Protein AF-A0AAD5VA52-F1 (afdb_monomer_lite)

Foldseek 3Di:
DPDDDDDDQVRCCVPVVDPDDDDPVCVLVVLLVVCVVPVADEAEDADPDPVDDDDDPSNVVSCPPDHHHYDNPPDLVVVLVVQQFDDPVLVVQQLVQQVLLLVLVLQLLLLLLQVLQVVADFDPCDPHVDDTDPSNDDCQFLVSSQVSSQVSSVVVPQNFWLDQKAKAKWQRLLPPRHRPRGDGDAQEPDDPPPVPPCCPQPPDPPSDHDKAKIKIWTTTHGPLFIDTWIAIFIGHPSGADDPLRVLQLVLQVVLLVVLQVPFAFQDWQLVSLLSNLLSVLVSCCVLQQFPACPPVVHHPCLHSQNVQQVVLCCLFFVARQKAFGTSHRRGSQCVQDPPDDPCPPPPDDHTHPSSCPHHSGGGGDDARTKMKGKTKTFLNVVSVVVCVVPPRGDVVSVVVNNRHGMGIGMWIWGHHNGGIDTSNDNDSDNCCSSCSNPPVCVVVVVVCVQPPDDDDDDDDPDDPQKDKDKDWDKFWQAPVCPPDDPQVSRQVRVCVVQAQDQDAVFAGFHGWPGWSDWDFFDQDPDRRTTIIGTITITTHRHGDAQDKDKWFFAAAAQQFTWTHPPSDGQETEGPVQEAPPKGADPVQRWIWHQPPDPDDDNVVVVVDDPVRTHTQHHGFTWTKGWHDKDADDPDPDDDPDDDDDDDDDDPDPDRDRIHTYIHQHDPPTTGPVVVVVPDDDDDDDD

Secondary structure (DSSP, 8-state):
--SPPPPPHHHHHHHHT-S----GGGHHHHHHHHHHH-TT-EEE---SSTTSPPPPHHHHHHHSSTT-EEE-SSHHHHHHHHTTB--HHHHHHHHHHHHHHHHHHHHHHHHHHHHHTT---PPTTBTTTBPPPGGG----BHHHHHHHHHHHHHHTT--SBSS--EEEEGGGGG-TT------B---SPPPTT-TT-SSTTSSSSS--PPPEEEEEE--BEETTEE---EEEEEESGGG---HHHHHHHHHHHHHHHHHHHH--TT-BHHHHHHHHHHHHHHHHHHTTSB--TTSTT--GGGSHHHHHHHTGGGGTS-S-S--B-SSSSS--HHHHS-SS-TTTTSSS----GGGGTT-S--SB--TTBEEEE--EEE--HHHHHTTTT-TTB-HHHHTTTTTS-EEE-BEEEEEETTEEEE---S---HHHHHTTT-HHHHTHHHHGGGSSS--PPPSS---SSEEEEEEEEEEEEPGGGTTS-HHHHHHHHHHHHHTTEEETTTEEEEEEEEEEEEPPPEEPTTT-PEEEEEEEEEEEE-PPTT-EEEEEEEEE-SSEEEEE-SS---EEEEGGGSPSSEEEETTTTEEEE-TT----SHHHHHTS-GGG-EEE-TT-EEEEEEEEEEE-----PPP----S---------PPPSEEEEEE--STT-EEGGGGTTS--PPPPP-

Structure (mmCIF, N/CA/C/O backbone):
data_AF-A0AAD5VA52-F1
#
_entry.id   AF-A0AAD5VA52-F1
#
loop_
_atom_site.group_PDB
_atom_site.id
_atom_site.type_symbol
_atom_site.label_atom_id
_atom_site.label_alt_id
_atom_site.label_comp_id
_atom_site.label_asym_id
_atom_site.label_entity_id
_atom_site.label_seq_id
_atom_site.pdbx_PDB_ins_code
_atom_site.Cartn_x
_atom_site.Cartn_y
_atom_site.Cartn_z
_atom_site.occupancy
_atom_site.B_iso_or_equiv
_atom_site.auth_seq_id
_atom_site.auth_comp_id
_atom_site.auth_asym_id
_atom_site.auth_atom_id
_atom_site.pdbx_PDB_model_num
ATOM 1 N N . MET A 1 1 ? -5.775 28.508 34.060 1.00 85.50 1 MET A N 1
ATOM 2 C CA . MET A 1 1 ? -4.871 29.494 33.421 1.00 85.50 1 MET A CA 1
ATOM 3 C C . MET A 1 1 ? -3.854 28.806 32.518 1.00 85.50 1 MET A C 1
ATOM 5 O O . MET A 1 1 ? -3.695 29.263 31.402 1.00 85.50 1 MET A O 1
ATOM 9 N N . TRP A 1 2 ? -3.196 27.729 32.968 1.00 92.69 2 TRP A N 1
ATOM 10 C CA . TRP A 1 2 ? -2.123 27.053 32.214 1.00 92.69 2 TRP A CA 1
ATOM 11 C C . TRP A 1 2 ? -2.586 26.059 31.138 1.00 92.69 2 TRP A C 1
ATOM 13 O O . TRP A 1 2 ? -1.813 25.740 30.244 1.00 92.69 2 TRP A O 1
ATOM 23 N N . SER A 1 3 ? -3.827 25.578 31.211 1.00 91.44 3 SER A N 1
ATOM 24 C CA . SER A 1 3 ? -4.411 24.644 30.247 1.00 91.44 3 SER A CA 1
ATOM 25 C C . SER A 1 3 ? -5.890 24.948 30.033 1.00 91.44 3 SER A C 1
ATOM 27 O O . SER A 1 3 ? -6.513 25.650 30.843 1.00 91.44 3 SER A O 1
ATOM 29 N N . VAL A 1 4 ? -6.447 24.380 28.961 1.00 89.56 4 VAL A N 1
ATOM 30 C CA . VAL A 1 4 ? -7.899 24.237 28.820 1.00 89.56 4 VAL A CA 1
ATOM 31 C C . VAL A 1 4 ? -8.402 23.466 30.051 1.00 89.56 4 VAL A C 1
ATOM 33 O O . VAL A 1 4 ? -7.752 22.489 30.450 1.00 89.56 4 VAL A O 1
ATOM 36 N N . PRO A 1 5 ? -9.463 23.934 30.732 1.00 89.25 5 PRO A N 1
ATOM 37 C CA . PRO A 1 5 ? -10.028 23.190 31.849 1.00 89.25 5 PRO A CA 1
ATOM 38 C C . PRO A 1 5 ? -10.553 21.833 31.357 1.00 89.25 5 PRO A C 1
ATOM 40 O O . PRO A 1 5 ? -11.028 21.751 30.222 1.00 89.25 5 PRO A O 1
ATOM 43 N N . PRO A 1 6 ? -10.478 20.771 32.178 1.00 88.75 6 PRO A N 1
ATOM 44 C CA . PRO A 1 6 ? -11.168 19.530 31.853 1.00 88.75 6 PRO A CA 1
ATOM 45 C C . PRO A 1 6 ? -12.680 19.791 31.741 1.00 88.75 6 PRO A C 1
ATOM 47 O O . PRO A 1 6 ? -13.172 20.744 32.360 1.00 88.75 6 PRO A O 1
ATOM 50 N N . PRO A 1 7 ? -13.418 18.958 30.986 1.00 91.62 7 PRO A N 1
ATOM 51 C CA . PRO A 1 7 ? -14.870 19.060 30.935 1.00 91.62 7 PRO A CA 1
ATOM 52 C C . PRO A 1 7 ? -15.470 18.945 32.342 1.00 91.62 7 PRO A C 1
ATOM 54 O O . PRO A 1 7 ? -14.937 18.252 33.217 1.00 91.62 7 PRO A O 1
ATOM 57 N N . THR A 1 8 ? -16.597 19.618 32.559 1.00 92.06 8 THR A N 1
ATOM 58 C CA . THR A 1 8 ? -17.456 19.385 33.727 1.00 92.06 8 THR A CA 1
ATOM 59 C C . THR A 1 8 ? -17.943 17.932 33.747 1.00 92.06 8 THR A C 1
ATOM 61 O O . THR A 1 8 ? -17.850 17.214 32.750 1.00 92.06 8 THR A O 1
ATOM 64 N N . ARG A 1 9 ? -18.468 17.459 34.883 1.00 90.69 9 ARG A N 1
ATOM 65 C CA . ARG A 1 9 ? -18.942 16.066 34.986 1.00 90.69 9 ARG A CA 1
ATOM 66 C C . ARG A 1 9 ? -20.112 15.801 34.043 1.00 90.69 9 ARG A C 1
ATOM 68 O O . ARG A 1 9 ? -20.170 14.735 33.440 1.00 90.69 9 ARG A O 1
ATOM 75 N N . GLU A 1 10 ? -21.003 16.776 33.897 1.00 88.81 10 GLU A N 1
ATOM 76 C CA . GLU A 1 10 ? -22.134 16.735 32.975 1.00 88.81 10 GLU A CA 1
ATOM 77 C C . GLU A 1 10 ? -21.659 16.691 31.515 1.00 88.81 10 GLU A C 1
ATOM 79 O O . GLU A 1 10 ? -22.122 15.849 30.747 1.00 88.81 10 GLU A O 1
ATOM 84 N N . GLU A 1 11 ? -20.685 17.530 31.143 1.00 91.94 11 GLU A N 1
ATOM 85 C CA . GLU A 1 11 ? -20.081 17.509 29.803 1.00 91.94 11 GLU A CA 1
ATOM 86 C C . GLU A 1 11 ? -19.370 16.180 29.524 1.00 91.94 11 GLU A C 1
ATOM 88 O O . GLU A 1 11 ? -19.570 15.592 28.468 1.00 91.94 11 GLU A O 1
ATOM 93 N N . ALA A 1 12 ? -18.581 15.669 30.474 1.00 92.00 12 ALA A N 1
ATOM 94 C CA . ALA A 1 12 ? -17.888 14.391 30.335 1.00 92.00 12 ALA A CA 1
ATOM 95 C C . ALA A 1 12 ? -18.869 13.213 30.217 1.00 92.00 12 ALA A C 1
ATOM 97 O O . ALA A 1 12 ? -18.665 12.325 29.395 1.00 92.00 12 ALA A O 1
ATOM 98 N N . SER A 1 13 ? -19.952 13.212 31.000 1.00 90.12 13 SER A N 1
ATOM 99 C CA . SER A 1 13 ? -20.979 12.166 30.933 1.00 90.12 13 SER A CA 1
ATOM 100 C C . SER A 1 13 ? -21.693 12.172 29.580 1.00 90.12 13 SER A C 1
ATOM 102 O O . SER A 1 13 ? -21.932 11.104 29.022 1.00 90.12 13 SER A O 1
ATOM 104 N N . SER A 1 14 ? -21.961 13.359 29.021 1.00 88.25 14 SER A N 1
ATOM 105 C CA . SER A 1 14 ? -22.530 13.504 27.678 1.00 88.25 14 SER A CA 1
ATOM 106 C C . SER A 1 14 ? -21.544 13.174 26.555 1.00 88.25 14 SER A C 1
ATOM 108 O O . SER A 1 14 ? -21.987 12.788 25.480 1.00 88.25 14 SER A O 1
ATOM 110 N N . MET A 1 15 ? -20.241 13.381 26.763 1.00 90.12 15 MET A N 1
ATOM 111 C CA . MET A 1 15 ? -19.205 13.197 25.740 1.00 90.12 15 MET A CA 1
ATOM 112 C C . MET A 1 15 ? -18.749 11.744 25.605 1.00 90.12 15 MET A C 1
ATOM 114 O O . MET A 1 15 ? -18.493 11.297 24.495 1.00 90.12 15 MET A O 1
ATOM 118 N N . TYR A 1 16 ? -18.615 11.025 26.721 1.00 89.56 16 TYR A N 1
ATOM 119 C CA . TYR A 1 16 ? -17.997 9.694 26.744 1.00 89.56 16 TYR A CA 1
ATOM 120 C C . TYR A 1 16 ? -19.000 8.547 26.912 1.00 89.56 16 TYR A C 1
ATOM 122 O O . TYR A 1 16 ? -18.581 7.409 27.093 1.00 89.56 16 TYR A O 1
ATOM 130 N N . GLU A 1 17 ? -20.305 8.840 26.911 1.00 85.12 17 GLU A N 1
ATOM 131 C CA . GLU A 1 17 ? -21.385 7.850 27.081 1.00 85.12 17 GLU A CA 1
ATOM 132 C C . GLU A 1 17 ? -21.201 6.939 28.313 1.00 85.12 17 GLU A C 1
ATOM 134 O O . GLU A 1 17 ? -21.528 5.753 28.319 1.00 85.12 17 GLU A O 1
ATOM 139 N N . VAL A 1 18 ? -20.665 7.503 29.398 1.00 90.69 18 VAL A N 1
ATOM 140 C CA . VAL A 1 18 ? -20.359 6.769 30.633 1.00 90.69 18 VAL A CA 1
ATOM 141 C C . VAL A 1 18 ? -21.477 6.886 31.667 1.00 90.69 18 VAL A C 1
ATOM 143 O O . VAL A 1 18 ? -22.067 7.948 31.867 1.00 90.69 18 VAL A O 1
ATOM 146 N N . THR A 1 19 ? -21.718 5.801 32.408 1.00 88.81 19 THR A N 1
ATOM 147 C CA . THR A 1 19 ? -22.776 5.717 33.432 1.00 88.81 19 THR A CA 1
ATOM 148 C C . THR A 1 19 ? -22.480 6.533 34.695 1.00 88.81 19 THR A C 1
ATOM 150 O O . THR A 1 19 ? -23.397 6.883 35.436 1.00 88.81 19 THR A O 1
ATOM 153 N N . ARG A 1 20 ? -21.199 6.793 34.988 1.00 89.56 20 ARG A N 1
ATOM 154 C CA . ARG A 1 20 ? -20.744 7.498 36.196 1.00 89.56 20 ARG A CA 1
ATOM 155 C C . ARG A 1 20 ? -19.433 8.230 35.908 1.00 89.56 20 ARG A C 1
ATOM 157 O O . ARG A 1 20 ? -18.481 7.616 35.439 1.00 89.56 20 ARG A O 1
ATOM 164 N N . VAL A 1 21 ? -19.379 9.524 36.235 1.00 92.81 21 VAL A N 1
ATOM 165 C CA . VAL A 1 21 ? -18.165 10.358 36.165 1.00 92.81 21 VAL A CA 1
ATOM 166 C C . VAL A 1 21 ? -17.819 10.857 37.561 1.00 92.81 21 VAL A C 1
ATOM 168 O O . VAL A 1 21 ? -18.627 11.531 38.201 1.00 92.81 21 VAL A O 1
ATOM 171 N N . GLU A 1 22 ? -16.604 10.569 38.022 1.00 91.50 22 GLU A N 1
ATOM 172 C CA . GLU A 1 22 ? -16.100 11.012 39.324 1.00 91.50 22 GLU A CA 1
ATOM 173 C C . GLU A 1 22 ? -14.695 11.600 39.230 1.00 91.50 22 GLU A C 1
ATOM 175 O O . GLU A 1 22 ? -14.000 11.456 38.226 1.00 91.50 22 GLU A O 1
ATOM 180 N N . ASN A 1 23 ? -14.272 12.262 40.307 1.00 90.44 23 ASN A N 1
ATOM 181 C CA . ASN A 1 23 ? -12.887 12.690 40.454 1.00 90.44 23 ASN A CA 1
ATOM 182 C C . ASN A 1 23 ? -11.998 11.467 40.720 1.00 90.44 23 ASN A C 1
ATOM 184 O O . ASN A 1 23 ? -12.405 10.522 41.395 1.00 90.44 23 ASN A O 1
ATOM 188 N N . THR A 1 24 ? -10.740 11.520 40.286 1.00 89.06 24 THR A N 1
ATOM 189 C CA . THR A 1 24 ? -9.753 10.448 40.505 1.00 89.06 24 THR A CA 1
ATOM 190 C C . THR A 1 24 ? -9.539 10.103 41.983 1.00 89.06 24 THR A C 1
ATOM 192 O O . THR A 1 24 ? -9.295 8.946 42.308 1.00 89.06 24 THR A O 1
ATOM 195 N N . GLU A 1 25 ? -9.705 11.065 42.894 1.00 91.12 25 GLU A N 1
ATOM 196 C CA . GLU A 1 25 ? -9.644 10.853 44.352 1.00 91.12 25 GLU A CA 1
ATOM 197 C C . GLU A 1 25 ? -10.743 9.914 44.892 1.00 91.12 25 GLU A C 1
ATOM 199 O O . GLU A 1 25 ? -10.583 9.316 45.956 1.00 91.12 25 GLU A O 1
ATOM 204 N N . SER A 1 26 ? -11.851 9.753 44.159 1.00 92.25 26 SER A N 1
ATOM 205 C CA . SER A 1 26 ? -12.976 8.885 44.530 1.00 92.25 26 SER A CA 1
ATOM 206 C C . SER A 1 26 ? -12.790 7.429 44.085 1.00 92.25 26 SER A C 1
ATOM 208 O O . SER A 1 26 ? -13.508 6.556 44.575 1.00 92.25 26 SER A O 1
ATOM 210 N N . LEU A 1 27 ? -11.795 7.135 43.234 1.00 89.69 27 LEU A N 1
ATOM 211 C CA . LEU A 1 27 ? -11.588 5.819 42.612 1.00 89.69 27 LEU A CA 1
ATOM 212 C C . LEU A 1 27 ? -11.546 4.670 43.632 1.00 89.69 27 LEU A C 1
ATOM 214 O O . LEU A 1 27 ? -12.225 3.660 43.465 1.00 89.69 27 LEU A O 1
ATOM 2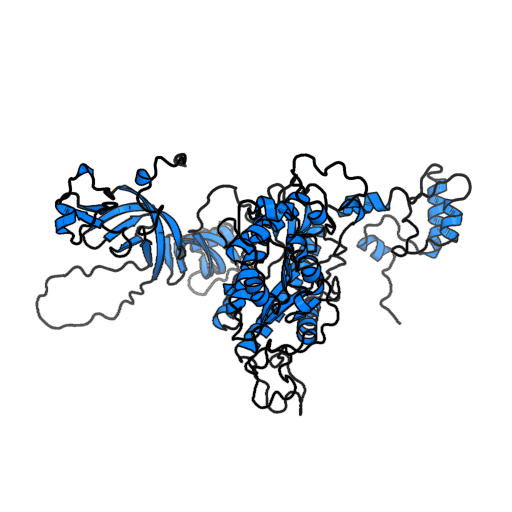18 N N . ILE A 1 28 ? -10.793 4.834 44.723 1.00 89.81 28 ILE A N 1
ATOM 219 C CA . ILE A 1 28 ? -10.680 3.816 45.778 1.00 89.81 28 ILE A CA 1
ATOM 220 C C . ILE A 1 28 ? -12.028 3.543 46.457 1.00 89.81 28 ILE A C 1
ATOM 222 O O . ILE A 1 28 ? -12.348 2.393 46.766 1.00 89.81 28 ILE A O 1
ATOM 226 N N . GLY A 1 29 ? -12.815 4.591 46.706 1.00 90.69 29 GLY A N 1
ATOM 227 C CA . GLY A 1 29 ? -14.155 4.464 47.274 1.00 90.69 29 GLY A CA 1
ATOM 228 C C . GLY A 1 29 ? -15.093 3.720 46.326 1.00 90.69 29 GLY A C 1
ATOM 229 O O . GLY A 1 29 ? -15.750 2.771 46.750 1.00 90.69 29 GLY A O 1
ATOM 230 N N . ALA A 1 30 ? -15.076 4.088 45.043 1.00 90.50 30 ALA A N 1
ATOM 231 C CA . ALA A 1 30 ? -15.889 3.459 44.009 1.00 90.50 30 ALA A CA 1
ATOM 232 C C . ALA A 1 30 ? -15.566 1.963 43.838 1.00 90.50 30 ALA A C 1
ATOM 234 O O . ALA A 1 30 ? -16.479 1.145 43.762 1.00 90.50 30 ALA A O 1
ATOM 235 N N . ILE A 1 31 ? -14.285 1.571 43.857 1.00 88.25 31 ILE A N 1
ATOM 236 C CA . ILE A 1 31 ? -13.890 0.152 43.787 1.00 88.25 31 ILE A CA 1
ATOM 237 C C . ILE A 1 31 ? -14.424 -0.628 45.002 1.00 88.25 31 ILE A C 1
ATOM 239 O O . ILE A 1 31 ? -14.971 -1.719 44.842 1.00 88.25 31 ILE A O 1
ATOM 243 N N . LYS A 1 32 ? -14.322 -0.070 46.218 1.00 87.81 32 LYS A N 1
ATOM 244 C CA . LYS A 1 32 ? -14.867 -0.708 47.434 1.00 87.81 32 LYS A CA 1
ATOM 245 C C . LYS A 1 32 ? -16.381 -0.885 47.364 1.00 87.81 32 LYS A C 1
ATOM 247 O O . LYS A 1 32 ? -16.880 -1.927 47.775 1.00 87.81 32 LYS A O 1
ATOM 252 N N . GLU A 1 33 ? -17.092 0.116 46.854 1.00 90.50 33 GLU A N 1
ATOM 253 C CA . GLU A 1 33 ? -18.541 0.064 46.643 1.00 90.50 33 GLU A CA 1
ATOM 254 C C . GLU A 1 33 ? -18.921 -1.088 45.698 1.00 90.50 33 GLU A C 1
ATOM 256 O O . GLU A 1 33 ? -19.828 -1.861 46.007 1.00 90.50 33 GLU A O 1
ATOM 261 N N . GLN A 1 34 ? -18.178 -1.275 44.598 1.00 89.12 34 GLN A N 1
ATOM 262 C CA . GLN A 1 34 ? -18.419 -2.387 43.671 1.00 89.12 34 GLN A CA 1
ATOM 263 C C . GLN A 1 34 ? -18.174 -3.756 44.316 1.00 89.12 34 GLN A C 1
ATOM 265 O O . GLN A 1 34 ? -18.984 -4.656 44.125 1.00 89.12 34 GLN A O 1
ATOM 270 N N . PHE A 1 35 ? -17.131 -3.923 45.135 1.00 85.69 35 PHE A N 1
ATOM 271 C CA . PHE A 1 35 ? -16.913 -5.187 45.856 1.00 85.69 35 PHE A CA 1
ATOM 272 C C . PHE A 1 35 ? -17.946 -5.457 46.951 1.00 85.69 35 PHE A C 1
ATOM 274 O O . PHE A 1 35 ? -18.246 -6.611 47.239 1.00 85.69 35 PHE A O 1
ATOM 281 N N . GLN A 1 36 ? -18.515 -4.418 47.565 1.00 87.44 36 GLN A N 1
ATOM 282 C CA . GLN A 1 36 ? -19.633 -4.594 48.495 1.00 87.44 36 GLN A CA 1
ATOM 283 C C . GLN A 1 36 ? -20.893 -5.075 47.771 1.00 87.44 36 GLN A C 1
ATOM 285 O O . GLN A 1 36 ? -21.603 -5.934 48.292 1.00 87.44 36 GLN A O 1
ATOM 290 N N . ALA A 1 37 ? -21.162 -4.536 46.579 1.00 90.31 37 ALA A N 1
ATOM 291 C CA . ALA A 1 37 ? -22.292 -4.947 45.751 1.00 90.31 37 ALA A CA 1
ATOM 292 C C . ALA A 1 37 ? -22.090 -6.340 45.127 1.00 90.31 37 ALA A C 1
ATOM 294 O O . ALA A 1 37 ? -23.046 -7.108 45.021 1.00 90.31 37 ALA A O 1
ATOM 295 N N . TYR A 1 38 ? -20.850 -6.678 44.759 1.00 88.69 38 TYR A N 1
ATOM 296 C CA . TYR A 1 38 ? -20.475 -7.923 44.090 1.00 88.69 38 TYR A CA 1
ATOM 297 C C . TYR A 1 38 ? -19.253 -8.573 44.769 1.00 88.69 38 TYR A C 1
ATOM 299 O O . TYR A 1 38 ? -18.132 -8.457 44.267 1.00 88.69 38 TYR A O 1
ATOM 307 N N . PRO A 1 39 ? -19.443 -9.280 45.900 1.00 83.25 39 PRO A N 1
ATOM 308 C CA . PRO A 1 39 ? -18.336 -9.844 46.683 1.00 83.25 39 PRO A CA 1
ATOM 309 C C . PRO A 1 39 ? -17.459 -10.853 45.930 1.00 83.25 39 PRO A C 1
ATOM 311 O O . PRO A 1 39 ? -16.270 -10.959 46.216 1.00 83.25 39 PRO A O 1
ATOM 314 N N . ASP A 1 40 ? -18.034 -11.556 44.951 1.00 84.50 40 ASP A N 1
ATOM 315 C CA . ASP A 1 40 ? -17.349 -12.575 44.144 1.00 84.50 40 ASP A CA 1
ATOM 316 C C . ASP A 1 40 ? -16.798 -12.026 42.813 1.00 84.50 40 ASP A C 1
ATOM 318 O O . ASP A 1 40 ? -16.348 -12.789 41.955 1.00 84.50 40 ASP A O 1
ATOM 322 N N . ALA A 1 41 ? -16.864 -10.707 42.595 1.00 85.00 41 ALA A N 1
ATOM 323 C CA . ALA A 1 41 ? -16.378 -10.100 41.363 1.00 85.00 41 ALA A CA 1
ATOM 324 C C . ALA A 1 41 ? -14.859 -10.265 41.204 1.00 85.00 41 ALA A C 1
ATOM 326 O O . ALA A 1 41 ? -14.080 -10.140 42.151 1.00 85.00 41 ALA A O 1
ATOM 327 N N . ILE A 1 42 ? -14.436 -10.493 39.962 1.00 86.62 42 ILE A N 1
ATOM 328 C CA . ILE A 1 42 ? -13.028 -10.533 39.572 1.00 86.62 42 ILE A CA 1
ATOM 329 C C . ILE A 1 42 ? -12.669 -9.178 38.972 1.00 86.62 42 ILE A C 1
ATOM 331 O O . ILE A 1 42 ? -13.342 -8.690 38.064 1.00 86.62 42 ILE A O 1
ATOM 335 N N . PHE A 1 43 ? -11.588 -8.575 39.456 1.00 87.62 43 PHE A N 1
ATOM 336 C CA . PHE A 1 43 ? -11.108 -7.302 38.937 1.00 87.62 43 PHE A CA 1
ATOM 337 C C . PHE A 1 43 ? -10.040 -7.543 37.874 1.00 87.62 43 PHE A C 1
ATOM 339 O O . PHE A 1 43 ? -8.950 -8.051 38.147 1.00 87.62 43 PHE A O 1
ATOM 346 N N . HIS A 1 44 ? -10.370 -7.190 36.640 1.00 89.56 44 HIS A N 1
ATOM 347 C CA . HIS A 1 44 ? -9.500 -7.386 35.494 1.00 89.56 44 HIS A CA 1
ATOM 348 C C . HIS A 1 44 ? -8.547 -6.200 35.329 1.00 89.56 44 HIS A C 1
ATOM 350 O O . HIS A 1 44 ? -8.980 -5.051 35.297 1.00 89.56 44 HIS A O 1
ATOM 356 N N . VAL A 1 45 ? -7.252 -6.480 35.201 1.00 88.12 45 VAL A N 1
ATOM 357 C CA . VAL A 1 45 ? -6.208 -5.462 35.021 1.00 88.12 45 VAL A CA 1
ATOM 358 C C . VAL A 1 45 ? -5.360 -5.746 33.786 1.00 88.12 45 VAL A C 1
ATOM 360 O O . VAL A 1 45 ? -5.356 -6.856 33.257 1.00 88.12 45 VAL A O 1
ATOM 363 N N . LEU A 1 46 ? -4.642 -4.733 33.305 1.00 89.44 46 LEU A N 1
ATOM 364 C CA . LEU A 1 46 ? -3.608 -4.925 32.290 1.00 89.44 46 LEU A CA 1
ATOM 365 C C . LEU A 1 46 ? -2.324 -5.468 32.943 1.00 89.44 46 LEU A C 1
ATOM 367 O O . LEU A 1 46 ? -2.050 -5.152 34.105 1.00 89.44 46 LEU A O 1
ATOM 371 N N . PRO A 1 47 ? -1.534 -6.289 32.229 1.00 87.19 47 PRO A N 1
ATOM 372 C CA . PRO A 1 47 ? -0.325 -6.882 32.786 1.00 87.19 47 PRO A CA 1
ATOM 373 C C . PRO A 1 47 ? 0.736 -5.815 33.064 1.00 87.19 47 PRO A C 1
ATOM 375 O O . PRO A 1 47 ? 0.895 -4.863 32.302 1.00 87.19 47 PRO A O 1
ATOM 378 N N . ASN A 1 48 ? 1.522 -6.015 34.121 1.00 83.88 48 ASN A N 1
ATOM 379 C CA . ASN A 1 48 ? 2.613 -5.109 34.482 1.00 83.88 48 ASN A CA 1
ATOM 380 C C . ASN A 1 48 ? 3.815 -5.295 33.538 1.00 83.88 48 ASN A C 1
ATOM 382 O O . ASN A 1 48 ? 4.770 -6.014 33.838 1.00 83.88 48 ASN A O 1
ATOM 386 N N . LYS A 1 49 ? 3.730 -4.683 32.357 1.00 82.50 49 LYS A N 1
ATOM 387 C CA . LYS A 1 49 ? 4.775 -4.656 31.327 1.00 82.50 49 LYS A CA 1
ATOM 388 C C . LYS A 1 49 ? 5.117 -3.201 30.991 1.00 82.50 49 LYS A C 1
ATOM 390 O O . LYS A 1 49 ? 4.250 -2.352 31.147 1.00 82.50 49 LYS A O 1
ATOM 395 N N . PRO A 1 50 ? 6.314 -2.905 30.445 1.00 81.62 50 PRO A N 1
ATOM 396 C CA . PRO A 1 50 ? 6.725 -1.534 30.108 1.00 81.62 50 PRO A CA 1
ATOM 397 C C . PRO A 1 50 ? 5.773 -0.757 29.181 1.00 81.62 50 PRO A C 1
ATOM 399 O O . PRO A 1 50 ? 5.845 0.463 29.128 1.00 81.62 50 PRO A O 1
ATOM 402 N N . LEU A 1 51 ? 4.903 -1.463 28.450 1.00 81.75 51 LEU A N 1
ATOM 403 C CA . LEU A 1 51 ? 3.894 -0.888 27.555 1.00 81.75 51 LEU A CA 1
ATOM 404 C C . LEU A 1 51 ? 2.657 -0.344 28.288 1.00 81.75 51 LEU A C 1
ATOM 406 O O . LEU A 1 51 ? 1.881 0.392 27.690 1.00 81.75 51 LEU A O 1
ATOM 410 N N . PHE A 1 52 ? 2.452 -0.708 29.557 1.00 87.31 52 PHE A N 1
ATOM 411 C CA . PHE A 1 52 ? 1.276 -0.326 30.335 1.00 87.31 52 PHE A CA 1
ATOM 412 C C . PHE A 1 52 ? 1.681 0.460 31.586 1.00 87.31 52 PHE A C 1
ATOM 414 O O . PHE A 1 52 ? 2.744 0.207 32.161 1.00 87.31 52 PHE A O 1
ATOM 421 N N . PRO A 1 53 ? 0.849 1.415 32.037 1.00 83.62 53 PRO A N 1
ATOM 422 C CA . PRO A 1 53 ? 1.123 2.154 33.259 1.00 83.62 53 PRO A CA 1
ATOM 423 C C . PRO A 1 53 ? 1.132 1.221 34.475 1.00 83.62 53 PRO A C 1
ATOM 425 O O . PRO A 1 53 ? 0.336 0.286 34.579 1.00 83.62 53 PRO A O 1
ATOM 428 N N . ILE A 1 54 ? 2.023 1.510 35.425 1.00 84.06 54 ILE A N 1
ATOM 429 C CA . ILE A 1 54 ? 2.085 0.788 36.697 1.00 84.06 54 ILE A CA 1
ATOM 430 C C . ILE A 1 54 ? 0.806 1.078 37.483 1.00 84.06 54 ILE A C 1
ATOM 432 O O . ILE A 1 54 ? 0.451 2.237 37.703 1.00 84.06 54 ILE A O 1
ATOM 436 N N . ILE A 1 55 ? 0.134 0.021 37.934 1.00 82.94 55 ILE A N 1
ATOM 437 C CA . ILE A 1 55 ? -1.077 0.144 38.746 1.00 82.94 55 ILE A CA 1
ATOM 438 C C . ILE A 1 55 ? -0.696 0.710 40.124 1.00 82.94 55 ILE A C 1
ATOM 440 O O . ILE A 1 55 ? 0.181 0.140 40.783 1.00 82.94 55 ILE A O 1
ATOM 444 N N . PRO A 1 56 ? -1.342 1.796 40.587 1.00 85.12 56 PRO A N 1
ATOM 445 C CA . PRO A 1 56 ? -1.072 2.374 41.898 1.00 85.12 56 PRO A CA 1
ATOM 446 C C . PRO A 1 56 ? -1.239 1.369 43.053 1.00 85.12 56 PRO A C 1
ATOM 448 O O . PRO A 1 56 ? -2.169 0.559 43.080 1.00 85.12 56 PRO A O 1
ATOM 451 N N . THR A 1 57 ? -0.329 1.418 44.031 1.00 83.88 57 THR A N 1
ATOM 452 C CA . THR A 1 57 ? -0.284 0.470 45.161 1.00 83.88 57 THR A CA 1
ATOM 453 C C . THR A 1 57 ? -1.547 0.511 46.023 1.00 83.88 57 THR A C 1
ATOM 455 O O . THR A 1 57 ? -1.985 -0.514 46.540 1.00 83.88 57 THR A O 1
ATOM 458 N N . ASP A 1 58 ? -2.143 1.688 46.179 1.00 84.81 58 ASP A N 1
ATOM 459 C CA . ASP A 1 58 ? -3.402 1.899 46.891 1.00 84.81 58 ASP A CA 1
ATOM 460 C C . ASP A 1 58 ? -4.578 1.204 46.192 1.00 84.81 58 ASP A C 1
ATOM 462 O O . ASP A 1 58 ? -5.376 0.554 46.868 1.00 84.81 58 ASP A O 1
ATOM 466 N N . VAL A 1 59 ? -4.638 1.226 44.857 1.00 83.69 59 VAL A N 1
ATOM 467 C CA . VAL A 1 59 ? -5.621 0.455 44.075 1.00 83.69 59 VAL A CA 1
ATOM 468 C C . VAL A 1 59 ? -5.415 -1.044 44.291 1.00 83.69 59 VAL A C 1
ATOM 470 O O . VAL A 1 59 ? -6.352 -1.744 44.674 1.00 83.69 59 VAL A O 1
ATOM 473 N N . LEU A 1 60 ? -4.181 -1.542 44.150 1.00 79.75 60 LEU A N 1
ATOM 474 C CA . LEU A 1 60 ? -3.868 -2.962 44.377 1.00 79.75 60 LEU A CA 1
ATOM 475 C C . LEU A 1 60 ? -4.234 -3.421 45.797 1.00 79.75 60 LEU A C 1
ATOM 477 O O . LEU A 1 60 ? -4.764 -4.517 45.978 1.00 79.75 60 LEU A O 1
ATOM 481 N N . SER A 1 61 ? -4.011 -2.567 46.799 1.00 79.75 61 SER A N 1
ATOM 482 C CA . SER A 1 61 ? -4.326 -2.863 48.202 1.00 79.75 61 SER A CA 1
ATOM 483 C C . SER A 1 61 ? -5.820 -3.041 48.480 1.00 79.75 61 SER A C 1
ATOM 485 O O . SER A 1 61 ? -6.177 -3.650 49.485 1.00 79.75 61 SER A O 1
ATOM 487 N N . VAL A 1 62 ? -6.682 -2.516 47.604 1.00 79.50 62 VAL A N 1
ATOM 488 C CA . VAL A 1 62 ? -8.150 -2.545 47.713 1.00 79.50 62 VAL A CA 1
ATOM 489 C C . VAL A 1 62 ? -8.765 -3.649 46.865 1.00 79.50 62 VAL A C 1
ATOM 491 O O . VAL A 1 62 ? -9.847 -4.126 47.186 1.00 79.50 62 VAL A O 1
ATOM 494 N N . VAL A 1 63 ? -8.058 -4.088 45.829 1.00 74.69 63 VAL A N 1
ATOM 495 C CA . VAL A 1 63 ? -8.461 -5.220 44.992 1.00 74.69 63 VAL A CA 1
ATOM 496 C C . VAL A 1 63 ? -8.026 -6.562 45.604 1.00 74.69 63 VAL A C 1
ATOM 498 O O . VAL A 1 63 ? -8.684 -7.571 45.391 1.00 74.69 63 VAL A O 1
ATOM 501 N N . ALA A 1 64 ? -6.958 -6.583 46.407 1.00 66.62 64 ALA A N 1
ATOM 502 C CA . ALA A 1 64 ? -6.454 -7.781 47.086 1.00 66.62 64 ALA A CA 1
ATOM 503 C C . ALA A 1 64 ? -6.971 -8.110 48.522 1.00 66.62 64 ALA A C 1
ATOM 505 O O . ALA A 1 64 ? -6.633 -9.192 49.013 1.00 66.62 64 ALA A O 1
ATOM 506 N N . PRO A 1 65 ? -7.718 -7.270 49.273 1.00 55.16 65 PRO A N 1
ATOM 507 C CA . PRO A 1 65 ? -8.057 -7.568 50.658 1.00 55.16 65 PRO A CA 1
ATOM 508 C C . PRO A 1 65 ? -9.287 -8.483 50.749 1.00 55.16 65 PRO A C 1
ATOM 510 O O . PRO A 1 65 ? -10.376 -8.140 50.302 1.00 55.16 65 PRO A O 1
ATOM 513 N N . GLY A 1 66 ? -9.134 -9.631 51.412 1.00 54.41 66 GLY A N 1
ATOM 514 C CA . GLY A 1 66 ? -10.263 -10.391 51.963 1.00 54.41 66 GLY A CA 1
ATOM 515 C C . GLY A 1 66 ? -11.017 -11.345 51.028 1.00 54.41 66 GLY A C 1
ATOM 516 O O . GLY A 1 66 ? -12.006 -11.909 51.482 1.00 54.41 66 GLY A O 1
ATOM 517 N N . GLY A 1 67 ? -10.566 -11.581 49.788 1.00 54.22 67 GLY A N 1
ATOM 518 C CA . GLY A 1 67 ? -11.126 -12.637 48.919 1.00 54.22 67 GLY A CA 1
ATOM 519 C C . GLY A 1 67 ? -11.394 -12.253 47.460 1.00 54.22 67 GLY A C 1
ATOM 520 O O . GLY A 1 67 ? -11.599 -13.145 46.644 1.00 54.22 67 GLY A O 1
ATOM 521 N N . ALA A 1 68 ? -11.339 -10.967 47.108 1.00 58.22 68 ALA A N 1
ATOM 522 C CA . ALA A 1 68 ? -11.445 -10.518 45.721 1.00 58.22 68 ALA A CA 1
ATOM 523 C C . ALA A 1 68 ? -10.180 -10.869 44.910 1.00 58.22 68 ALA A C 1
ATOM 525 O O . ALA A 1 68 ? -9.052 -10.691 45.375 1.00 58.22 68 ALA A O 1
ATOM 526 N N . LEU A 1 69 ? -10.359 -11.387 43.690 1.00 68.44 69 LEU A N 1
ATOM 527 C CA . LEU A 1 69 ? -9.267 -11.777 42.791 1.00 68.44 69 LEU A CA 1
ATOM 528 C C . LEU A 1 69 ? -8.995 -10.659 41.774 1.00 68.44 69 LEU A C 1
ATOM 530 O O . LEU A 1 69 ? -9.820 -10.399 40.900 1.00 68.44 69 LEU A O 1
ATOM 534 N N . ALA A 1 70 ? -7.817 -10.030 41.845 1.00 81.44 70 ALA A N 1
ATOM 535 C CA . ALA A 1 70 ? -7.255 -9.295 40.710 1.00 81.44 70 ALA A CA 1
ATOM 536 C C . ALA A 1 70 ? -6.681 -10.295 39.697 1.00 81.44 70 ALA A C 1
ATOM 538 O O . ALA A 1 70 ? -5.994 -11.240 40.092 1.00 81.44 70 ALA A O 1
ATOM 539 N N . THR A 1 71 ? -6.891 -10.088 38.399 1.00 86.69 71 THR A N 1
ATOM 540 C CA . THR A 1 71 ? -6.240 -10.911 37.371 1.00 86.69 71 THR A CA 1
ATOM 541 C C . THR A 1 71 ? -5.872 -10.107 36.132 1.00 86.69 71 THR A C 1
ATOM 543 O O . THR A 1 71 ? -6.662 -9.308 35.636 1.00 86.69 71 THR A O 1
ATOM 546 N N . ASP A 1 72 ? -4.680 -10.359 35.598 1.00 87.62 72 ASP A N 1
ATOM 547 C CA . ASP A 1 72 ? -4.199 -9.818 34.323 1.00 87.62 72 ASP A CA 1
ATOM 548 C C . ASP A 1 72 ? -4.346 -10.805 33.152 1.00 87.62 72 ASP A C 1
ATOM 550 O O . ASP A 1 72 ? -3.991 -10.499 32.014 1.00 87.62 72 ASP A O 1
ATOM 554 N N . LYS A 1 73 ? -4.900 -11.995 33.413 1.00 88.75 73 LYS A N 1
ATOM 555 C CA . LYS A 1 73 ? -4.885 -13.125 32.476 1.00 88.75 73 LYS A CA 1
ATOM 556 C C . LYS A 1 73 ? -5.745 -12.916 31.227 1.00 88.75 73 LYS A C 1
ATOM 558 O O . LYS A 1 73 ? -5.442 -13.485 30.183 1.00 88.75 73 LYS A O 1
ATOM 563 N N . TYR A 1 74 ? -6.837 -12.160 31.338 1.00 91.19 74 TYR A N 1
ATOM 564 C CA . TYR A 1 74 ? -7.905 -12.171 30.328 1.00 91.19 74 TYR A CA 1
ATOM 565 C C . TYR A 1 74 ? -8.082 -10.844 29.584 1.00 91.19 74 TYR A C 1
ATOM 567 O O . TYR A 1 74 ? -8.389 -10.862 28.395 1.00 91.19 74 TYR A O 1
ATOM 575 N N . LEU A 1 75 ? -7.881 -9.702 30.255 1.00 92.38 75 LEU A N 1
ATOM 576 C CA . LEU A 1 75 ? -8.282 -8.396 29.719 1.00 92.38 75 LEU A CA 1
ATOM 577 C C . LEU A 1 75 ? -7.539 -8.035 28.435 1.00 92.38 75 LEU A C 1
ATOM 579 O O . LEU A 1 75 ? -8.167 -7.670 27.450 1.00 92.38 75 LEU A O 1
ATOM 583 N N . LEU A 1 76 ? -6.212 -8.178 28.426 1.00 91.50 76 LEU A N 1
ATOM 584 C CA . LEU A 1 76 ? -5.406 -7.823 27.259 1.00 91.50 76 LEU A CA 1
ATOM 585 C C . LEU A 1 76 ? -5.771 -8.669 26.032 1.00 91.50 76 LEU A C 1
ATOM 587 O O . LEU A 1 76 ? -5.898 -8.138 24.935 1.00 91.50 76 LEU A O 1
ATOM 591 N N . ALA A 1 77 ? -5.974 -9.976 26.221 1.00 91.31 77 ALA A N 1
ATOM 592 C CA . ALA A 1 77 ? -6.372 -10.869 25.138 1.00 91.31 77 ALA A CA 1
ATOM 593 C C . ALA A 1 77 ? -7.765 -10.512 24.597 1.00 91.31 77 ALA A C 1
ATOM 595 O O . ALA A 1 77 ? -7.948 -10.485 23.384 1.00 91.31 77 ALA A O 1
ATOM 596 N N . ALA A 1 78 ? -8.718 -10.192 25.479 1.00 93.50 78 ALA A N 1
ATOM 597 C CA . ALA A 1 78 ? -10.054 -9.757 25.083 1.00 93.50 78 ALA A CA 1
ATOM 598 C C . ALA A 1 78 ? -10.024 -8.429 24.308 1.00 93.50 78 ALA A C 1
ATOM 600 O O . ALA A 1 78 ? -10.661 -8.329 23.266 1.00 93.50 78 ALA A O 1
ATOM 601 N N . LEU A 1 79 ? -9.240 -7.443 24.765 1.00 94.06 79 LEU A N 1
ATOM 602 C CA . LEU A 1 79 ? -9.061 -6.167 24.062 1.00 94.06 79 LEU A CA 1
ATOM 603 C C . LEU A 1 79 ? -8.431 -6.362 22.683 1.00 94.06 79 LEU A C 1
ATOM 605 O O . LEU A 1 79 ? -8.893 -5.776 21.712 1.00 94.06 79 LEU A O 1
ATOM 609 N N . HIS A 1 80 ? -7.395 -7.197 22.584 1.00 94.31 80 HIS A N 1
ATOM 610 C CA . HIS A 1 80 ? -6.751 -7.488 21.307 1.00 94.31 80 HIS A CA 1
ATOM 611 C C . HIS A 1 80 ? -7.674 -8.229 20.336 1.00 94.31 80 HIS A C 1
ATOM 613 O O . HIS A 1 80 ? -7.636 -7.947 19.146 1.00 94.31 80 HIS A O 1
ATOM 619 N N . GLN A 1 81 ? -8.502 -9.154 20.827 1.00 93.50 81 GLN A N 1
ATOM 620 C CA . GLN A 1 81 ? -9.503 -9.822 19.994 1.00 93.50 81 GLN A CA 1
ATOM 621 C C . GLN A 1 81 ? -10.582 -8.846 19.517 1.00 93.50 81 GLN A C 1
ATOM 623 O O . GLN A 1 81 ? -10.884 -8.819 18.332 1.00 93.50 81 GLN A O 1
ATOM 628 N N . ALA A 1 82 ? -11.109 -7.999 20.407 1.00 95.25 82 ALA A N 1
ATOM 629 C CA . ALA A 1 82 ? -12.120 -7.006 20.045 1.00 95.25 82 ALA A CA 1
ATOM 630 C C . ALA A 1 82 ? -11.605 -5.998 19.005 1.00 95.25 82 ALA A C 1
ATOM 632 O O . ALA A 1 82 ? -12.317 -5.684 18.066 1.00 95.25 82 ALA A O 1
ATOM 633 N N . ARG A 1 83 ? -10.352 -5.547 19.143 1.00 96.88 83 ARG A N 1
ATOM 634 C CA . ARG A 1 83 ? -9.705 -4.599 18.222 1.00 96.88 83 ARG A CA 1
ATOM 635 C C . ARG A 1 83 ? -9.238 -5.224 16.902 1.00 96.88 83 ARG A C 1
ATOM 637 O O . ARG A 1 83 ? -8.803 -4.501 16.010 1.00 96.88 83 ARG A O 1
ATOM 644 N N . LEU A 1 84 ? -9.249 -6.552 16.758 1.00 96.25 84 LEU A N 1
ATOM 645 C CA . LEU A 1 84 ? -8.751 -7.211 15.545 1.00 96.25 84 LEU A CA 1
ATOM 646 C C . LEU A 1 84 ? -9.633 -6.884 14.327 1.00 96.25 84 LEU A C 1
ATOM 648 O O . LEU A 1 84 ? -9.109 -6.556 13.260 1.00 96.25 84 LEU A O 1
ATOM 652 N N . THR A 1 85 ? -10.952 -6.908 14.515 1.00 96.88 85 THR A N 1
ATOM 653 C CA . THR A 1 85 ? -11.973 -6.513 13.533 1.00 96.88 85 THR A CA 1
ATOM 654 C C . THR A 1 85 ? -12.549 -5.151 13.890 1.00 96.88 85 THR A C 1
ATOM 656 O O . THR A 1 85 ? -12.840 -4.918 15.056 1.00 96.88 85 THR A O 1
ATOM 659 N N . LYS A 1 86 ? -12.724 -4.277 12.899 1.00 98.31 86 LYS A N 1
ATOM 660 C CA . LYS A 1 86 ? -13.126 -2.885 13.103 1.00 98.31 86 LYS A CA 1
ATOM 661 C C . LYS A 1 86 ? -14.619 -2.707 12.880 1.00 98.31 86 LYS A C 1
ATOM 663 O O . LYS A 1 86 ? -15.166 -3.257 11.918 1.00 98.31 86 LYS A O 1
ATOM 668 N N . ASP A 1 87 ? -15.259 -1.928 13.742 1.00 97.31 87 ASP A N 1
ATOM 669 C CA . ASP A 1 87 ? -16.636 -1.487 13.529 1.00 97.31 87 ASP A CA 1
ATOM 670 C C . ASP A 1 87 ? -16.735 -0.315 12.528 1.00 97.31 87 ASP A C 1
ATOM 672 O O . ASP A 1 87 ? -15.738 0.175 11.996 1.00 97.31 87 ASP A O 1
ATOM 676 N N . GLU A 1 88 ? -17.957 0.130 12.223 1.00 97.56 88 GLU A N 1
ATOM 677 C CA . GLU A 1 88 ? -18.188 1.210 11.252 1.00 97.56 88 GLU A CA 1
ATOM 678 C C . GLU A 1 88 ? -17.543 2.544 11.657 1.00 97.56 88 GLU A C 1
ATOM 680 O O . GLU A 1 88 ? -17.104 3.297 10.785 1.00 97.56 88 GLU A O 1
ATOM 685 N N . PHE A 1 89 ? -17.474 2.837 12.959 1.00 97.12 89 PHE A N 1
ATOM 686 C CA . PHE A 1 89 ? -16.855 4.055 13.467 1.00 97.12 89 PHE A CA 1
ATOM 687 C C . PHE A 1 89 ? -15.336 3.983 13.305 1.00 97.12 89 PHE A C 1
ATOM 689 O O . PHE A 1 89 ? -14.740 4.877 12.706 1.00 97.12 89 PHE A O 1
ATOM 696 N N . GLU A 1 90 ? -14.715 2.889 13.747 1.00 98.56 90 GLU A N 1
ATOM 697 C CA . GLU A 1 90 ? -13.274 2.663 13.602 1.00 98.56 90 GLU A CA 1
ATOM 698 C C . GLU A 1 90 ? -12.841 2.712 12.130 1.00 98.56 90 GLU A C 1
ATOM 700 O O . GLU A 1 90 ? -11.845 3.352 11.782 1.00 98.56 90 GLU A O 1
ATOM 705 N N . LEU A 1 91 ? -13.616 2.086 11.238 1.00 98.56 91 LEU A N 1
ATOM 706 C CA . LEU A 1 91 ? -13.354 2.117 9.800 1.00 98.56 91 LEU A CA 1
ATOM 707 C C . LEU A 1 91 ? -13.425 3.536 9.226 1.00 98.56 91 LEU A C 1
ATOM 709 O O . LEU A 1 91 ? -12.618 3.872 8.357 1.00 98.56 91 LEU A O 1
ATOM 713 N N . ALA A 1 92 ? -14.348 4.376 9.700 1.00 98.50 92 ALA A N 1
ATOM 714 C CA . ALA A 1 92 ? -14.442 5.767 9.265 1.00 98.50 92 ALA A CA 1
ATOM 715 C C . ALA A 1 92 ? -13.211 6.588 9.689 1.00 98.50 92 ALA A C 1
ATOM 717 O O . ALA A 1 92 ? -12.682 7.363 8.886 1.00 98.50 92 ALA A O 1
ATOM 718 N N . GLU A 1 93 ? -12.709 6.389 10.910 1.00 98.56 93 GLU A N 1
ATOM 719 C CA . GLU A 1 93 ? -11.508 7.072 11.405 1.00 98.56 93 GLU A CA 1
ATOM 720 C C . GLU A 1 93 ? -10.240 6.615 10.651 1.00 98.56 93 GLU A C 1
ATOM 722 O O . GLU A 1 93 ? -9.440 7.448 10.214 1.00 98.56 93 GLU A O 1
ATOM 727 N N . ILE A 1 94 ? -10.091 5.309 10.386 1.00 98.75 94 ILE A N 1
ATOM 728 C CA . ILE A 1 94 ? -8.975 4.757 9.591 1.00 98.75 94 ILE A CA 1
ATOM 729 C C . ILE A 1 94 ? -9.036 5.233 8.132 1.00 98.75 94 ILE A C 1
ATOM 731 O O . ILE A 1 94 ? -8.007 5.591 7.545 1.00 98.75 94 ILE A O 1
ATOM 735 N N . GLN A 1 95 ? -10.229 5.260 7.530 1.00 98.62 95 GLN A N 1
ATOM 736 C CA . GLN A 1 95 ? -10.445 5.804 6.186 1.00 98.62 95 GLN A CA 1
ATOM 737 C C . GLN A 1 95 ? -10.021 7.276 6.134 1.00 98.62 95 GLN A C 1
ATOM 739 O O . GLN A 1 95 ? -9.326 7.692 5.204 1.00 98.62 95 GLN A O 1
ATOM 744 N N . LYS A 1 96 ? -10.367 8.061 7.162 1.00 98.50 96 LYS A N 1
ATOM 745 C CA . LYS A 1 96 ? -9.979 9.469 7.257 1.00 98.50 96 LYS A CA 1
ATOM 746 C C . LYS A 1 96 ? -8.462 9.651 7.342 1.00 98.50 96 LYS A C 1
ATOM 748 O O . LYS A 1 96 ? -7.925 10.508 6.633 1.00 98.50 96 LYS A O 1
ATOM 753 N N . ALA A 1 97 ? -7.774 8.846 8.153 1.00 98.69 97 ALA A N 1
ATOM 754 C CA . ALA A 1 97 ? -6.313 8.847 8.224 1.00 98.69 97 ALA A CA 1
ATOM 755 C C . ALA A 1 97 ? -5.686 8.506 6.857 1.00 98.69 97 ALA A C 1
ATOM 757 O O . ALA A 1 97 ? -4.835 9.240 6.355 1.00 98.69 97 ALA A O 1
ATOM 758 N N . ASN A 1 98 ? -6.172 7.451 6.194 1.00 98.69 98 ASN A N 1
ATOM 759 C CA . ASN A 1 98 ? -5.688 7.019 4.877 1.00 98.69 98 ASN A CA 1
ATOM 760 C C . ASN A 1 98 ? -5.870 8.075 3.787 1.00 98.69 98 ASN A C 1
ATOM 762 O O . ASN A 1 98 ? -4.988 8.279 2.950 1.00 98.69 98 ASN A O 1
ATOM 766 N N . GLU A 1 99 ? -7.001 8.770 3.796 1.00 98.44 99 GLU A N 1
ATOM 767 C CA . GLU A 1 99 ? -7.295 9.865 2.882 1.00 98.44 99 GLU A CA 1
ATOM 768 C C . GLU A 1 99 ? -6.317 11.035 3.021 1.00 98.44 99 GLU A C 1
ATOM 770 O O . GLU A 1 99 ? -5.843 11.564 2.010 1.00 98.44 99 GLU A O 1
ATOM 775 N N . ILE A 1 100 ? -6.029 11.451 4.259 1.00 98.44 100 ILE A N 1
ATOM 776 C CA . ILE A 1 100 ? -5.084 12.538 4.545 1.00 98.44 100 ILE A CA 1
ATOM 777 C C . ILE A 1 100 ? -3.673 12.115 4.122 1.00 98.44 100 ILE A C 1
ATOM 779 O O . ILE A 1 100 ? -3.023 12.832 3.360 1.00 98.44 100 ILE A O 1
ATOM 783 N N . SER A 1 101 ? -3.229 10.927 4.534 1.00 98.75 101 SER A N 1
ATOM 784 C CA . SER A 1 101 ? -1.913 10.388 4.175 1.00 98.75 101 SER A CA 1
ATOM 785 C C . SER A 1 101 ? -1.743 10.229 2.667 1.00 98.75 101 SER A C 1
ATOM 787 O O . SER A 1 101 ? -0.720 10.627 2.118 1.00 98.75 101 SER A O 1
ATOM 789 N N . SER A 1 102 ? -2.768 9.744 1.960 1.00 98.69 102 SER A N 1
ATOM 790 C CA . SER A 1 102 ? -2.748 9.629 0.497 1.00 98.69 102 SER A CA 1
ATOM 791 C C . SER A 1 102 ? -2.549 10.988 -0.181 1.00 98.69 102 SER A C 1
ATOM 793 O O . SER A 1 102 ? -1.732 11.121 -1.094 1.00 98.69 102 SER A O 1
ATOM 795 N N . ARG A 1 103 ? -3.257 12.030 0.274 1.00 98.06 103 ARG A N 1
ATOM 796 C CA . ARG A 1 103 ? -3.084 13.392 -0.258 1.00 98.06 103 ARG A CA 1
ATOM 797 C C . ARG A 1 103 ? -1.721 13.982 0.092 1.00 98.06 103 ARG A C 1
ATOM 799 O O . ARG A 1 103 ? -1.159 14.718 -0.722 1.00 98.06 103 ARG A O 1
ATOM 806 N N . ALA A 1 104 ? -1.181 13.659 1.264 1.00 98.12 104 ALA A N 1
ATOM 807 C CA . ALA A 1 104 ? 0.156 14.071 1.669 1.00 98.12 104 ALA A CA 1
ATOM 808 C C . ALA A 1 104 ? 1.240 13.415 0.798 1.00 98.12 104 ALA A C 1
ATOM 810 O O . ALA A 1 104 ? 2.097 14.129 0.278 1.00 98.12 104 ALA A O 1
ATOM 811 N N . HIS A 1 105 ? 1.144 12.106 0.534 1.00 98.50 105 HIS A N 1
ATOM 812 C CA . HIS A 1 105 ? 1.985 11.405 -0.446 1.00 98.50 105 HIS A CA 1
ATOM 813 C C . HIS A 1 105 ? 1.892 12.056 -1.826 1.00 98.50 105 HIS A C 1
ATOM 815 O O . HIS A 1 105 ? 2.906 12.483 -2.374 1.00 98.50 105 HIS A O 1
ATOM 821 N N . GLU A 1 106 ? 0.678 12.230 -2.364 1.00 96.12 106 GLU A N 1
ATOM 822 C CA . GLU A 1 106 ? 0.478 12.871 -3.671 1.00 96.12 106 GLU A CA 1
ATOM 823 C C . GLU A 1 106 ? 1.090 14.283 -3.716 1.00 96.12 106 GLU A C 1
ATOM 825 O O . GLU A 1 106 ? 1.681 14.665 -4.725 1.00 96.12 106 GLU A O 1
ATOM 830 N N . THR A 1 107 ? 0.993 15.052 -2.629 1.00 93.94 107 THR A N 1
ATOM 831 C CA . THR A 1 107 ? 1.596 16.390 -2.531 1.00 93.94 107 THR A CA 1
ATOM 832 C C . THR A 1 107 ? 3.115 16.325 -2.652 1.00 93.94 107 THR A C 1
ATOM 834 O O . THR A 1 107 ? 3.684 17.047 -3.473 1.00 93.94 107 THR A O 1
ATOM 837 N N . VAL A 1 108 ? 3.773 15.441 -1.895 1.00 94.25 108 VAL A N 1
ATOM 838 C CA . VAL A 1 108 ? 5.232 15.268 -1.963 1.00 94.25 108 VAL A CA 1
ATOM 839 C C . VAL A 1 108 ? 5.665 14.833 -3.358 1.00 94.25 108 VAL A C 1
ATOM 841 O O . VAL A 1 108 ? 6.545 15.448 -3.959 1.00 94.25 108 VAL A O 1
ATOM 844 N N . MET A 1 109 ? 4.990 13.830 -3.912 1.00 93.56 109 MET A N 1
ATOM 845 C CA . MET A 1 109 ? 5.316 13.256 -5.215 1.00 93.56 109 MET A CA 1
ATOM 846 C C . MET A 1 109 ? 5.121 14.262 -6.357 1.00 93.56 109 MET A C 1
ATOM 848 O O . MET A 1 109 ? 5.930 14.319 -7.281 1.00 93.56 109 MET A O 1
ATOM 852 N N . ARG A 1 110 ? 4.095 15.119 -6.288 1.00 90.25 110 ARG A N 1
ATOM 853 C CA . ARG A 1 110 ? 3.886 16.195 -7.270 1.00 90.25 110 ARG A CA 1
ATOM 854 C C . ARG A 1 110 ? 4.932 17.293 -7.174 1.00 90.25 110 ARG A C 1
ATOM 856 O O . ARG A 1 110 ? 5.394 17.758 -8.213 1.00 90.25 110 ARG A O 1
ATOM 863 N N . VAL A 1 111 ? 5.315 17.705 -5.964 1.00 89.44 111 VAL A N 1
ATOM 864 C CA . VAL A 1 111 ? 6.393 18.693 -5.787 1.00 89.44 111 VAL A CA 1
ATOM 865 C C . VAL A 1 111 ? 7.712 18.133 -6.321 1.00 89.44 111 VAL A C 1
ATOM 867 O O . VAL A 1 111 ? 8.406 18.831 -7.061 1.00 89.44 111 VAL A O 1
ATOM 870 N N . LEU A 1 112 ? 8.013 16.858 -6.050 1.00 87.94 112 LEU A N 1
ATOM 871 C CA . LEU A 1 112 ? 9.152 16.158 -6.651 1.00 87.94 112 LEU A CA 1
ATOM 872 C C . LEU A 1 112 ? 9.065 16.149 -8.182 1.00 87.94 112 LEU A C 1
ATOM 874 O O . LEU A 1 112 ? 9.996 16.603 -8.840 1.00 87.94 112 LEU A O 1
ATOM 878 N N . GLY A 1 113 ? 7.938 15.719 -8.757 1.00 86.81 113 GLY A N 1
ATOM 879 C CA . GLY A 1 113 ? 7.738 15.682 -10.210 1.00 86.81 113 GLY A CA 1
ATOM 880 C C . GLY A 1 113 ? 7.931 17.046 -10.883 1.00 86.81 113 GLY A C 1
ATOM 881 O O . GLY A 1 113 ? 8.619 17.150 -11.898 1.00 86.81 113 GLY A O 1
ATOM 882 N N . GLN A 1 114 ? 7.397 18.118 -10.287 1.00 85.00 114 GLN A N 1
ATOM 883 C CA . GLN A 1 114 ? 7.592 19.491 -10.766 1.00 85.00 114 GLN A CA 1
ATOM 884 C C . GLN A 1 114 ? 9.045 19.964 -10.646 1.00 85.00 114 GLN A C 1
ATOM 886 O O . GLN A 1 114 ? 9.537 20.672 -11.530 1.00 85.00 114 GLN A O 1
ATOM 891 N N . GLY A 1 115 ? 9.735 19.593 -9.566 1.00 83.06 115 GLY A N 1
ATOM 892 C CA . GLY A 1 115 ? 11.155 19.883 -9.379 1.00 83.06 115 GLY A CA 1
ATOM 893 C C . GLY A 1 115 ? 12.014 19.216 -10.452 1.00 83.06 115 GLY A C 1
ATOM 894 O O . GLY A 1 115 ? 12.841 19.876 -11.079 1.00 83.06 115 GLY A O 1
ATOM 895 N N . VAL A 1 116 ? 11.751 17.939 -10.735 1.00 78.19 116 VAL A N 1
ATOM 896 C CA . VAL A 1 116 ? 12.532 17.134 -11.684 1.00 78.19 116 VAL A CA 1
ATOM 897 C C . VAL A 1 116 ? 12.414 17.636 -13.131 1.00 78.19 116 VAL A C 1
ATOM 899 O O . VAL A 1 116 ? 13.392 17.585 -13.877 1.00 78.19 116 VAL A O 1
ATOM 902 N N . ILE A 1 117 ? 11.266 18.196 -13.533 1.00 77.81 117 ILE A N 1
ATOM 903 C CA . ILE A 1 117 ? 11.113 18.834 -14.856 1.00 77.81 117 ILE A CA 1
ATOM 904 C C . ILE A 1 117 ? 11.519 20.321 -14.883 1.00 77.81 117 ILE A C 1
ATOM 906 O O . ILE A 1 117 ? 11.330 21.004 -15.891 1.00 77.81 117 ILE A O 1
ATOM 910 N N . GLY A 1 118 ? 12.049 20.858 -13.779 1.00 79.56 118 GLY A N 1
ATOM 911 C CA . GLY A 1 118 ? 12.495 22.251 -13.684 1.00 79.56 118 GLY A CA 1
ATOM 912 C C . GLY A 1 118 ? 11.364 23.290 -13.692 1.00 79.56 118 GLY A C 1
ATOM 913 O O . GLY A 1 118 ? 11.597 24.454 -14.037 1.00 79.56 118 GLY A O 1
ATOM 914 N N . ALA A 1 119 ? 10.138 22.900 -13.328 1.00 82.88 119 ALA A N 1
ATOM 915 C CA . ALA A 1 119 ? 8.991 23.808 -13.269 1.00 82.88 119 ALA A CA 1
ATOM 916 C C . ALA A 1 119 ? 9.042 24.754 -12.055 1.00 82.88 119 ALA A C 1
ATOM 918 O O . ALA A 1 119 ? 8.497 25.859 -12.107 1.00 82.88 119 ALA A O 1
ATOM 919 N N . ILE A 1 120 ? 9.727 24.354 -10.980 1.00 84.25 120 ILE A N 1
ATOM 920 C CA . ILE A 1 120 ? 9.894 25.160 -9.765 1.00 84.25 120 ILE A CA 1
ATOM 921 C C . ILE A 1 120 ? 11.064 26.132 -9.953 1.00 84.25 120 ILE A C 1
ATOM 923 O O . ILE A 1 120 ? 12.206 25.726 -10.164 1.00 84.25 120 ILE A O 1
ATOM 927 N N . LYS A 1 121 ? 10.791 27.439 -9.860 1.00 84.25 121 LYS A N 1
ATOM 928 C CA . LYS A 1 121 ? 11.795 28.502 -10.024 1.00 84.25 121 LYS A CA 1
ATOM 929 C C . LYS A 1 121 ? 11.899 29.352 -8.763 1.00 84.25 121 LYS A C 1
ATOM 931 O O . LYS A 1 121 ? 10.920 29.959 -8.339 1.00 84.25 121 LYS A O 1
ATOM 936 N N . LYS A 1 122 ? 13.109 29.446 -8.207 1.00 84.62 122 LYS A N 1
ATOM 937 C CA . LYS A 1 122 ? 13.430 30.331 -7.078 1.00 84.62 122 LYS A CA 1
ATOM 938 C C . LYS A 1 122 ? 13.461 31.788 -7.568 1.00 84.62 122 LYS A C 1
ATOM 940 O O . LYS A 1 122 ? 14.146 32.111 -8.540 1.00 84.62 122 LYS A O 1
ATOM 945 N N . GLY A 1 123 ? 12.713 32.678 -6.917 1.00 86.12 123 GLY A N 1
ATOM 946 C CA . GLY A 1 123 ? 12.751 34.109 -7.209 1.00 86.12 123 GLY A CA 1
ATOM 947 C C . GLY A 1 123 ? 14.067 34.764 -6.773 1.00 86.12 123 GLY A C 1
ATOM 948 O O . GLY A 1 123 ? 14.864 34.195 -6.028 1.00 86.12 123 GLY A O 1
ATOM 949 N N . LYS A 1 124 ? 14.300 36.006 -7.215 1.00 89.25 124 LYS A N 1
ATOM 950 C CA . LYS A 1 124 ? 15.529 36.744 -6.881 1.00 89.25 124 LYS A CA 1
ATOM 951 C C . LYS A 1 124 ? 15.711 36.850 -5.358 1.00 89.25 124 LYS A C 1
ATOM 953 O O . LYS A 1 124 ? 14.783 37.254 -4.655 1.00 89.25 124 LYS A O 1
ATOM 958 N N . GLY A 1 125 ? 16.902 36.485 -4.880 1.00 85.81 125 GLY A N 1
ATOM 959 C CA . GLY A 1 125 ? 17.273 36.520 -3.462 1.00 85.81 125 GLY A CA 1
ATOM 960 C C . GLY A 1 125 ? 16.644 35.421 -2.595 1.00 85.81 125 GLY A C 1
ATOM 961 O O . GLY A 1 125 ? 16.844 35.431 -1.384 1.00 85.81 125 GLY A O 1
ATOM 962 N N . ALA A 1 126 ? 15.881 34.477 -3.157 1.00 85.62 126 ALA A N 1
ATOM 963 C CA . ALA A 1 126 ? 15.262 33.407 -2.375 1.00 85.62 126 ALA A CA 1
ATOM 964 C C . ALA A 1 126 ? 16.318 32.448 -1.794 1.00 85.62 126 ALA A C 1
ATOM 966 O O . ALA A 1 126 ? 17.189 31.964 -2.513 1.00 85.62 126 ALA A O 1
ATOM 967 N N . GLY A 1 127 ? 16.249 32.193 -0.487 1.00 82.88 127 GLY A N 1
ATOM 968 C CA . GLY A 1 127 ? 17.230 31.401 0.261 1.00 82.88 127 GLY A CA 1
ATOM 969 C C . GLY A 1 127 ? 18.522 32.146 0.624 1.00 82.88 127 GLY A C 1
ATOM 970 O O . GLY A 1 127 ? 19.366 31.568 1.301 1.00 82.88 127 GLY A O 1
ATOM 971 N N . VAL A 1 128 ? 18.680 33.411 0.208 1.00 88.00 128 VAL A N 1
ATOM 972 C CA . VAL A 1 128 ? 19.873 34.236 0.488 1.00 88.00 128 VAL A CA 1
ATOM 973 C C . VAL A 1 128 ? 19.476 35.561 1.140 1.00 88.00 128 VAL A C 1
ATOM 975 O O . VAL A 1 128 ? 19.794 35.801 2.299 1.00 88.00 128 VAL A O 1
ATOM 978 N N . ASP A 1 129 ? 18.728 36.391 0.412 1.00 92.06 129 ASP A N 1
ATOM 979 C CA . ASP A 1 129 ? 18.270 37.713 0.856 1.00 92.06 129 ASP A CA 1
ATOM 980 C C . ASP A 1 129 ? 16.879 37.658 1.517 1.00 92.06 129 ASP A C 1
ATOM 982 O O . ASP A 1 129 ? 16.485 38.574 2.239 1.00 92.06 129 ASP A O 1
ATOM 986 N N . ARG A 1 130 ? 16.103 36.595 1.252 1.00 92.12 130 ARG A N 1
ATOM 987 C CA . ARG A 1 130 ? 14.761 36.346 1.808 1.00 92.12 130 ARG A CA 1
ATOM 988 C C . ARG A 1 130 ? 14.477 34.840 1.939 1.00 92.12 130 ARG A C 1
ATOM 990 O O . ARG A 1 130 ? 15.095 34.057 1.217 1.00 92.12 130 ARG A O 1
ATOM 997 N N . PRO A 1 131 ? 13.521 34.404 2.781 1.00 87.06 131 PRO A N 1
ATOM 998 C CA . PRO A 1 131 ? 13.138 32.993 2.859 1.00 87.06 131 PRO A CA 1
ATOM 999 C C . PRO A 1 131 ? 12.531 32.468 1.545 1.00 87.06 131 PRO A C 1
ATOM 1001 O O . PRO A 1 131 ? 12.007 33.238 0.729 1.00 87.06 131 PRO A O 1
ATOM 1004 N N . LEU A 1 132 ? 12.596 31.145 1.362 1.00 84.38 132 LEU A N 1
ATOM 1005 C CA . LEU A 1 132 ? 11.905 30.425 0.289 1.00 84.38 132 LEU A CA 1
ATOM 1006 C C . LEU A 1 132 ? 10.402 30.359 0.580 1.00 84.38 132 LEU A C 1
ATOM 1008 O O . LEU A 1 132 ? 9.993 29.964 1.674 1.00 84.38 132 LEU A O 1
ATOM 1012 N N . LEU A 1 133 ? 9.580 30.708 -0.408 1.00 87.50 133 LEU A N 1
ATOM 1013 C CA . LEU A 1 133 ? 8.133 30.502 -0.341 1.00 87.50 133 LEU A CA 1
ATOM 1014 C C . LEU A 1 133 ? 7.782 29.043 -0.679 1.00 87.50 133 LEU A C 1
ATOM 1016 O O . LEU A 1 133 ? 8.535 28.421 -1.423 1.00 87.50 133 LEU A O 1
ATOM 1020 N N . PRO A 1 134 ? 6.633 28.502 -0.224 1.00 83.25 134 PRO A N 1
ATOM 1021 C CA . PRO A 1 134 ? 6.241 27.118 -0.513 1.00 83.25 134 PRO A CA 1
ATOM 1022 C C . PRO A 1 134 ? 6.239 26.743 -2.000 1.00 83.25 134 PRO A C 1
ATOM 1024 O O . PRO A 1 134 ? 6.622 25.639 -2.360 1.00 83.25 134 PRO A O 1
ATOM 1027 N N . SER A 1 135 ? 5.876 27.675 -2.886 1.00 81.88 135 SER A N 1
ATOM 1028 C CA . SER A 1 135 ? 5.920 27.472 -4.343 1.00 81.88 135 SER A CA 1
ATOM 1029 C C . SER A 1 135 ? 7.338 27.433 -4.932 1.00 81.88 135 SER A C 1
ATOM 1031 O O . SER A 1 135 ? 7.497 27.225 -6.129 1.00 81.88 135 SER A O 1
ATOM 1033 N N . GLU A 1 136 ? 8.356 27.720 -4.123 1.00 85.00 136 GLU A N 1
ATOM 1034 C CA . GLU A 1 136 ? 9.776 27.761 -4.487 1.00 85.00 136 GLU A CA 1
ATOM 1035 C C . GLU A 1 136 ? 10.573 26.632 -3.805 1.00 85.00 136 GLU A C 1
ATOM 1037 O O . GLU A 1 136 ? 11.800 26.596 -3.925 1.00 85.00 136 GLU A O 1
ATOM 1042 N N . TRP A 1 137 ? 9.905 25.742 -3.059 1.00 84.00 137 TRP A N 1
ATOM 1043 C CA . TRP A 1 137 ? 10.541 24.620 -2.372 1.00 84.00 137 TRP A CA 1
ATOM 1044 C C . TRP A 1 137 ? 10.912 23.533 -3.377 1.00 84.00 137 TRP A C 1
ATOM 1046 O O . TRP A 1 137 ? 10.048 22.922 -4.000 1.00 84.00 137 TRP A O 1
ATOM 1056 N N . LEU A 1 138 ? 12.214 23.304 -3.524 1.00 84.31 138 LEU A N 1
ATOM 1057 C CA . LEU A 1 138 ? 12.745 22.078 -4.103 1.00 84.31 138 LEU A CA 1
ATOM 1058 C C . LEU A 1 138 ? 12.955 21.085 -2.962 1.00 84.31 138 LEU A C 1
ATOM 1060 O O . LEU A 1 138 ? 13.301 21.500 -1.859 1.00 84.31 138 LEU A O 1
ATOM 1064 N N . ILE A 1 139 ? 12.740 19.803 -3.236 1.00 87.06 139 ILE A N 1
ATOM 1065 C CA . ILE A 1 139 ? 13.078 18.730 -2.304 1.00 87.06 139 ILE A CA 1
ATOM 1066 C C . ILE A 1 139 ? 14.445 18.204 -2.735 1.00 87.06 139 ILE A C 1
ATOM 1068 O O . ILE A 1 139 ? 14.562 17.453 -3.700 1.00 87.06 139 ILE A O 1
ATOM 1072 N N . GLU A 1 140 ? 15.475 18.672 -2.046 1.00 81.38 140 GLU A N 1
ATOM 1073 C CA . GLU A 1 140 ? 16.885 18.351 -2.265 1.00 81.38 140 GLU A CA 1
ATOM 1074 C C . GLU A 1 140 ? 17.374 17.320 -1.223 1.00 81.38 140 GLU A C 1
ATOM 1076 O O . GLU A 1 140 ? 18.406 16.672 -1.418 1.00 81.38 140 GLU A O 1
ATOM 1081 N N . LYS A 1 141 ? 16.623 17.148 -0.122 1.00 86.62 141 LYS A N 1
ATOM 1082 C CA . LYS A 1 141 ? 16.914 16.214 0.979 1.00 86.62 141 LYS A CA 1
ATOM 1083 C C . LYS A 1 141 ? 15.708 15.386 1.391 1.00 86.62 141 LYS A C 1
ATOM 1085 O O . LYS A 1 141 ? 14.568 15.835 1.301 1.00 86.62 141 LYS A O 1
ATOM 1090 N N . GLU A 1 142 ? 15.974 14.216 1.962 1.00 91.56 142 GLU A N 1
ATOM 1091 C CA . GLU A 1 142 ? 14.954 13.338 2.554 1.00 91.56 142 GLU A CA 1
ATOM 1092 C C . GLU A 1 142 ? 14.087 14.082 3.596 1.00 91.56 142 GLU A C 1
ATOM 1094 O O . GLU A 1 142 ? 12.859 14.035 3.524 1.00 91.56 142 GLU A O 1
ATOM 1099 N N . ALA A 1 143 ? 14.704 14.881 4.477 1.00 93.38 143 ALA A N 1
ATOM 1100 C CA . ALA A 1 143 ? 14.017 15.683 5.500 1.00 93.38 143 ALA A CA 1
ATOM 1101 C C . ALA A 1 143 ? 13.031 16.704 4.918 1.00 93.38 143 ALA A C 1
ATOM 1103 O O . ALA A 1 143 ? 12.075 17.093 5.584 1.00 93.38 143 ALA A O 1
ATOM 1104 N N . GLU A 1 144 ? 13.259 17.185 3.695 1.00 92.69 144 GLU A N 1
ATOM 1105 C CA . GLU A 1 144 ? 12.371 18.162 3.057 1.00 92.69 144 GLU A CA 1
ATOM 1106 C C . GLU A 1 144 ? 11.107 17.482 2.516 1.00 92.69 144 GLU A C 1
ATOM 1108 O O . GLU A 1 144 ? 10.017 18.048 2.618 1.00 92.69 144 GLU A O 1
ATOM 1113 N N . ALA A 1 145 ? 11.227 16.243 2.022 1.00 94.19 145 ALA A N 1
ATOM 1114 C CA . ALA A 1 145 ? 10.079 15.403 1.683 1.00 94.19 145 ALA A CA 1
ATOM 1115 C C . ALA A 1 145 ? 9.277 15.032 2.939 1.00 94.19 145 ALA A C 1
ATOM 1117 O O . ALA A 1 145 ? 8.054 15.184 2.942 1.00 94.19 145 ALA A O 1
ATOM 1118 N N . GLU A 1 146 ? 9.952 14.635 4.025 1.00 96.81 146 GLU A N 1
ATOM 1119 C CA . GLU A 1 146 ? 9.310 14.411 5.329 1.00 96.81 146 GLU A CA 1
ATOM 1120 C C . GLU A 1 146 ? 8.562 15.667 5.802 1.00 96.81 146 GLU A C 1
ATOM 1122 O O . GLU A 1 146 ? 7.380 15.605 6.147 1.00 96.81 146 GLU A O 1
ATOM 1127 N N . ALA A 1 147 ? 9.225 16.827 5.786 1.00 95.19 147 ALA A N 1
ATOM 1128 C CA . ALA A 1 147 ? 8.638 18.082 6.238 1.00 95.19 147 ALA A CA 1
ATOM 1129 C C . ALA A 1 147 ? 7.388 18.453 5.432 1.00 95.19 147 ALA A C 1
ATOM 1131 O O . ALA A 1 147 ? 6.398 18.910 6.010 1.00 95.19 147 ALA A O 1
ATOM 1132 N N . LEU A 1 148 ? 7.406 18.240 4.114 1.00 94.94 148 LEU A N 1
ATOM 1133 C CA . LEU A 1 148 ? 6.255 18.497 3.258 1.00 94.94 148 LEU A CA 1
ATOM 1134 C C . LEU A 1 148 ? 5.105 17.517 3.531 1.00 94.94 148 LEU A C 1
ATOM 1136 O O . LEU A 1 148 ? 3.956 17.957 3.607 1.00 94.94 148 LEU A O 1
ATOM 1140 N N . PHE A 1 149 ? 5.400 16.230 3.741 1.00 97.31 149 PHE A N 1
ATOM 1141 C CA . PHE A 1 149 ? 4.401 15.234 4.137 1.00 97.31 149 PHE A CA 1
ATOM 1142 C C . PHE A 1 149 ? 3.710 15.643 5.447 1.00 97.31 149 PHE A C 1
ATOM 1144 O O . PHE A 1 149 ? 2.489 15.796 5.496 1.00 97.31 149 PHE A O 1
ATOM 1151 N N . VAL A 1 150 ? 4.497 15.928 6.491 1.00 97.56 150 VAL A N 1
ATOM 1152 C CA . VAL A 1 150 ? 3.995 16.352 7.810 1.00 97.56 150 VAL A CA 1
ATOM 1153 C C . VAL A 1 150 ? 3.210 17.659 7.719 1.00 97.56 150 VAL A C 1
ATOM 1155 O O . VAL A 1 150 ? 2.145 17.791 8.326 1.00 97.56 150 VAL A O 1
ATOM 1158 N N . ALA A 1 151 ? 3.698 18.634 6.947 1.00 95.31 151 ALA A N 1
ATOM 1159 C CA . ALA A 1 151 ? 2.988 19.888 6.730 1.00 95.31 151 ALA A CA 1
ATOM 1160 C C . ALA A 1 151 ? 1.638 19.660 6.034 1.00 95.31 151 ALA A C 1
ATOM 1162 O O . ALA A 1 151 ? 0.653 20.295 6.415 1.00 95.31 151 ALA A O 1
ATOM 1163 N N . SER A 1 152 ? 1.573 18.752 5.057 1.00 96.19 152 SER A N 1
ATOM 1164 C CA . SER A 1 152 ? 0.328 18.397 4.375 1.00 96.19 152 SER A CA 1
ATOM 1165 C C . SER A 1 152 ? -0.679 17.771 5.342 1.00 96.19 152 SER A C 1
ATOM 1167 O O . SER A 1 152 ? -1.800 18.268 5.433 1.00 96.19 152 SER A O 1
ATOM 1169 N N . CYS A 1 153 ? -0.273 16.776 6.140 1.00 97.62 153 CYS A N 1
ATOM 1170 C CA . CYS A 1 153 ? -1.148 16.145 7.137 1.00 97.62 153 CYS A CA 1
ATOM 1171 C C . CYS A 1 153 ? -1.697 17.164 8.148 1.00 97.62 153 CYS A C 1
ATOM 1173 O O . CYS A 1 153 ? -2.907 17.252 8.376 1.00 97.62 153 CYS A O 1
ATOM 1175 N N . ARG A 1 154 ? -0.820 18.020 8.689 1.00 96.88 154 ARG A N 1
ATOM 1176 C CA . ARG A 1 154 ? -1.194 19.035 9.687 1.00 96.88 154 ARG A CA 1
ATOM 1177 C C . ARG A 1 154 ? -2.175 20.069 9.162 1.00 96.88 154 ARG A C 1
ATOM 1179 O O . ARG A 1 154 ? -3.039 20.521 9.911 1.00 96.88 154 ARG A O 1
ATOM 1186 N N . ARG A 1 155 ? -2.067 20.450 7.887 1.00 94.50 155 ARG A N 1
ATOM 1187 C CA . ARG A 1 155 ? -3.018 21.378 7.250 1.00 94.50 155 ARG A CA 1
ATOM 1188 C C . ARG A 1 155 ? -4.429 20.805 7.162 1.00 94.50 155 ARG A C 1
ATOM 1190 O O . ARG A 1 155 ? -5.377 21.581 7.097 1.00 94.50 155 ARG A O 1
ATOM 1197 N N . GLU A 1 156 ? -4.556 19.485 7.176 1.00 96.38 156 GLU A N 1
ATOM 1198 C CA . GLU A 1 156 ? -5.833 18.772 7.161 1.00 96.38 156 GLU A CA 1
ATOM 1199 C C . GLU A 1 156 ? -6.325 18.379 8.564 1.00 96.38 156 GLU A C 1
ATOM 1201 O O . GLU A 1 156 ? -7.384 17.772 8.697 1.00 96.38 156 GLU A O 1
ATOM 1206 N N . GLY A 1 157 ? -5.590 18.767 9.613 1.00 95.69 157 GLY A N 1
ATOM 1207 C CA . GLY A 1 157 ? -5.947 18.549 11.016 1.00 95.69 157 GLY A CA 1
ATOM 1208 C C . GLY A 1 157 ? -5.287 17.332 11.668 1.00 95.69 157 GLY A C 1
ATOM 1209 O O . GLY A 1 157 ? -5.377 17.197 12.885 1.00 95.69 157 GLY A O 1
ATOM 1210 N N . ALA A 1 158 ? -4.588 16.481 10.911 1.00 96.81 158 ALA A N 1
ATOM 1211 C CA . ALA A 1 158 ? -3.830 15.364 11.472 1.00 96.81 158 ALA A CA 1
ATOM 1212 C C . ALA A 1 158 ? -2.512 15.885 12.068 1.00 96.81 158 ALA A C 1
ATOM 1214 O O . ALA A 1 158 ? -1.536 16.153 11.364 1.00 96.81 158 ALA A O 1
ATOM 1215 N N . VAL A 1 159 ? -2.512 16.129 13.381 1.00 92.94 159 VAL A N 1
ATOM 1216 C CA . VAL A 1 159 ? -1.386 16.768 14.089 1.00 92.94 159 VAL A CA 1
ATOM 1217 C C . VAL A 1 159 ? -0.195 15.819 14.256 1.00 92.94 159 VAL A C 1
ATOM 1219 O O . VAL A 1 159 ? 0.964 16.265 14.234 1.00 92.94 159 VAL A O 1
ATOM 1222 N N . HIS A 1 160 ? -0.495 14.532 14.424 1.00 94.69 160 HIS A N 1
ATOM 1223 C CA . HIS A 1 160 ? 0.449 13.467 14.726 1.00 94.69 160 HIS A CA 1
ATOM 1224 C C . HIS A 1 160 ? 0.585 12.509 13.545 1.00 94.69 160 HIS A C 1
ATOM 1226 O O . HIS A 1 160 ? -0.382 12.239 12.832 1.00 94.69 160 HIS A O 1
ATOM 1232 N N . GLN A 1 161 ? 1.803 12.000 13.371 1.00 97.12 161 GLN A N 1
ATOM 1233 C CA . GLN A 1 161 ? 2.057 10.877 12.481 1.00 97.12 161 GLN A CA 1
ATOM 1234 C C . GLN A 1 161 ? 1.957 9.583 13.275 1.00 97.12 161 GLN A C 1
ATOM 1236 O O . GLN A 1 161 ? 2.338 9.569 14.446 1.00 97.12 161 GLN A O 1
ATOM 1241 N N . ALA A 1 162 ? 1.454 8.524 12.645 1.00 97.25 162 ALA A N 1
ATOM 1242 C CA . ALA A 1 162 ? 1.266 7.235 13.306 1.00 97.25 162 ALA A CA 1
ATOM 1243 C C . ALA A 1 162 ? 2.615 6.579 13.669 1.00 97.25 162 ALA A C 1
ATOM 1245 O O . ALA A 1 162 ? 2.725 5.806 14.617 1.00 97.25 162 ALA A O 1
ATOM 1246 N N . TYR A 1 163 ? 3.667 6.940 12.934 1.00 97.75 163 TYR A N 1
ATOM 1247 C CA . TYR A 1 163 ? 5.064 6.595 13.172 1.00 97.75 163 TYR A CA 1
ATOM 1248 C C . TYR A 1 163 ? 5.956 7.686 12.564 1.00 97.75 163 TYR A C 1
ATOM 1250 O O . TYR A 1 163 ? 5.480 8.582 11.862 1.00 97.75 163 TYR A O 1
ATOM 1258 N N . LEU A 1 164 ? 7.257 7.652 12.865 1.00 96.50 164 LEU A N 1
ATOM 1259 C CA . LEU A 1 164 ? 8.216 8.553 12.226 1.00 96.50 164 LEU A CA 1
ATOM 1260 C C . LEU A 1 164 ? 8.276 8.220 10.724 1.00 96.50 164 LEU A C 1
ATOM 1262 O O . LEU A 1 164 ? 8.620 7.077 10.419 1.00 96.50 164 LEU A O 1
ATOM 1266 N N . PRO A 1 165 ? 7.980 9.167 9.809 1.00 98.06 165 PRO A N 1
ATOM 1267 C CA . PRO A 1 165 ? 8.075 8.912 8.377 1.00 98.06 165 PRO A CA 1
ATOM 1268 C C . PRO A 1 165 ? 9.449 8.364 7.992 1.00 98.06 1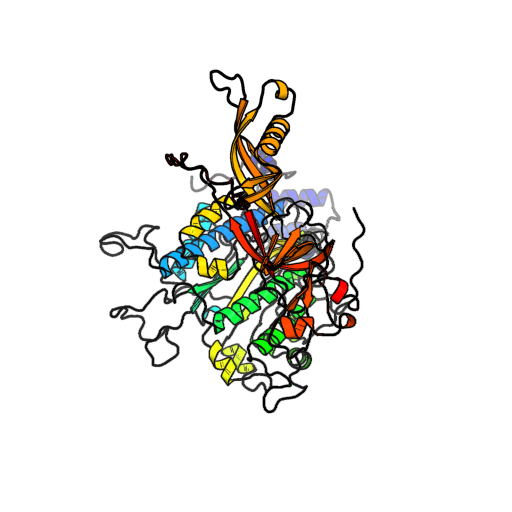65 PRO A C 1
ATOM 1270 O O . PRO A 1 165 ? 10.474 8.841 8.473 1.00 98.06 165 PRO A O 1
ATOM 1273 N N . ILE A 1 166 ? 9.467 7.386 7.102 1.00 98.50 166 ILE A N 1
ATOM 1274 C CA . ILE A 1 166 ? 10.658 6.765 6.538 1.00 98.50 166 ILE A CA 1
ATOM 1275 C C . ILE A 1 166 ? 10.826 7.339 5.132 1.00 98.50 166 ILE A C 1
ATOM 1277 O O . ILE A 1 166 ? 10.039 7.052 4.231 1.00 98.50 166 ILE A O 1
ATOM 1281 N N . VAL A 1 167 ? 11.846 8.173 4.934 1.00 97.25 167 VAL A N 1
ATOM 1282 C CA . VAL A 1 167 ? 12.129 8.794 3.635 1.00 97.25 167 VAL A CA 1
ATOM 1283 C C . VAL A 1 167 ? 13.542 8.429 3.221 1.00 97.25 167 VAL A C 1
ATOM 1285 O O . VAL A 1 167 ? 14.513 8.959 3.751 1.00 97.25 167 VAL A O 1
ATOM 1288 N N . ALA A 1 168 ? 13.657 7.495 2.283 1.00 93.44 168 ALA A N 1
ATOM 1289 C CA . ALA A 1 168 ? 14.919 6.856 1.957 1.00 93.44 168 ALA A CA 1
ATOM 1290 C C . ALA A 1 168 ? 15.219 6.941 0.459 1.00 93.44 168 ALA A C 1
ATOM 1292 O O . ALA A 1 168 ? 14.471 6.441 -0.382 1.00 93.44 168 ALA A O 1
ATOM 1293 N N . SER A 1 169 ? 16.346 7.563 0.128 1.00 89.12 169 SER A N 1
ATOM 1294 C CA . SER A 1 169 ? 16.839 7.704 -1.242 1.00 89.12 169 SER A CA 1
ATOM 1295 C C . SER A 1 169 ? 17.876 6.634 -1.597 1.00 89.12 169 SER A C 1
ATOM 1297 O O . SER A 1 169 ? 18.685 6.220 -0.758 1.00 89.12 169 SER A O 1
ATOM 1299 N N . ALA A 1 170 ? 17.899 6.215 -2.864 1.00 81.56 170 ALA A N 1
ATOM 1300 C CA . ALA A 1 170 ? 18.918 5.321 -3.422 1.00 81.56 170 ALA A CA 1
ATOM 1301 C C . ALA A 1 170 ? 19.128 4.053 -2.569 1.00 81.56 170 ALA A C 1
ATOM 1303 O O . ALA A 1 170 ? 18.170 3.447 -2.095 1.00 81.56 170 ALA A O 1
ATOM 1304 N N . SER A 1 171 ? 20.382 3.669 -2.305 1.00 85.94 171 SER A N 1
ATOM 1305 C CA . SER A 1 171 ? 20.727 2.487 -1.508 1.00 85.94 171 SER A CA 1
ATOM 1306 C C . SER A 1 171 ? 20.113 2.471 -0.100 1.00 85.94 171 SER A C 1
ATOM 1308 O O . SER A 1 171 ? 19.911 1.386 0.449 1.00 85.94 171 SER A O 1
ATOM 1310 N N . ARG A 1 172 ? 19.745 3.626 0.481 1.00 90.00 172 ARG A N 1
ATOM 1311 C CA . ARG A 1 172 ? 19.065 3.683 1.790 1.00 90.00 172 ARG A CA 1
ATOM 1312 C C . ARG A 1 172 ? 17.643 3.145 1.730 1.00 90.00 172 ARG A C 1
ATOM 1314 O O . ARG A 1 172 ? 17.179 2.636 2.742 1.00 90.00 172 ARG A O 1
ATOM 1321 N N . ALA A 1 173 ? 16.999 3.143 0.560 1.00 93.25 173 ALA A N 1
ATOM 1322 C CA . ALA A 1 173 ? 15.700 2.497 0.362 1.00 93.25 173 ALA A CA 1
ATOM 1323 C C . ALA A 1 173 ? 15.742 0.974 0.617 1.00 93.25 173 ALA A C 1
ATOM 1325 O O . ALA A 1 173 ? 14.701 0.343 0.754 1.00 93.25 173 ALA A O 1
ATOM 1326 N N . SER A 1 174 ? 16.938 0.375 0.743 1.00 93.75 174 SER A N 1
ATOM 1327 C CA . SER A 1 174 ? 17.117 -1.007 1.218 1.00 93.75 174 SER A CA 1
ATOM 1328 C C . SER A 1 174 ? 17.049 -1.178 2.747 1.00 93.75 174 SER A C 1
ATOM 1330 O O . SER A 1 174 ? 17.065 -2.304 3.242 1.00 93.75 174 SER A O 1
ATOM 1332 N N . THR A 1 175 ? 16.975 -0.083 3.512 1.00 94.50 175 THR A N 1
ATOM 1333 C CA . THR A 1 175 ? 16.852 -0.089 4.977 1.00 94.50 175 THR A CA 1
ATOM 1334 C C . THR A 1 175 ? 15.383 0.051 5.369 1.00 94.50 175 THR A C 1
ATOM 1336 O O . THR A 1 175 ? 14.817 1.132 5.263 1.00 94.50 175 THR A O 1
ATOM 1339 N N . LEU A 1 176 ? 14.772 -1.040 5.845 1.00 94.81 176 LEU A N 1
ATOM 1340 C CA . LEU A 1 176 ? 13.318 -1.129 6.055 1.00 94.81 176 LEU A CA 1
ATOM 1341 C C . LEU A 1 176 ? 12.744 -0.023 6.955 1.00 94.81 176 LEU A C 1
ATOM 1343 O O . LEU A 1 176 ? 11.791 0.633 6.560 1.00 94.81 176 LEU A O 1
ATOM 1347 N N . HIS A 1 177 ? 13.344 0.198 8.132 1.00 95.19 177 HIS A N 1
ATOM 1348 C CA . HIS A 1 177 ? 12.957 1.248 9.086 1.00 95.19 177 HIS A CA 1
ATOM 1349 C C . HIS A 1 177 ? 14.026 2.349 9.144 1.00 95.19 177 HIS A C 1
ATOM 1351 O O . HIS A 1 177 ? 14.671 2.567 10.174 1.00 95.19 177 HIS A O 1
ATOM 1357 N N . TYR A 1 178 ? 14.288 2.987 8.006 1.00 95.00 178 TYR A N 1
ATOM 1358 C CA . TYR A 1 178 ? 15.236 4.094 7.923 1.00 95.00 178 TYR A CA 1
ATOM 1359 C C . TYR A 1 178 ? 14.705 5.334 8.658 1.00 95.00 178 TYR A C 1
ATOM 1361 O O . TYR A 1 178 ? 13.600 5.783 8.393 1.00 95.00 178 TYR A O 1
ATOM 1369 N N . CYS A 1 179 ? 15.488 5.887 9.588 1.00 90.75 179 CYS A N 1
ATOM 1370 C CA . CYS A 1 179 ? 15.039 6.968 10.477 1.00 90.75 179 CYS A CA 1
ATOM 1371 C C . CYS A 1 179 ? 15.887 8.243 10.413 1.00 90.75 179 CYS A C 1
ATOM 1373 O O . CYS A 1 179 ? 15.624 9.185 11.157 1.00 90.75 179 CYS A O 1
ATOM 1375 N N . CYS A 1 180 ? 16.946 8.271 9.597 1.00 91.88 180 CYS A N 1
ATOM 1376 C CA . CYS A 1 180 ? 17.835 9.431 9.567 1.00 91.88 180 CYS A CA 1
ATOM 1377 C C . CYS A 1 180 ? 17.217 10.596 8.791 1.00 91.88 180 CYS A C 1
ATOM 1379 O O . CYS A 1 180 ? 17.335 11.728 9.248 1.00 91.88 180 CYS A O 1
ATOM 1381 N N . ASN A 1 181 ? 16.589 10.306 7.643 1.00 91.44 181 ASN A N 1
ATOM 1382 C CA . ASN A 1 181 ? 15.957 11.267 6.735 1.00 91.44 181 ASN A CA 1
ATOM 1383 C C . ASN A 1 181 ? 16.803 12.526 6.482 1.00 91.44 181 ASN A C 1
ATOM 1385 O O . ASN A 1 181 ? 16.272 13.617 6.338 1.00 91.44 181 ASN A O 1
ATOM 1389 N N . ASP A 1 182 ? 18.129 12.433 6.461 1.00 86.25 182 ASP A N 1
ATOM 1390 C CA . ASP A 1 182 ? 19.010 13.605 6.479 1.00 86.25 182 ASP A CA 1
ATOM 1391 C C . ASP A 1 182 ? 19.888 13.714 5.231 1.00 86.25 182 ASP A C 1
ATOM 1393 O O . ASP A 1 182 ? 20.723 14.624 5.140 1.00 86.25 182 ASP A O 1
ATOM 1397 N N . LYS A 1 183 ? 19.732 12.796 4.270 1.00 85.25 183 LYS A N 1
ATOM 1398 C CA . LYS A 1 183 ? 20.617 12.720 3.111 1.00 85.25 183 LYS A CA 1
ATOM 1399 C C . LYS A 1 183 ? 20.082 13.509 1.931 1.00 85.25 183 LYS A C 1
ATOM 1401 O O . LYS A 1 183 ? 18.882 13.579 1.670 1.00 85.25 183 LYS A O 1
ATOM 1406 N N . GLU A 1 184 ? 21.028 14.130 1.236 1.00 81.50 184 GLU A N 1
ATOM 1407 C CA . GLU A 1 184 ? 20.796 14.786 -0.045 1.00 81.50 184 GLU A CA 1
ATOM 1408 C C . GLU A 1 184 ? 20.687 13.711 -1.136 1.00 81.50 184 GLU A C 1
ATOM 1410 O O . GLU A 1 184 ? 21.365 12.676 -1.069 1.00 81.50 184 GLU A O 1
ATOM 1415 N N . PHE A 1 185 ? 19.844 13.958 -2.137 1.00 78.38 185 PHE A N 1
ATOM 1416 C CA . PHE A 1 185 ? 19.713 13.106 -3.317 1.00 78.38 185 PHE A CA 1
ATOM 1417 C C . PHE A 1 185 ? 19.580 13.950 -4.586 1.00 78.38 185 PHE A C 1
ATOM 1419 O O . PHE A 1 185 ? 19.156 15.107 -4.557 1.00 78.38 185 PHE A O 1
ATOM 1426 N N . ALA A 1 186 ? 19.986 13.382 -5.720 1.00 65.62 186 ALA A N 1
ATOM 1427 C CA . ALA A 1 186 ? 20.014 14.111 -6.982 1.00 65.62 186 ALA A CA 1
ATOM 1428 C C . ALA A 1 186 ? 18.630 14.129 -7.648 1.00 65.62 186 ALA A C 1
ATOM 1430 O O . ALA A 1 186 ? 18.008 13.088 -7.850 1.00 65.62 186 ALA A O 1
ATOM 1431 N N . TRP A 1 187 ? 18.173 15.321 -8.041 1.00 62.16 187 TRP A N 1
ATOM 1432 C CA . TRP A 1 187 ? 16.871 15.547 -8.682 1.00 62.16 187 TRP A CA 1
ATOM 1433 C C . TRP A 1 187 ? 16.973 16.015 -10.148 1.00 62.16 187 TRP A C 1
ATOM 1435 O O . TRP A 1 187 ? 15.971 16.006 -10.861 1.00 62.16 187 TRP A O 1
ATOM 1445 N N . GLY A 1 188 ? 18.165 16.392 -10.629 1.00 56.06 188 GLY A N 1
ATOM 1446 C CA . GLY A 1 188 ? 18.381 16.980 -11.960 1.00 56.06 188 GLY A CA 1
ATOM 1447 C C . GLY A 1 188 ? 19.824 16.833 -12.474 1.00 56.06 188 GLY A C 1
ATOM 1448 O O . GLY A 1 188 ? 20.646 16.207 -11.803 1.00 56.06 188 GLY A O 1
ATOM 1449 N N . PRO A 1 189 ? 20.158 17.370 -13.667 1.00 47.41 189 PRO A N 1
ATOM 1450 C CA . PRO A 1 189 ? 21.532 17.363 -14.166 1.00 47.41 189 PRO A CA 1
ATOM 1451 C C . PRO A 1 189 ? 22.443 18.136 -13.205 1.00 47.41 189 PRO A C 1
ATOM 1453 O O . PRO A 1 189 ? 22.180 19.303 -12.918 1.00 47.41 189 PRO A O 1
ATOM 1456 N N . VAL A 1 190 ? 23.519 17.499 -12.735 1.00 48.62 190 VAL A N 1
ATOM 1457 C CA . VAL A 1 190 ? 24.534 18.148 -11.894 1.00 48.62 190 VAL A CA 1
ATOM 1458 C C . VAL A 1 190 ? 25.162 19.304 -12.662 1.00 48.62 190 VAL A C 1
ATOM 1460 O O . VAL A 1 190 ? 25.783 19.132 -13.715 1.00 48.62 190 VAL A O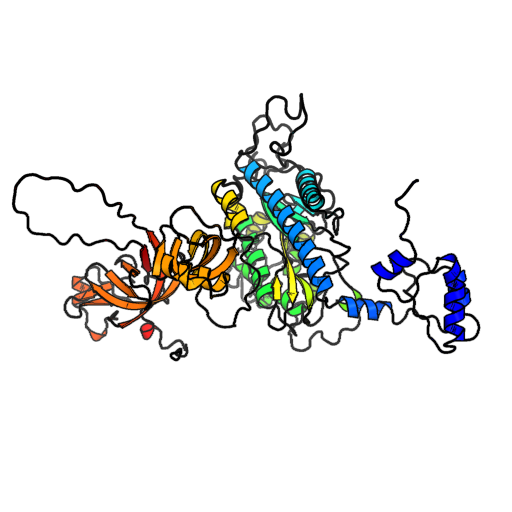 1
ATOM 1463 N N . GLY A 1 191 ? 24.972 20.515 -12.147 1.00 48.62 191 GLY A N 1
ATOM 1464 C CA . GLY A 1 191 ? 25.591 21.704 -12.702 1.00 48.62 191 GLY A CA 1
ATOM 1465 C C . GLY A 1 191 ? 27.105 21.660 -12.497 1.00 48.62 191 GLY A C 1
ATOM 1466 O O . GLY A 1 191 ? 27.607 21.096 -11.528 1.00 48.62 191 GLY A O 1
ATOM 1467 N N . LYS A 1 192 ? 27.869 22.359 -13.352 1.00 43.56 192 LYS A N 1
ATOM 1468 C CA . LYS A 1 192 ? 29.333 22.542 -13.191 1.00 43.56 192 LYS A CA 1
ATOM 1469 C C . LYS A 1 192 ? 29.756 23.094 -11.815 1.00 43.56 192 LYS A C 1
ATOM 1471 O O . LYS A 1 192 ? 30.948 23.096 -11.505 1.00 43.56 192 LYS A O 1
ATOM 1476 N N . HIS A 1 193 ? 28.805 23.599 -11.030 1.00 45.94 193 HIS A N 1
ATOM 1477 C CA . HIS A 1 193 ? 29.008 24.217 -9.728 1.00 45.94 193 HIS A CA 1
ATOM 1478 C C . HIS A 1 193 ? 28.286 23.500 -8.571 1.00 45.94 193 HIS A C 1
ATOM 1480 O O . HIS A 1 193 ? 28.233 24.044 -7.473 1.00 45.94 193 HIS A O 1
ATOM 1486 N N . ASP A 1 194 ? 27.804 22.267 -8.757 1.00 54.66 194 ASP A N 1
ATOM 1487 C CA . ASP A 1 194 ? 27.339 21.430 -7.638 1.00 54.66 194 ASP A CA 1
ATOM 1488 C C . ASP A 1 194 ? 28.537 20.804 -6.914 1.00 54.66 194 ASP A C 1
ATOM 1490 O O . ASP A 1 194 ? 28.750 19.594 -6.904 1.00 54.66 194 ASP A O 1
ATOM 1494 N N . HIS A 1 195 ? 29.357 21.665 -6.309 1.00 43.97 195 HIS A N 1
ATOM 1495 C CA . HIS A 1 195 ? 30.645 21.336 -5.685 1.00 43.97 195 HIS A CA 1
ATOM 1496 C C . HIS A 1 195 ? 30.557 20.338 -4.518 1.00 43.97 195 HIS A C 1
ATOM 1498 O O . HIS A 1 195 ? 31.586 19.978 -3.962 1.00 43.97 195 HIS A O 1
ATOM 1504 N N . LYS A 1 196 ? 29.345 19.960 -4.099 1.00 45.94 196 LYS A N 1
ATOM 1505 C CA . LYS A 1 196 ? 29.093 19.050 -2.976 1.00 45.94 196 LYS A CA 1
ATOM 1506 C C . LYS A 1 196 ? 28.785 17.616 -3.404 1.00 45.94 196 LYS A C 1
ATOM 1508 O O . LYS A 1 196 ? 28.919 16.718 -2.587 1.00 45.94 196 LYS A O 1
ATOM 1513 N N . ASN A 1 197 ? 28.405 17.396 -4.661 1.00 49.75 197 ASN A N 1
ATOM 1514 C CA . ASN A 1 197 ? 28.010 16.083 -5.169 1.00 49.75 197 ASN A CA 1
ATOM 1515 C C . ASN A 1 197 ? 29.207 15.387 -5.831 1.00 49.75 197 ASN A C 1
ATOM 1517 O O . ASN A 1 197 ? 29.101 15.019 -6.995 1.00 49.75 197 ASN A O 1
ATOM 1521 N N . GLU A 1 198 ? 30.355 15.271 -5.143 1.00 48.72 198 GLU A N 1
ATOM 1522 C CA . GLU A 1 198 ? 31.676 14.837 -5.664 1.00 48.72 198 GLU A CA 1
ATOM 1523 C C . GLU A 1 198 ? 31.741 13.388 -6.224 1.00 48.72 198 GLU A C 1
ATOM 1525 O O . GLU A 1 198 ? 32.705 12.664 -6.006 1.00 48.72 198 GLU A O 1
ATOM 1530 N N . GLY A 1 199 ? 30.742 12.930 -6.979 1.00 46.81 199 GLY A N 1
ATOM 1531 C CA . GLY A 1 199 ? 30.632 11.556 -7.461 1.00 46.81 199 GLY A CA 1
ATOM 1532 C C . GLY A 1 199 ? 30.029 10.591 -6.439 1.00 46.81 199 GLY A C 1
ATOM 1533 O O . GLY A 1 199 ? 29.778 9.452 -6.798 1.00 46.81 199 GLY A O 1
ATOM 1534 N N . ASP A 1 200 ? 29.706 11.033 -5.216 1.00 50.69 200 ASP A N 1
ATOM 1535 C CA . ASP A 1 200 ? 29.105 10.183 -4.166 1.00 50.69 200 ASP A CA 1
ATOM 1536 C C . ASP A 1 200 ? 27.740 9.581 -4.552 1.00 50.69 200 ASP A C 1
ATOM 1538 O O . ASP A 1 200 ? 27.299 8.585 -3.980 1.00 50.69 200 ASP A O 1
ATOM 1542 N N . LEU A 1 201 ? 27.057 10.198 -5.519 1.00 52.94 201 LEU A N 1
ATOM 1543 C CA . LEU A 1 201 ? 25.773 9.750 -6.064 1.00 52.94 201 LEU A CA 1
ATOM 1544 C C . LEU A 1 201 ? 25.923 9.016 -7.414 1.00 52.94 201 LEU A C 1
ATOM 1546 O O . LEU A 1 201 ? 24.921 8.591 -7.988 1.00 52.94 201 LEU A O 1
ATOM 1550 N N . ALA A 1 202 ? 27.152 8.875 -7.923 1.00 47.84 202 ALA A N 1
ATOM 1551 C CA . ALA A 1 202 ? 27.484 8.089 -9.107 1.00 47.84 202 ALA A CA 1
ATOM 1552 C C . ALA A 1 202 ? 27.927 6.677 -8.686 1.00 47.84 202 ALA A C 1
ATOM 1554 O O . ALA A 1 202 ? 28.553 6.487 -7.644 1.00 47.84 202 ALA A O 1
ATOM 1555 N N . HIS A 1 203 ? 27.588 5.659 -9.481 1.00 48.25 203 HIS A N 1
ATOM 1556 C CA . HIS A 1 203 ? 27.946 4.267 -9.168 1.00 48.25 203 HIS A CA 1
ATOM 1557 C C . HIS A 1 203 ? 29.333 3.856 -9.705 1.00 48.25 203 HIS A C 1
ATOM 1559 O O . HIS A 1 203 ? 29.720 2.696 -9.561 1.00 48.25 203 HIS A O 1
ATOM 1565 N N . ASP A 1 204 ? 30.095 4.780 -10.299 1.00 46.75 204 ASP A N 1
ATOM 1566 C CA . ASP A 1 204 ? 31.429 4.532 -10.844 1.00 46.75 204 ASP A CA 1
ATOM 1567 C C . ASP A 1 204 ? 32.340 5.783 -10.800 1.00 46.75 204 ASP A C 1
ATOM 1569 O O . ASP A 1 204 ? 32.022 6.812 -10.208 1.00 46.75 204 ASP A O 1
ATOM 1573 N N . HIS A 1 205 ? 33.536 5.676 -11.390 1.00 50.84 205 HIS A N 1
ATOM 1574 C CA . HIS A 1 205 ? 34.452 6.812 -11.555 1.00 50.84 205 HIS A CA 1
ATOM 1575 C C . HIS A 1 205 ? 34.015 7.783 -12.665 1.00 50.84 205 HIS A C 1
ATOM 1577 O O . HIS A 1 205 ? 34.672 8.813 -12.862 1.00 50.84 205 HIS A O 1
ATOM 1583 N N . ALA A 1 206 ? 32.958 7.458 -13.416 1.00 48.50 206 ALA A N 1
ATOM 1584 C CA . ALA A 1 206 ? 32.334 8.401 -14.318 1.00 48.50 206 ALA A CA 1
ATOM 1585 C C . ALA A 1 206 ? 31.493 9.357 -13.467 1.00 48.50 206 ALA A C 1
ATOM 1587 O O . ALA A 1 206 ? 30.823 8.987 -12.509 1.00 48.50 206 ALA A O 1
ATOM 1588 N N . ARG A 1 207 ? 31.548 10.648 -13.780 1.00 52.81 207 ARG A N 1
ATOM 1589 C CA . ARG A 1 207 ? 30.755 11.664 -13.069 1.00 52.81 207 ARG A CA 1
ATOM 1590 C C . ARG A 1 207 ? 29.293 11.666 -13.538 1.00 52.81 207 ARG A C 1
ATOM 1592 O O . ARG A 1 207 ? 28.661 12.721 -13.539 1.00 52.81 207 ARG A O 1
ATOM 1599 N N . ASP A 1 208 ? 28.789 10.509 -13.957 1.00 50.16 208 ASP A N 1
ATOM 1600 C CA . ASP A 1 208 ? 27.441 10.328 -14.471 1.00 50.16 208 ASP A CA 1
ATOM 1601 C C . ASP A 1 208 ? 26.532 9.913 -13.308 1.00 50.16 208 ASP A C 1
ATOM 1603 O O . ASP A 1 208 ? 26.702 8.869 -12.678 1.00 50.16 208 ASP A O 1
ATOM 1607 N N . LEU A 1 209 ? 25.575 10.781 -12.979 1.00 57.03 209 LEU A N 1
ATOM 1608 C CA . LEU A 1 209 ? 24.553 10.482 -11.983 1.00 57.03 209 LEU A CA 1
ATOM 1609 C C . LEU A 1 209 ? 23.613 9.404 -12.513 1.00 57.03 209 LEU A C 1
ATOM 1611 O O . LEU A 1 209 ? 22.957 9.608 -13.537 1.00 57.03 209 LEU A O 1
ATOM 1615 N N . ASN A 1 210 ? 23.475 8.310 -11.768 1.00 56.59 210 ASN A N 1
ATOM 1616 C CA . ASN A 1 210 ? 22.429 7.339 -12.050 1.00 56.59 210 ASN A CA 1
ATOM 1617 C C . ASN A 1 210 ? 21.107 7.791 -11.413 1.00 56.59 210 ASN A C 1
ATOM 1619 O O . ASN A 1 210 ? 21.117 8.256 -10.270 1.00 56.59 210 ASN A O 1
ATOM 1623 N N . PRO A 1 211 ? 19.972 7.675 -12.125 1.00 65.31 211 PRO A N 1
ATOM 1624 C CA . PRO A 1 211 ? 18.661 7.974 -11.559 1.00 65.31 211 PRO A CA 1
ATOM 1625 C C . PRO A 1 211 ? 18.405 7.080 -10.348 1.00 65.31 211 PRO A C 1
ATOM 1627 O O . PRO A 1 211 ? 18.740 5.894 -10.361 1.00 65.31 211 PRO A O 1
ATOM 1630 N N . GLN A 1 212 ? 17.830 7.657 -9.300 1.00 76.75 212 GLN A N 1
ATOM 1631 C CA . GLN A 1 212 ? 17.624 6.981 -8.023 1.00 76.75 212 GLN A CA 1
ATOM 1632 C C . GLN A 1 212 ? 16.132 6.762 -7.795 1.00 76.75 212 GLN A C 1
ATOM 1634 O O . GLN A 1 212 ? 15.286 7.351 -8.467 1.00 76.75 212 GLN A O 1
ATOM 1639 N N . VAL A 1 213 ? 15.800 5.920 -6.826 1.00 88.50 213 VAL A N 1
ATOM 1640 C CA . VAL A 1 213 ? 14.446 5.864 -6.277 1.00 88.50 213 VAL A CA 1
ATOM 1641 C C . VAL A 1 213 ? 14.399 6.636 -4.965 1.00 88.50 213 VAL A C 1
ATOM 1643 O O . VAL A 1 213 ? 15.390 6.696 -4.233 1.00 88.50 213 VAL A O 1
ATOM 1646 N N . LEU A 1 214 ? 13.240 7.213 -4.675 1.00 93.62 214 LEU A N 1
ATOM 1647 C CA . LEU A 1 214 ? 12.880 7.705 -3.356 1.00 93.62 214 LEU A CA 1
ATOM 1648 C C . LEU A 1 214 ? 11.715 6.861 -2.847 1.00 93.62 214 LEU A C 1
ATOM 1650 O O . LEU A 1 214 ? 10.651 6.833 -3.467 1.00 93.62 214 LEU A O 1
ATOM 1654 N N . LEU A 1 215 ? 11.940 6.171 -1.735 1.00 97.69 215 LEU A N 1
ATOM 1655 C CA . LEU A 1 215 ? 10.928 5.428 -1.001 1.00 97.69 215 LEU A CA 1
ATOM 1656 C C . LEU A 1 215 ? 10.428 6.311 0.141 1.00 97.69 215 LEU A C 1
ATOM 1658 O O . LEU A 1 215 ? 11.218 6.774 0.963 1.00 97.69 215 LEU A O 1
ATOM 1662 N N . ILE A 1 216 ? 9.121 6.548 0.166 1.00 98.38 216 ILE A N 1
ATOM 1663 C CA . ILE A 1 216 ? 8.417 7.295 1.203 1.00 98.38 216 ILE A CA 1
ATOM 1664 C C . ILE A 1 216 ? 7.433 6.324 1.834 1.00 98.38 216 ILE A C 1
ATOM 1666 O O . ILE A 1 216 ? 6.461 5.933 1.196 1.00 98.38 216 ILE A O 1
ATOM 1670 N N . ASP A 1 217 ? 7.696 5.945 3.069 1.00 98.81 217 ASP A N 1
ATOM 1671 C CA . ASP A 1 217 ? 6.808 5.160 3.911 1.00 98.81 217 ASP A CA 1
ATOM 1672 C C . ASP A 1 217 ? 6.358 6.076 5.052 1.00 98.81 217 ASP A C 1
ATOM 1674 O O . ASP A 1 217 ? 7.155 6.502 5.892 1.00 98.81 217 ASP A O 1
ATOM 1678 N N . ALA A 1 218 ? 5.104 6.515 4.980 1.00 98.69 218 ALA A N 1
ATOM 1679 C CA . ALA A 1 218 ? 4.578 7.507 5.898 1.00 98.69 218 ALA A CA 1
ATOM 1680 C C . ALA A 1 218 ? 3.051 7.438 6.028 1.00 98.69 218 ALA A C 1
ATOM 1682 O O . ALA A 1 218 ? 2.319 7.378 5.036 1.00 98.69 218 ALA A O 1
ATOM 1683 N N . GLY A 1 219 ? 2.569 7.590 7.262 1.00 98.44 219 GLY A N 1
ATOM 1684 C CA . GLY A 1 219 ? 1.150 7.652 7.578 1.00 98.44 219 GLY A CA 1
ATOM 1685 C C . GLY A 1 219 ? 0.850 8.578 8.755 1.00 98.44 219 GLY A C 1
ATOM 1686 O O . GLY A 1 219 ? 1.620 8.694 9.713 1.00 98.44 219 GLY A O 1
ATOM 1687 N N . CYS A 1 220 ? -0.272 9.289 8.671 1.00 98.44 220 CYS A N 1
ATOM 1688 C CA . CYS A 1 220 ? -0.796 10.098 9.758 1.00 98.44 220 CYS A CA 1
ATOM 1689 C C . CYS A 1 220 ? -1.660 9.284 10.721 1.00 98.44 220 CYS A C 1
ATOM 1691 O O . CYS A 1 220 ? -2.174 8.219 10.374 1.00 98.44 220 CYS A O 1
ATOM 1693 N N . GLU A 1 221 ? -1.861 9.838 11.911 1.00 97.75 221 GLU A N 1
ATOM 1694 C CA . GLU A 1 221 ? -2.856 9.379 12.872 1.00 97.75 221 GLU A CA 1
ATOM 1695 C C . GLU A 1 221 ? -4.040 10.358 12.893 1.00 97.75 221 GLU A C 1
ATOM 1697 O O . GLU A 1 221 ? -3.857 11.581 12.876 1.00 97.75 221 GLU A O 1
ATOM 1702 N N . TRP A 1 222 ? -5.259 9.826 12.942 1.00 98.12 222 TRP A N 1
ATOM 1703 C CA . TRP A 1 222 ? -6.487 10.597 13.097 1.00 98.12 222 TRP A CA 1
ATOM 1704 C C . TRP A 1 222 ? -7.316 10.024 14.249 1.00 98.12 222 TRP A C 1
ATOM 1706 O O . TRP A 1 222 ? -7.699 8.862 14.208 1.00 98.12 222 TRP A O 1
ATOM 1716 N N . ASN A 1 223 ? -7.557 10.821 15.297 1.00 95.81 223 ASN A N 1
ATOM 1717 C CA . ASN A 1 223 ? -8.263 10.392 16.515 1.00 95.81 223 ASN A CA 1
ATOM 1718 C C . ASN A 1 223 ? -7.743 9.062 17.102 1.00 95.81 223 ASN A C 1
ATOM 1720 O O . ASN A 1 223 ? -8.529 8.203 17.495 1.00 95.81 223 ASN A O 1
ATOM 1724 N N . CYS A 1 224 ? -6.417 8.903 17.168 1.00 96.44 224 CYS A N 1
ATOM 1725 C CA . CYS A 1 224 ? -5.740 7.675 17.591 1.00 96.44 224 CYS A CA 1
ATOM 1726 C C . CYS A 1 224 ? -5.885 6.474 16.639 1.00 96.44 224 CYS A C 1
ATOM 1728 O O . CYS A 1 224 ? -5.533 5.377 17.050 1.00 96.44 224 CYS A O 1
ATOM 1730 N N . TYR A 1 225 ? -6.372 6.646 15.403 1.00 98.44 225 TYR A N 1
ATOM 1731 C CA . TYR A 1 225 ? -6.379 5.610 14.362 1.00 98.44 225 TYR A CA 1
ATOM 1732 C C . TYR A 1 225 ? -5.303 5.879 13.315 1.00 98.44 225 TYR A C 1
ATOM 1734 O O . TYR A 1 225 ? -5.186 6.984 12.777 1.00 98.44 225 TYR A O 1
ATOM 1742 N N . ALA A 1 226 ? -4.504 4.857 13.033 1.00 98.56 226 ALA A N 1
ATOM 1743 C CA . ALA A 1 226 ? -3.354 4.942 12.155 1.00 98.56 226 ALA A CA 1
ATOM 1744 C C . ALA A 1 226 ? -3.731 4.842 10.669 1.00 98.56 226 ALA A C 1
ATOM 1746 O O . ALA A 1 226 ? -4.776 4.323 10.274 1.00 98.56 226 ALA A O 1
ATOM 1747 N N . SER A 1 227 ? -2.805 5.298 9.836 1.00 98.62 227 SER A N 1
ATOM 1748 C CA . SER A 1 227 ? -2.661 4.897 8.440 1.00 98.62 227 SER A CA 1
ATOM 1749 C C . SER A 1 227 ? -1.202 4.523 8.203 1.00 98.62 227 SER A C 1
ATOM 1751 O O . SER A 1 227 ? -0.335 4.962 8.961 1.00 98.62 227 SER A O 1
ATOM 1753 N N . ASP A 1 228 ? -0.950 3.720 7.176 1.00 98.81 228 ASP A N 1
ATOM 1754 C CA . ASP A 1 228 ? 0.379 3.210 6.847 1.00 98.81 228 ASP A CA 1
ATOM 1755 C C . ASP A 1 228 ? 0.457 3.004 5.334 1.00 98.81 228 ASP A C 1
ATOM 1757 O O . ASP A 1 228 ? -0.322 2.239 4.764 1.00 98.81 228 ASP A O 1
ATOM 1761 N N . ILE A 1 229 ? 1.253 3.830 4.659 1.00 98.88 229 ILE A N 1
ATOM 1762 C CA . ILE A 1 229 ? 1.284 3.901 3.196 1.00 98.88 229 ILE A CA 1
ATOM 1763 C C . ILE A 1 229 ? 2.727 4.088 2.762 1.00 98.88 229 ILE A C 1
ATOM 1765 O O . ILE A 1 229 ? 3.373 5.079 3.114 1.00 98.88 229 ILE A O 1
ATOM 1769 N N . THR A 1 230 ? 3.165 3.220 1.857 1.00 98.88 230 THR A N 1
ATOM 1770 C CA . THR A 1 230 ? 4.457 3.321 1.188 1.00 98.88 230 THR A CA 1
ATOM 1771 C C . THR A 1 230 ? 4.291 3.569 -0.308 1.00 98.88 230 THR A C 1
ATOM 1773 O O . THR A 1 230 ? 3.572 2.854 -1.019 1.00 98.88 230 THR A O 1
ATOM 1776 N N . ARG A 1 231 ? 5.015 4.564 -0.824 1.00 98.44 231 ARG A N 1
ATOM 1777 C CA . ARG A 1 231 ? 5.206 4.807 -2.256 1.00 98.44 231 ARG A CA 1
ATOM 1778 C C . ARG A 1 231 ? 6.684 4.932 -2.578 1.00 98.44 231 ARG A C 1
ATOM 1780 O O . ARG A 1 231 ? 7.433 5.625 -1.900 1.00 98.44 231 ARG A O 1
ATOM 1787 N N . THR A 1 232 ? 7.083 4.289 -3.668 1.00 97.19 232 THR A N 1
ATOM 1788 C CA . THR A 1 232 ? 8.412 4.450 -4.257 1.00 97.19 232 THR A CA 1
ATOM 1789 C C . THR A 1 232 ? 8.272 5.162 -5.598 1.00 97.19 232 THR A C 1
ATOM 1791 O O . THR A 1 232 ? 7.387 4.819 -6.381 1.00 97.19 232 THR A O 1
ATOM 1794 N N . MET A 1 233 ? 9.118 6.151 -5.876 1.00 92.50 233 MET A N 1
ATOM 1795 C CA . MET A 1 233 ? 9.083 6.910 -7.131 1.00 92.50 233 MET A CA 1
ATOM 1796 C C . MET A 1 233 ? 10.493 7.188 -7.667 1.00 92.50 233 MET A C 1
ATOM 1798 O O . MET A 1 233 ? 11.442 7.203 -6.879 1.00 92.50 233 MET A O 1
ATOM 1802 N N . PRO A 1 234 ? 10.662 7.425 -8.980 1.00 88.56 234 PRO A N 1
ATOM 1803 C CA . PRO A 1 234 ? 11.960 7.778 -9.532 1.00 88.56 234 PRO A CA 1
ATOM 1804 C C . PRO A 1 234 ? 12.290 9.245 -9.228 1.00 88.56 234 PRO A C 1
ATOM 1806 O O . PRO A 1 234 ? 11.445 10.134 -9.347 1.00 88.56 234 PRO A O 1
ATOM 1809 N N . VAL A 1 235 ? 13.545 9.505 -8.875 1.00 81.44 235 VAL A N 1
ATOM 1810 C CA . VAL A 1 235 ? 14.116 10.846 -8.729 1.00 81.44 235 VAL A CA 1
ATOM 1811 C C . VAL A 1 235 ? 15.323 10.993 -9.662 1.00 81.44 235 VAL A C 1
ATOM 1813 O O . VAL A 1 235 ? 16.130 10.075 -9.827 1.00 81.44 235 VAL A O 1
ATOM 1816 N N . GLY A 1 236 ? 15.424 12.148 -10.327 1.00 72.75 236 GLY A N 1
ATOM 1817 C CA . GLY A 1 236 ? 16.373 12.369 -11.426 1.00 72.75 236 GLY A CA 1
ATOM 1818 C C . GLY A 1 236 ? 15.838 11.935 -12.802 1.00 72.75 236 GLY A C 1
ATOM 1819 O O . GLY A 1 236 ? 14.696 11.503 -12.933 1.00 72.75 236 GLY A O 1
ATOM 1820 N N . ASN A 1 237 ? 16.647 12.121 -13.857 1.00 69.06 237 ASN A N 1
ATOM 1821 C CA . ASN A 1 237 ? 16.349 11.723 -15.251 1.00 69.06 237 ASN A CA 1
ATOM 1822 C C . ASN A 1 237 ? 14.939 12.083 -15.759 1.00 69.06 237 ASN A C 1
ATOM 1824 O O . ASN A 1 237 ? 14.241 11.274 -16.367 1.00 69.06 237 ASN A O 1
ATOM 1828 N N . GLY A 1 238 ? 14.487 13.305 -15.476 1.00 73.56 238 GLY A N 1
ATOM 1829 C CA . GLY A 1 238 ? 13.171 13.758 -15.929 1.00 73.56 238 GLY A CA 1
ATOM 1830 C C . GLY A 1 238 ? 11.990 13.023 -15.279 1.00 73.56 238 GLY A C 1
ATOM 1831 O O . GLY A 1 238 ? 10.882 13.129 -15.789 1.00 73.56 238 GLY A O 1
ATOM 1832 N N . GLY A 1 239 ? 12.214 12.305 -14.173 1.00 79.44 239 GLY A N 1
ATOM 1833 C CA . GLY A 1 239 ? 11.171 11.661 -13.374 1.00 79.44 239 GLY A CA 1
ATOM 1834 C C . GLY A 1 239 ? 10.846 10.264 -13.876 1.00 79.44 239 GLY A C 1
ATOM 1835 O O . GLY A 1 239 ? 9.724 9.804 -13.709 1.00 79.44 239 GLY A O 1
ATOM 1836 N N . LYS A 1 240 ? 11.811 9.607 -14.528 1.00 84.88 240 LYS A N 1
ATOM 1837 C CA . LYS A 1 240 ? 11.646 8.285 -15.135 1.00 84.88 240 LYS A CA 1
ATOM 1838 C C . LYS A 1 240 ? 12.536 7.254 -14.471 1.00 84.88 240 LYS A C 1
ATOM 1840 O O . LYS A 1 240 ? 13.686 7.545 -14.129 1.00 84.88 240 LYS A O 1
ATOM 1845 N N . PHE A 1 241 ? 12.018 6.041 -14.338 1.00 87.69 241 PHE A N 1
ATOM 1846 C CA . PHE A 1 241 ? 12.794 4.922 -13.827 1.00 87.69 241 PHE A CA 1
ATOM 1847 C C . PHE A 1 241 ? 13.916 4.535 -14.805 1.00 87.69 241 PHE A C 1
ATOM 1849 O O . PHE A 1 241 ? 13.775 4.647 -16.025 1.00 87.69 241 PHE A O 1
ATOM 1856 N N . THR A 1 242 ? 15.038 4.038 -14.277 1.00 87.56 242 THR A N 1
ATOM 1857 C CA . THR A 1 242 ? 15.979 3.252 -15.091 1.00 87.56 242 THR A CA 1
ATOM 1858 C C . THR A 1 242 ? 15.320 1.937 -15.512 1.00 87.56 242 THR A C 1
ATOM 1860 O O . THR A 1 242 ? 14.380 1.500 -14.844 1.00 87.56 242 THR A O 1
ATOM 1863 N N . PRO A 1 243 ? 15.803 1.260 -16.570 1.00 90.38 243 PRO A N 1
ATOM 1864 C CA . PRO A 1 243 ? 15.288 -0.057 -16.947 1.00 90.38 243 PRO A CA 1
ATOM 1865 C C . PRO A 1 243 ? 15.268 -1.051 -15.776 1.00 90.38 243 PRO A C 1
ATOM 1867 O O . PRO A 1 243 ? 14.266 -1.727 -15.553 1.00 90.38 243 PRO A O 1
ATOM 1870 N N . GLU A 1 244 ? 16.337 -1.087 -14.978 1.00 91.62 244 GLU A N 1
ATOM 1871 C CA . GLU A 1 244 ? 16.443 -1.940 -13.797 1.00 91.62 244 GLU A CA 1
ATOM 1872 C C . GLU A 1 244 ? 15.419 -1.549 -12.722 1.00 91.62 244 GLU A C 1
ATOM 1874 O O . GLU A 1 244 ? 14.693 -2.412 -12.226 1.00 91.62 244 GLU A O 1
ATOM 1879 N N . ALA A 1 245 ? 15.322 -0.257 -12.376 1.00 92.19 245 ALA A N 1
ATOM 1880 C CA . ALA A 1 245 ? 14.384 0.225 -11.359 1.00 92.19 245 ALA A CA 1
ATOM 1881 C C . ALA A 1 245 ? 12.930 0.018 -11.774 1.00 92.19 245 ALA A C 1
ATOM 1883 O O . ALA A 1 245 ? 12.116 -0.391 -10.948 1.00 92.19 245 ALA A O 1
ATOM 1884 N N . ARG A 1 246 ? 12.624 0.216 -13.058 1.00 94.69 246 ARG A N 1
ATOM 1885 C CA . ARG A 1 246 ? 11.300 -0.039 -13.619 1.00 94.69 246 ARG A CA 1
ATOM 1886 C C . ARG A 1 246 ? 10.933 -1.514 -13.505 1.00 94.69 246 ARG A C 1
ATOM 1888 O O . ARG A 1 246 ? 9.857 -1.819 -13.007 1.00 94.69 246 ARG A O 1
ATOM 1895 N N . GLY A 1 247 ? 11.838 -2.418 -13.890 1.00 96.88 247 GLY A N 1
ATOM 1896 C CA . GLY A 1 247 ? 11.592 -3.861 -13.824 1.00 96.88 247 GLY A CA 1
ATOM 1897 C C . GLY A 1 247 ? 11.320 -4.364 -12.403 1.00 96.88 247 GLY A C 1
ATOM 1898 O O . GLY A 1 247 ? 10.444 -5.204 -12.203 1.00 96.88 247 GLY A O 1
ATOM 1899 N N . ILE A 1 248 ? 12.022 -3.826 -11.399 1.00 98.06 248 ILE A N 1
ATOM 1900 C CA . ILE A 1 248 ? 11.752 -4.148 -9.989 1.00 98.06 248 ILE A CA 1
ATOM 1901 C C . ILE A 1 248 ? 10.460 -3.496 -9.502 1.00 98.06 248 ILE A C 1
ATOM 1903 O O . ILE A 1 248 ? 9.683 -4.150 -8.809 1.00 98.06 248 ILE A O 1
ATOM 1907 N N . TYR A 1 249 ? 10.197 -2.245 -9.882 1.00 98.19 249 TYR A N 1
ATOM 1908 C CA . TYR A 1 249 ? 8.964 -1.556 -9.515 1.00 98.19 249 TYR A CA 1
ATOM 1909 C C . TYR A 1 249 ? 7.721 -2.283 -10.032 1.00 98.19 249 TYR A C 1
ATOM 1911 O O . TYR A 1 249 ? 6.810 -2.573 -9.260 1.00 98.19 249 TYR A O 1
ATOM 1919 N N . GLU A 1 250 ? 7.706 -2.634 -11.318 1.00 98.44 250 GLU A N 1
ATOM 1920 C CA . GLU A 1 250 ? 6.613 -3.377 -11.949 1.00 98.44 250 GLU A CA 1
ATOM 1921 C C . GLU A 1 250 ? 6.431 -4.763 -11.314 1.00 98.44 250 GLU A C 1
ATOM 1923 O O . GLU A 1 250 ? 5.298 -5.201 -11.126 1.00 98.44 250 GLU A O 1
ATOM 1928 N N . LEU A 1 251 ? 7.518 -5.429 -10.904 1.00 98.81 251 LEU A N 1
ATOM 1929 C CA . LEU A 1 251 ? 7.435 -6.703 -10.188 1.00 98.81 251 LEU A CA 1
ATOM 1930 C C . LEU A 1 251 ? 6.830 -6.554 -8.783 1.00 98.81 251 LEU A C 1
ATOM 1932 O O . LEU A 1 251 ? 5.999 -7.369 -8.388 1.00 98.81 251 LEU A O 1
ATOM 1936 N N . VAL A 1 252 ? 7.202 -5.519 -8.024 1.00 98.88 252 VAL A N 1
ATOM 1937 C CA . VAL A 1 252 ? 6.580 -5.246 -6.715 1.00 98.88 252 VAL A CA 1
ATOM 1938 C C . VAL A 1 252 ? 5.105 -4.868 -6.884 1.00 98.88 252 VAL A C 1
ATOM 1940 O O . VAL A 1 252 ? 4.263 -5.319 -6.107 1.00 98.88 252 VAL A O 1
ATOM 1943 N N . LEU A 1 253 ? 4.769 -4.111 -7.931 1.00 98.69 253 LEU A N 1
ATOM 1944 C CA . LEU A 1 253 ? 3.386 -3.787 -8.275 1.00 98.69 253 LEU A CA 1
ATOM 1945 C C . LEU A 1 253 ? 2.581 -5.051 -8.627 1.00 98.69 253 LEU A C 1
ATOM 1947 O O . LEU A 1 253 ? 1.465 -5.213 -8.139 1.00 98.69 253 LEU A O 1
ATOM 1951 N N . GLU A 1 254 ? 3.152 -5.984 -9.396 1.00 98.75 254 GLU A N 1
ATOM 1952 C CA . GLU A 1 254 ? 2.549 -7.296 -9.679 1.00 98.75 254 GLU A CA 1
ATOM 1953 C C . GLU A 1 254 ? 2.326 -8.099 -8.387 1.00 98.75 254 GLU A C 1
ATOM 1955 O O . GLU A 1 254 ? 1.234 -8.627 -8.170 1.00 98.75 254 GLU A O 1
ATOM 1960 N N . MET A 1 255 ? 3.328 -8.160 -7.497 1.00 98.81 255 MET A N 1
ATOM 1961 C CA . MET A 1 255 ? 3.201 -8.818 -6.190 1.00 98.81 255 MET A CA 1
ATOM 1962 C C . MET A 1 255 ? 2.035 -8.235 -5.387 1.00 98.81 255 MET A C 1
ATOM 1964 O O . MET A 1 255 ? 1.241 -8.990 -4.832 1.00 98.81 255 MET A O 1
ATOM 1968 N N . GLN A 1 256 ? 1.908 -6.909 -5.347 1.00 98.56 256 GLN A N 1
ATOM 1969 C CA . GLN A 1 256 ? 0.860 -6.218 -4.599 1.00 98.56 256 GLN A CA 1
ATOM 1970 C C . GLN A 1 256 ? -0.529 -6.480 -5.187 1.00 98.56 256 GLN A C 1
ATOM 1972 O O . GLN A 1 256 ? -1.458 -6.835 -4.460 1.00 98.56 256 GLN A O 1
ATOM 1977 N N . GLN A 1 257 ? -0.667 -6.372 -6.509 1.00 98.19 257 GLN A N 1
ATOM 1978 C CA . GLN A 1 257 ? -1.930 -6.602 -7.205 1.00 98.19 257 GLN A CA 1
ATOM 1979 C C . GLN A 1 257 ? -2.425 -8.040 -7.040 1.00 98.19 257 GLN A C 1
ATOM 1981 O O . GLN A 1 257 ? -3.606 -8.244 -6.761 1.00 98.19 257 GLN A O 1
ATOM 1986 N N . LEU A 1 258 ? -1.539 -9.031 -7.177 1.00 98.62 258 LEU A N 1
ATOM 1987 C CA . LEU A 1 258 ? -1.889 -10.438 -6.978 1.00 98.62 258 LEU A CA 1
ATOM 1988 C C . LEU A 1 258 ? -2.274 -10.723 -5.521 1.00 98.62 258 LEU A C 1
ATOM 1990 O O . LEU A 1 258 ? -3.255 -11.428 -5.282 1.00 98.62 258 LEU A O 1
ATOM 1994 N N . SER A 1 259 ? -1.554 -10.139 -4.558 1.00 98.44 259 SER A N 1
ATOM 1995 C CA . SER A 1 259 ? -1.903 -10.225 -3.138 1.00 98.44 259 SER A CA 1
ATOM 1996 C C . SER A 1 259 ? -3.302 -9.681 -2.873 1.00 98.44 259 SER A C 1
ATOM 1998 O O . SER A 1 259 ? -4.129 -10.408 -2.330 1.00 98.44 259 SER A O 1
ATOM 2000 N N . MET A 1 260 ? -3.603 -8.459 -3.326 1.00 97.25 260 MET A N 1
ATOM 2001 C CA . MET A 1 260 ? -4.927 -7.844 -3.169 1.00 97.25 260 MET A CA 1
ATOM 2002 C C . MET A 1 260 ? -6.035 -8.671 -3.835 1.00 97.25 260 MET A C 1
ATOM 2004 O O . MET A 1 260 ? -7.072 -8.912 -3.224 1.00 97.25 260 MET A O 1
ATOM 2008 N N . GLN A 1 261 ? -5.821 -9.171 -5.056 1.00 97.81 261 GLN A N 1
ATOM 2009 C CA . GLN A 1 261 ? -6.804 -10.007 -5.763 1.00 97.81 261 GLN A CA 1
ATOM 2010 C C . GLN A 1 261 ? -7.159 -11.297 -5.013 1.00 97.81 261 GLN A C 1
ATOM 2012 O O . GLN A 1 261 ? -8.274 -11.800 -5.156 1.00 97.81 261 GLN A O 1
ATOM 2017 N N . ALA A 1 262 ? -6.232 -11.841 -4.224 1.00 97.50 262 ALA A N 1
ATOM 2018 C CA . ALA A 1 262 ? -6.470 -13.047 -3.443 1.00 97.50 262 ALA A CA 1
ATOM 2019 C C . ALA A 1 262 ? -7.263 -12.786 -2.149 1.00 97.50 262 ALA A C 1
ATOM 2021 O O . ALA A 1 262 ? -7.887 -13.718 -1.636 1.00 97.50 262 ALA A O 1
ATOM 2022 N N . LEU A 1 263 ? -7.255 -11.556 -1.618 1.00 98.25 263 LEU A N 1
ATOM 2023 C CA . LEU A 1 263 ? -7.842 -11.235 -0.316 1.00 98.25 263 LEU A CA 1
ATOM 2024 C C . LEU A 1 263 ? -9.348 -11.478 -0.282 1.00 98.25 263 LEU A C 1
ATOM 2026 O O . LEU A 1 263 ? -10.110 -10.888 -1.047 1.00 98.25 263 LEU A O 1
ATOM 2030 N N . LYS A 1 264 ? -9.759 -12.321 0.662 1.00 97.19 264 LYS A N 1
ATOM 2031 C CA . LYS A 1 264 ? -11.151 -12.618 0.996 1.00 97.19 264 LYS A CA 1
ATOM 2032 C C . LYS A 1 264 ? -11.230 -13.272 2.377 1.00 97.19 264 LYS A C 1
ATOM 2034 O O . LYS A 1 264 ? -10.229 -13.852 2.820 1.00 97.19 264 LYS A O 1
ATOM 2039 N N . PRO A 1 265 ? -12.405 -13.268 3.026 1.00 98.25 265 PRO A N 1
ATOM 2040 C CA . PRO A 1 265 ? -12.607 -13.994 4.272 1.00 98.25 265 PRO A CA 1
ATOM 2041 C C . PRO A 1 265 ? -12.223 -15.477 4.162 1.00 98.25 265 PRO A C 1
ATOM 2043 O O . PRO A 1 265 ? -12.456 -16.132 3.143 1.00 98.25 265 PRO A O 1
ATOM 2046 N N . GLY A 1 266 ? -11.624 -16.010 5.222 1.00 96.25 266 GLY A N 1
ATOM 2047 C CA . GLY A 1 266 ? -11.171 -17.395 5.338 1.00 96.25 266 GLY A CA 1
ATOM 2048 C C . GLY A 1 266 ? -9.816 -17.696 4.690 1.00 96.25 266 GLY A C 1
ATOM 2049 O O . GLY A 1 266 ? -9.236 -18.741 4.988 1.00 96.25 266 GLY A O 1
ATOM 2050 N N . LEU A 1 267 ? -9.269 -16.812 3.845 1.00 96.00 267 LEU A N 1
ATOM 2051 C CA . LEU A 1 267 ? -7.913 -16.992 3.324 1.00 96.00 267 LEU A CA 1
ATOM 2052 C C . LEU A 1 267 ? -6.892 -16.778 4.444 1.00 96.00 267 LEU A C 1
ATOM 2054 O O . LEU A 1 267 ? -6.902 -15.753 5.114 1.00 96.00 267 LEU A O 1
ATOM 2058 N N . HIS A 1 268 ? -5.977 -17.724 4.622 1.00 97.19 268 HIS A N 1
ATOM 2059 C CA . HIS A 1 268 ? -4.908 -17.604 5.609 1.00 97.19 268 HIS A CA 1
ATOM 2060 C C . HIS A 1 268 ? -3.778 -16.690 5.112 1.00 97.19 268 HIS A C 1
ATOM 2062 O O . HIS A 1 268 ? -3.272 -16.889 4.008 1.00 97.19 268 HIS A O 1
ATOM 2068 N N . TRP A 1 269 ? -3.329 -15.739 5.941 1.00 97.62 269 TRP A N 1
ATOM 2069 C CA . TRP A 1 269 ? -2.344 -14.712 5.556 1.00 97.62 269 TRP A CA 1
ATOM 2070 C C . TRP A 1 269 ? -1.010 -15.274 5.036 1.00 97.62 269 TRP A C 1
ATOM 2072 O O . TRP A 1 269 ? -0.463 -14.776 4.057 1.00 97.62 269 TRP A O 1
ATOM 2082 N N . ASP A 1 270 ? -0.522 -16.380 5.611 1.00 97.25 270 ASP A N 1
ATOM 2083 C CA . ASP A 1 270 ? 0.646 -17.121 5.101 1.00 97.25 270 ASP A CA 1
ATOM 2084 C C . ASP A 1 270 ? 0.563 -17.462 3.593 1.00 97.25 270 ASP A C 1
ATOM 2086 O O . ASP A 1 270 ? 1.597 -17.555 2.928 1.00 97.25 270 ASP A O 1
ATOM 2090 N N . ALA A 1 271 ? -0.638 -17.628 3.025 1.00 97.31 271 ALA A N 1
ATOM 2091 C CA . ALA A 1 271 ? -0.808 -17.860 1.590 1.00 97.31 271 ALA A CA 1
ATOM 2092 C C . ALA A 1 271 ? -0.401 -16.638 0.751 1.00 97.31 271 ALA A C 1
ATOM 2094 O O . ALA A 1 271 ? 0.186 -16.802 -0.316 1.00 97.31 271 ALA A O 1
ATOM 2095 N N . ILE A 1 272 ? -0.658 -15.426 1.251 1.00 98.12 272 ILE A N 1
ATOM 2096 C CA . ILE A 1 272 ? -0.265 -14.170 0.604 1.00 98.12 272 ILE A CA 1
ATOM 2097 C C . ILE A 1 272 ? 1.259 -14.008 0.641 1.00 98.12 272 ILE A C 1
ATOM 2099 O O . ILE A 1 272 ? 1.873 -13.700 -0.378 1.00 98.12 272 ILE A O 1
ATOM 2103 N N . GLN A 1 273 ? 1.900 -14.323 1.774 1.00 98.19 273 GLN A N 1
ATOM 2104 C CA . GLN A 1 273 ? 3.366 -14.325 1.873 1.00 98.19 273 GLN A CA 1
ATOM 2105 C C . GLN A 1 273 ? 3.999 -15.291 0.861 1.00 98.19 273 GLN A C 1
ATOM 2107 O O . GLN A 1 273 ? 4.970 -14.952 0.180 1.00 98.19 273 GLN A O 1
ATOM 2112 N N . LEU A 1 274 ? 3.443 -16.503 0.747 1.00 98.00 274 LEU A N 1
ATOM 2113 C CA . LEU A 1 274 ? 3.917 -17.496 -0.213 1.00 98.00 274 LEU A CA 1
ATOM 2114 C C . LEU A 1 274 ? 3.721 -17.023 -1.659 1.00 98.00 274 LEU A C 1
ATOM 2116 O O . LEU A 1 274 ? 4.639 -17.172 -2.464 1.00 98.00 274 LEU A O 1
ATOM 2120 N N . LEU A 1 275 ? 2.564 -16.428 -1.969 1.00 98.38 275 LEU A N 1
ATOM 2121 C CA . LEU A 1 275 ? 2.267 -15.846 -3.277 1.00 98.38 275 LEU A CA 1
ATOM 2122 C C . LEU A 1 275 ? 3.301 -14.779 -3.653 1.00 98.38 275 LEU A C 1
ATOM 2124 O O . LEU A 1 275 ? 3.851 -14.829 -4.750 1.00 98.38 275 LEU A O 1
ATOM 2128 N N . CYS A 1 276 ? 3.656 -13.879 -2.733 1.00 98.69 276 CYS A N 1
ATOM 2129 C CA . CYS A 1 276 ? 4.702 -12.885 -2.970 1.00 98.69 276 CYS A CA 1
ATOM 2130 C C . CYS A 1 276 ? 6.058 -13.521 -3.298 1.00 98.69 276 CYS A C 1
ATOM 2132 O O . CYS A 1 276 ? 6.689 -13.122 -4.275 1.00 98.69 276 CYS A O 1
ATOM 2134 N N . HIS A 1 277 ? 6.504 -14.533 -2.546 1.00 98.75 277 HIS A N 1
ATOM 2135 C CA . HIS A 1 277 ? 7.766 -15.215 -2.859 1.00 98.75 277 HIS A CA 1
ATOM 2136 C C . HIS A 1 277 ? 7.712 -15.976 -4.192 1.00 98.75 277 HIS A C 1
ATOM 2138 O O . HIS A 1 277 ? 8.694 -15.968 -4.932 1.00 98.75 277 HIS A O 1
ATOM 2144 N N . GLN A 1 278 ? 6.578 -16.591 -4.540 1.00 98.62 278 GLN A N 1
ATOM 2145 C CA . GLN A 1 278 ? 6.383 -17.237 -5.842 1.00 98.62 278 GLN A CA 1
ATOM 2146 C C . GLN A 1 278 ? 6.475 -16.231 -6.994 1.00 98.62 278 GLN A C 1
ATOM 2148 O O . GLN A 1 278 ? 7.168 -16.491 -7.982 1.00 98.62 278 GLN A O 1
ATOM 2153 N N . THR A 1 279 ? 5.810 -15.084 -6.861 1.00 98.81 279 THR A N 1
ATOM 2154 C CA . THR A 1 279 ? 5.847 -14.001 -7.850 1.00 98.81 279 THR A CA 1
ATOM 2155 C C . THR A 1 279 ? 7.253 -13.421 -7.971 1.00 98.81 279 THR A C 1
ATOM 2157 O O . THR A 1 279 ? 7.752 -13.303 -9.087 1.00 98.81 279 THR A O 1
ATOM 2160 N N . LEU A 1 280 ? 7.943 -13.166 -6.851 1.00 98.81 280 LEU A N 1
ATOM 2161 C CA . LEU A 1 280 ? 9.334 -12.700 -6.840 1.00 98.81 280 LEU A CA 1
ATOM 2162 C C . LEU A 1 280 ? 10.251 -13.673 -7.582 1.00 98.81 280 LEU A C 1
ATOM 2164 O O . LEU A 1 280 ? 10.985 -13.249 -8.469 1.00 98.81 280 LEU A O 1
ATOM 2168 N N . VAL A 1 281 ? 10.198 -14.974 -7.267 1.00 98.75 281 VAL A N 1
ATOM 2169 C CA . VAL A 1 281 ? 11.058 -15.984 -7.909 1.00 98.75 281 VAL A CA 1
ATOM 2170 C C . VAL A 1 281 ? 10.845 -16.008 -9.423 1.00 98.75 281 VAL A C 1
ATOM 2172 O O . VAL A 1 281 ? 11.818 -15.949 -10.175 1.00 98.75 281 VAL A O 1
ATOM 2175 N N . LYS A 1 282 ? 9.587 -16.030 -9.879 1.00 98.69 282 LYS A N 1
ATOM 2176 C CA . LYS A 1 282 ? 9.263 -15.999 -11.314 1.00 98.69 282 LYS A CA 1
ATOM 2177 C C . LYS A 1 282 ? 9.697 -14.685 -11.964 1.00 98.69 282 LYS A C 1
ATOM 2179 O O . LYS A 1 282 ? 10.277 -14.698 -13.045 1.00 98.69 282 LYS A O 1
ATOM 2184 N N . GLY A 1 283 ? 9.463 -13.556 -11.303 1.00 98.75 283 GLY A N 1
ATOM 2185 C CA . GLY A 1 283 ? 9.874 -12.239 -11.780 1.00 98.75 283 GLY A CA 1
ATOM 2186 C C . GLY A 1 283 ? 11.386 -12.109 -11.917 1.00 98.75 283 GLY A C 1
ATOM 2187 O O . GLY A 1 283 ? 11.876 -11.654 -12.945 1.00 98.75 283 GLY A O 1
ATOM 2188 N N . PHE A 1 284 ? 12.143 -12.598 -10.939 1.00 98.69 284 PHE A N 1
ATOM 2189 C CA . PHE A 1 284 ? 13.604 -12.600 -10.979 1.00 98.69 284 PHE A CA 1
ATOM 2190 C C . PHE A 1 284 ? 14.161 -13.514 -12.066 1.00 98.69 284 PHE A C 1
ATOM 2192 O O . PHE A 1 284 ? 15.203 -13.192 -12.630 1.00 98.69 284 PHE A O 1
ATOM 2199 N N . GLN A 1 285 ? 13.470 -14.605 -12.405 1.00 98.56 285 GLN A N 1
ATOM 2200 C CA . GLN A 1 285 ? 13.806 -15.410 -13.580 1.00 98.56 285 GLN A CA 1
ATOM 2201 C C . GLN A 1 285 ? 13.562 -14.646 -14.886 1.00 98.56 285 GLN A C 1
ATOM 2203 O O . GLN A 1 285 ? 14.432 -14.645 -15.753 1.00 98.56 285 GLN A O 1
ATOM 2208 N N . ARG A 1 286 ? 12.435 -13.926 -15.013 1.00 98.25 286 ARG A N 1
ATOM 2209 C CA . ARG A 1 286 ? 12.165 -13.070 -16.188 1.00 98.25 286 ARG A CA 1
ATOM 2210 C C . ARG A 1 286 ? 13.192 -11.944 -16.340 1.00 98.25 286 ARG A C 1
ATOM 2212 O O . ARG A 1 286 ? 13.584 -11.626 -17.456 1.00 98.25 286 ARG A O 1
ATOM 2219 N N . LEU A 1 287 ? 13.646 -11.367 -15.226 1.00 97.94 287 LEU A N 1
ATOM 2220 C CA . LEU A 1 287 ? 14.675 -10.318 -15.190 1.00 97.94 287 LEU A CA 1
ATOM 2221 C C . LEU A 1 287 ? 16.113 -10.863 -15.318 1.00 97.94 287 LEU A C 1
ATOM 2223 O O . LEU A 1 287 ? 17.061 -10.079 -15.406 1.00 97.94 287 LEU A O 1
ATOM 2227 N N . GLY A 1 288 ? 16.287 -12.189 -15.303 1.00 97.69 288 GLY A N 1
ATOM 2228 C CA . GLY A 1 288 ? 17.582 -12.871 -15.371 1.00 97.69 288 GLY A CA 1
ATOM 2229 C C . GLY A 1 288 ? 18.423 -12.810 -14.090 1.00 97.69 288 GLY A C 1
ATOM 2230 O O . GLY A 1 288 ? 19.578 -13.213 -14.120 1.00 97.69 288 GLY A O 1
ATOM 2231 N N . ILE A 1 289 ? 17.887 -12.308 -12.972 1.00 97.69 289 ILE A N 1
ATOM 2232 C CA . ILE A 1 289 ? 18.578 -12.276 -11.667 1.00 97.69 289 ILE A CA 1
ATOM 2233 C C . ILE A 1 289 ? 18.698 -13.694 -11.101 1.00 97.69 289 ILE A C 1
ATOM 2235 O O . ILE A 1 289 ? 19.741 -14.087 -10.574 1.00 97.69 289 ILE A O 1
ATOM 2239 N N . PHE A 1 290 ? 17.622 -14.471 -11.217 1.00 98.38 290 PHE A N 1
ATOM 2240 C CA . PHE A 1 290 ? 17.641 -15.900 -10.948 1.00 98.38 290 PHE A CA 1
ATOM 2241 C C . PHE A 1 290 ? 17.792 -16.668 -12.254 1.00 98.38 290 PHE A C 1
ATOM 2243 O O . PHE A 1 290 ? 17.154 -16.355 -13.257 1.00 98.38 290 PHE A O 1
ATOM 2250 N N . LYS A 1 291 ? 18.622 -17.708 -12.227 1.00 98.00 291 LYS A N 1
ATOM 2251 C CA . LYS A 1 291 ? 18.799 -18.609 -13.364 1.00 98.00 291 LYS A CA 1
ATOM 2252 C C . LYS A 1 291 ? 17.521 -19.408 -13.608 1.00 98.00 291 LYS A C 1
ATOM 2254 O O . LYS A 1 291 ? 16.771 -19.730 -12.684 1.00 98.00 291 LYS A O 1
ATOM 2259 N N . THR A 1 292 ? 17.308 -19.778 -14.860 1.00 97.94 292 THR A N 1
ATOM 2260 C CA . THR A 1 292 ? 16.279 -20.733 -15.293 1.00 97.94 292 THR A CA 1
ATOM 2261 C C . THR A 1 292 ? 16.929 -22.075 -15.632 1.00 97.94 292 THR A C 1
ATOM 2263 O O . THR A 1 292 ? 18.159 -22.129 -15.769 1.00 97.94 292 THR A O 1
ATOM 2266 N N . PRO A 1 293 ? 16.173 -23.175 -15.797 1.00 97.56 293 PRO A N 1
ATOM 2267 C CA . PRO A 1 293 ? 16.740 -24.446 -16.251 1.00 97.56 293 PRO A CA 1
ATOM 2268 C C . PRO A 1 293 ? 17.501 -24.356 -17.584 1.00 97.56 293 PRO A C 1
ATOM 2270 O O . PRO A 1 293 ? 18.430 -25.129 -17.803 1.00 97.56 293 PRO A O 1
ATOM 2273 N N . GLU A 1 294 ? 17.160 -23.383 -18.428 1.00 95.62 294 GLU A N 1
ATOM 2274 C CA . GLU A 1 294 ? 17.750 -23.128 -19.747 1.00 95.62 294 GLU A CA 1
ATOM 2275 C C . GLU A 1 294 ? 19.001 -22.235 -19.693 1.00 95.62 294 GLU A C 1
ATOM 2277 O O . GLU A 1 294 ? 19.685 -22.065 -20.702 1.00 95.62 294 GLU A O 1
ATOM 2282 N N . SER A 1 295 ? 19.325 -21.654 -18.533 1.00 94.31 295 SER A N 1
ATOM 2283 C CA . SER A 1 295 ? 20.526 -20.826 -18.381 1.00 94.31 295 SER A CA 1
ATOM 2284 C C . SER A 1 295 ? 21.816 -21.638 -18.629 1.00 94.31 295 SER A C 1
ATOM 2286 O O . SER A 1 295 ? 21.841 -22.854 -18.406 1.00 94.31 295 SER A O 1
ATOM 2288 N N . PRO A 1 296 ? 22.930 -21.011 -19.053 1.00 90.62 296 PRO A N 1
ATOM 2289 C CA . PRO A 1 296 ? 24.190 -21.721 -19.260 1.00 90.62 296 PRO A CA 1
ATOM 2290 C C . PRO A 1 296 ? 24.640 -22.476 -18.003 1.00 90.62 296 PRO A C 1
ATOM 2292 O O . PRO A 1 296 ? 24.667 -21.913 -16.910 1.00 90.62 296 PRO A O 1
ATOM 2295 N N . GLN A 1 297 ? 25.009 -23.752 -18.163 1.00 87.00 297 GLN A N 1
ATOM 2296 C CA . GLN A 1 297 ? 25.431 -24.633 -17.059 1.00 87.00 297 GLN A CA 1
ATOM 2297 C C . GLN A 1 297 ? 24.368 -24.789 -15.948 1.00 87.00 297 GLN A C 1
ATOM 2299 O O . GLN A 1 297 ? 24.694 -24.997 -14.778 1.00 87.00 297 GLN A O 1
ATOM 2304 N N . SER A 1 298 ? 23.090 -24.690 -16.321 1.00 93.12 298 SER A N 1
ATOM 2305 C CA . SER A 1 298 ? 21.934 -24.833 -15.434 1.00 93.12 298 SER A CA 1
ATOM 2306 C C . SER A 1 298 ? 21.240 -26.195 -15.593 1.00 93.12 298 SER A C 1
ATOM 2308 O O . SER A 1 298 ? 21.728 -27.093 -16.279 1.00 93.12 298 SER A O 1
ATOM 2310 N N . GLY A 1 299 ? 20.115 -26.384 -14.907 1.00 93.94 299 GLY A N 1
ATOM 2311 C CA . GLY A 1 299 ? 19.256 -27.558 -15.029 1.00 93.94 299 GLY A CA 1
ATOM 2312 C C . GLY A 1 299 ? 17.999 -27.431 -14.171 1.00 93.94 299 GLY A C 1
ATOM 2313 O O . GLY A 1 299 ? 17.707 -26.365 -13.633 1.00 93.94 299 GLY A O 1
ATOM 2314 N N . SER A 1 300 ? 17.266 -28.531 -13.983 1.00 95.19 300 SER A N 1
ATOM 2315 C CA . SER A 1 300 ? 15.991 -28.552 -13.237 1.00 95.19 300 SER A CA 1
ATOM 2316 C C . SER A 1 300 ? 16.081 -28.044 -11.791 1.00 95.19 300 SER A C 1
ATOM 2318 O O . SER A 1 300 ? 15.078 -27.627 -11.214 1.00 95.19 300 SER A O 1
ATOM 2320 N N . TRP A 1 301 ? 17.281 -28.020 -11.207 1.00 94.12 301 TRP A N 1
ATOM 2321 C CA . TRP A 1 301 ? 17.548 -27.431 -9.895 1.00 94.12 301 TRP A CA 1
ATOM 2322 C C . TRP A 1 301 ? 17.444 -25.893 -9.875 1.00 94.12 301 TRP A C 1
ATOM 2324 O O . TRP A 1 301 ? 17.474 -25.321 -8.795 1.00 94.12 301 TRP A O 1
ATOM 2334 N N . ASN A 1 302 ? 17.276 -25.234 -11.026 1.00 97.06 302 ASN A N 1
ATOM 2335 C CA . ASN A 1 302 ? 16.893 -23.823 -11.167 1.00 97.06 302 ASN A CA 1
ATOM 2336 C C . ASN A 1 302 ? 15.442 -23.651 -11.654 1.00 97.06 302 ASN A C 1
ATOM 2338 O O . ASN A 1 302 ? 15.086 -22.605 -12.185 1.00 97.06 302 ASN A O 1
ATOM 2342 N N . SER A 1 303 ? 14.587 -24.666 -11.497 1.00 97.88 303 SER A N 1
ATOM 2343 C CA . SER A 1 303 ? 13.134 -24.469 -11.611 1.00 97.88 303 SER A CA 1
ATOM 2344 C C . SER A 1 303 ? 12.641 -23.488 -10.543 1.00 97.88 303 SER A C 1
ATOM 2346 O O . SER A 1 303 ? 13.250 -23.368 -9.475 1.00 97.88 303 SER A O 1
ATOM 2348 N N . ALA A 1 304 ? 11.530 -22.799 -10.811 1.00 97.56 304 ALA A N 1
ATOM 2349 C CA . ALA A 1 304 ? 10.937 -21.867 -9.855 1.00 97.56 304 ALA A CA 1
ATOM 2350 C C . ALA A 1 304 ? 10.647 -22.555 -8.508 1.00 97.56 304 ALA A C 1
ATOM 2352 O O . ALA A 1 304 ? 10.904 -21.988 -7.449 1.00 97.56 304 ALA A O 1
ATOM 2353 N N . GLU A 1 305 ? 10.200 -23.809 -8.539 1.00 96.81 305 GLU A N 1
ATOM 2354 C CA . GLU A 1 305 ? 9.917 -24.626 -7.361 1.00 96.81 305 GLU A CA 1
ATOM 2355 C C . GLU A 1 305 ? 11.189 -24.940 -6.565 1.00 96.81 305 GLU A C 1
ATOM 2357 O O . GLU A 1 305 ? 11.180 -24.846 -5.338 1.00 96.81 305 GLU A O 1
ATOM 2362 N N . ALA A 1 306 ? 12.298 -25.272 -7.237 1.00 97.44 306 ALA A N 1
ATOM 2363 C CA . ALA A 1 306 ? 13.573 -25.540 -6.574 1.00 97.44 306 ALA A CA 1
ATOM 2364 C C . ALA A 1 306 ? 14.166 -24.277 -5.930 1.00 97.44 306 ALA A C 1
ATOM 2366 O O . ALA A 1 306 ? 14.679 -24.337 -4.812 1.00 97.44 306 ALA A O 1
ATOM 2367 N N . ILE A 1 307 ? 14.060 -23.127 -6.602 1.00 98.06 307 ILE A N 1
ATOM 2368 C CA . ILE A 1 307 ? 14.514 -21.837 -6.066 1.00 98.06 307 ILE A CA 1
ATOM 2369 C C . ILE A 1 307 ? 13.649 -21.431 -4.872 1.00 98.06 307 ILE A C 1
ATOM 2371 O O . ILE A 1 307 ? 14.185 -21.058 -3.828 1.00 98.06 307 ILE A O 1
ATOM 2375 N N . LEU A 1 308 ? 12.327 -21.572 -4.977 1.00 97.44 308 LEU A N 1
ATOM 2376 C CA . LEU A 1 308 ? 11.406 -21.315 -3.872 1.00 97.44 308 LEU A CA 1
ATOM 2377 C C . LEU A 1 308 ? 11.709 -22.231 -2.675 1.00 97.44 308 LEU A C 1
ATOM 2379 O O . LEU A 1 308 ? 11.791 -21.763 -1.542 1.00 97.44 308 LEU A O 1
ATOM 2383 N N . ALA A 1 309 ? 11.954 -23.521 -2.917 1.00 97.06 309 ALA A N 1
ATOM 2384 C CA . ALA A 1 309 ? 12.328 -24.476 -1.877 1.00 97.06 309 ALA A CA 1
ATOM 2385 C C . ALA A 1 309 ? 13.700 -24.186 -1.243 1.00 97.06 309 ALA A C 1
ATOM 2387 O O . ALA A 1 309 ? 13.938 -24.611 -0.118 1.00 97.06 309 ALA A O 1
ATOM 2388 N N . SER A 1 310 ? 14.595 -23.466 -1.930 1.00 97.19 310 SER A N 1
ATOM 2389 C CA . SER A 1 310 ? 15.904 -23.076 -1.384 1.00 97.19 310 SER A CA 1
ATOM 2390 C C . SER A 1 310 ? 15.833 -21.937 -0.362 1.00 97.19 310 SER A C 1
ATOM 2392 O O . SER A 1 310 ? 16.802 -21.706 0.355 1.00 97.19 310 SER A O 1
ATOM 2394 N N . GLY A 1 311 ? 14.730 -21.181 -0.333 1.00 97.25 311 GLY A N 1
ATOM 2395 C CA . GLY A 1 311 ? 14.578 -20.023 0.546 1.00 97.25 311 GLY A CA 1
ATOM 2396 C C . GLY A 1 311 ? 15.351 -18.769 0.115 1.00 97.25 311 GLY A C 1
ATOM 2397 O O . GLY A 1 311 ? 15.195 -17.736 0.755 1.00 97.25 311 GLY A O 1
ATOM 2398 N N . VAL A 1 312 ? 16.128 -18.800 -0.979 1.00 97.62 312 VAL A N 1
ATOM 2399 C CA . VAL A 1 312 ? 17.022 -17.694 -1.398 1.00 97.62 312 VAL A CA 1
ATOM 2400 C C . VAL A 1 312 ? 16.311 -16.343 -1.591 1.00 97.62 312 VAL A C 1
ATOM 2402 O O . VAL A 1 312 ? 16.921 -15.288 -1.433 1.00 97.62 312 VAL A O 1
ATOM 2405 N N . SER A 1 313 ? 15.009 -16.350 -1.894 1.00 97.69 313 SER A N 1
ATOM 2406 C CA . SER A 1 313 ? 14.203 -15.136 -2.061 1.00 97.69 313 SER A CA 1
ATOM 2407 C C . SER A 1 313 ? 14.061 -14.297 -0.785 1.00 97.69 313 SER A C 1
ATOM 2409 O O . SER A 1 313 ? 13.759 -13.111 -0.889 1.00 97.69 313 SER A O 1
ATOM 2411 N N . THR A 1 314 ? 14.292 -14.856 0.410 1.00 97.31 314 THR A N 1
ATOM 2412 C CA . THR A 1 314 ? 14.220 -14.105 1.684 1.00 97.31 314 THR A CA 1
ATOM 2413 C C . THR A 1 314 ? 15.273 -13.009 1.792 1.00 97.31 314 THR A C 1
ATOM 2415 O O . THR A 1 314 ? 15.038 -12.004 2.454 1.00 97.31 314 THR A O 1
ATOM 2418 N N . ALA A 1 315 ? 16.409 -13.152 1.102 1.00 97.12 315 ALA A N 1
ATOM 2419 C CA . ALA A 1 315 ? 17.437 -12.115 1.063 1.00 97.12 315 ALA A CA 1
ATOM 2420 C C . ALA A 1 315 ? 16.968 -10.841 0.335 1.00 97.12 315 ALA A C 1
ATOM 2422 O O . ALA A 1 315 ? 17.512 -9.767 0.583 1.00 97.12 315 ALA A O 1
ATOM 2423 N N . PHE A 1 316 ? 15.963 -10.964 -0.538 1.00 98.12 316 PHE A N 1
ATOM 2424 C CA . PHE A 1 316 ? 15.410 -9.868 -1.336 1.00 98.12 316 PHE A CA 1
ATOM 2425 C C . PHE A 1 316 ? 14.068 -9.368 -0.806 1.00 98.12 316 PHE A C 1
ATOM 2427 O O . PHE A 1 316 ? 13.765 -8.191 -0.957 1.00 98.12 316 PHE A O 1
ATOM 2434 N N . PHE A 1 317 ? 13.286 -10.234 -0.156 1.00 98.38 317 PHE A N 1
ATOM 2435 C CA . PHE A 1 317 ? 12.047 -9.879 0.537 1.00 98.38 317 PHE A CA 1
ATOM 2436 C C . PHE A 1 317 ? 12.122 -10.359 2.000 1.00 98.38 317 PHE A C 1
ATOM 2438 O O . PHE A 1 317 ? 11.677 -11.467 2.313 1.00 98.38 317 PHE A O 1
ATOM 2445 N N . PRO A 1 318 ? 12.755 -9.566 2.888 1.00 97.31 318 PRO A N 1
ATOM 2446 C CA . PRO A 1 318 ? 13.131 -9.981 4.243 1.00 97.31 318 PRO A CA 1
ATOM 2447 C C . PRO A 1 318 ? 12.090 -9.651 5.323 1.00 97.31 318 PRO A C 1
ATOM 2449 O O . PRO A 1 318 ? 12.391 -9.774 6.509 1.00 97.31 318 PRO A O 1
ATOM 2452 N N . HIS A 1 319 ? 10.895 -9.191 4.953 1.00 98.44 319 HIS A N 1
ATOM 2453 C CA . HIS A 1 319 ? 9.836 -8.826 5.895 1.00 98.44 319 HIS A CA 1
ATOM 2454 C C . HIS A 1 319 ? 8.516 -9.525 5.557 1.00 98.44 319 HIS A C 1
ATOM 2456 O O . HIS A 1 319 ? 8.402 -10.238 4.559 1.00 98.44 319 HIS A O 1
ATOM 2462 N N . GLY A 1 320 ? 7.534 -9.376 6.446 1.00 98.12 320 GLY A N 1
ATOM 2463 C CA . GLY A 1 320 ? 6.182 -9.849 6.182 1.00 98.12 320 GLY A CA 1
ATOM 2464 C C . GLY A 1 320 ? 5.468 -8.963 5.164 1.00 98.12 320 GLY A C 1
ATOM 2465 O O . GLY A 1 320 ? 5.679 -7.760 5.158 1.00 98.12 320 GLY A O 1
ATOM 2466 N N . VAL A 1 321 ? 4.586 -9.552 4.359 1.00 98.50 321 VAL A N 1
ATOM 2467 C CA . VAL A 1 321 ? 3.755 -8.865 3.351 1.00 98.50 321 VAL A CA 1
ATOM 2468 C C . VAL A 1 321 ? 2.743 -7.873 3.929 1.00 98.50 321 VAL A C 1
ATOM 2470 O O . VAL A 1 321 ? 2.078 -7.175 3.177 1.00 98.50 321 VAL A O 1
ATOM 2473 N N . GLY A 1 322 ? 2.599 -7.831 5.249 1.00 98.12 322 GLY A N 1
ATOM 2474 C CA . GLY A 1 322 ? 1.764 -6.860 5.935 1.00 98.12 322 GLY A CA 1
ATOM 2475 C C . GLY A 1 322 ? 1.320 -7.327 7.307 1.00 98.12 322 GLY A C 1
ATOM 2476 O O . GLY A 1 322 ? 1.729 -8.390 7.810 1.00 98.12 322 GLY A O 1
ATOM 2477 N N . HIS A 1 323 ? 0.478 -6.509 7.922 1.00 98.62 323 HIS A N 1
ATOM 2478 C CA . HIS A 1 323 ? 0.048 -6.646 9.305 1.00 98.62 323 HIS A CA 1
ATOM 2479 C C . HIS A 1 323 ? -1.334 -6.048 9.538 1.00 98.62 323 HIS A C 1
ATOM 2481 O O . HIS A 1 323 ? -1.810 -5.235 8.755 1.00 98.62 323 HIS A O 1
ATOM 2487 N N . SER A 1 324 ? -1.969 -6.428 10.647 1.00 98.19 324 SER A N 1
ATOM 2488 C CA . SER A 1 324 ? -3.171 -5.747 11.132 1.00 98.19 324 SER A CA 1
ATOM 2489 C C . SER A 1 324 ? -2.866 -4.277 11.439 1.00 98.19 324 SER A C 1
ATOM 2491 O O . SER A 1 324 ? -1.789 -3.976 11.959 1.00 98.19 324 SER A O 1
ATOM 2493 N N . LEU A 1 325 ? -3.820 -3.392 11.159 1.00 98.62 325 LEU A N 1
ATOM 2494 C CA . LEU A 1 325 ? -3.735 -1.948 11.390 1.00 98.62 325 LEU A CA 1
ATOM 2495 C C . LEU A 1 325 ? -5.018 -1.449 12.071 1.00 98.62 325 LEU A C 1
ATOM 2497 O O . LEU A 1 325 ? -6.108 -1.930 11.763 1.00 98.62 325 LEU A O 1
ATOM 2501 N N . GLY A 1 326 ? -4.902 -0.504 13.003 1.00 98.12 326 GLY A N 1
ATOM 2502 C CA . GLY A 1 326 ? -6.036 0.073 13.727 1.00 98.12 326 GLY A CA 1
ATOM 2503 C C . GLY A 1 326 ? -5.606 1.279 14.548 1.00 98.12 326 GLY A C 1
ATOM 2504 O O . GLY A 1 326 ? -5.079 2.236 13.988 1.00 98.12 326 GLY A O 1
ATOM 2505 N N . MET A 1 327 ? -5.805 1.237 15.869 1.00 96.56 327 MET A N 1
ATOM 2506 C CA . MET A 1 327 ? -5.291 2.306 16.737 1.00 96.56 327 MET A CA 1
ATOM 2507 C C . MET A 1 327 ? -3.757 2.327 16.800 1.00 96.56 327 MET A C 1
ATOM 2509 O O . MET A 1 327 ? -3.143 3.379 16.921 1.00 96.56 327 MET A O 1
ATOM 2513 N N . ASP A 1 328 ? -3.135 1.152 16.689 1.00 96.19 328 ASP A N 1
ATOM 2514 C CA . ASP A 1 328 ? -1.693 1.012 16.515 1.00 96.19 328 ASP A CA 1
ATOM 2515 C C . ASP A 1 328 ? -1.398 0.664 15.046 1.00 96.19 328 ASP A C 1
ATOM 2517 O O . ASP A 1 328 ? -2.165 -0.064 14.410 1.00 96.19 328 ASP A O 1
ATOM 2521 N N . VAL A 1 329 ? -0.263 1.138 14.519 1.00 97.44 329 VAL A N 1
ATOM 2522 C CA . VAL A 1 329 ? 0.214 0.796 13.161 1.00 97.44 329 VAL A CA 1
ATOM 2523 C C . VAL A 1 329 ? 0.369 -0.720 13.024 1.00 97.44 329 VAL A C 1
ATOM 2525 O O . VAL A 1 329 ? -0.248 -1.352 12.175 1.00 97.44 329 VAL A O 1
ATOM 2528 N N . HIS A 1 330 ? 1.132 -1.321 13.941 1.00 96.69 330 HIS A N 1
ATOM 2529 C CA . HIS A 1 330 ? 1.248 -2.768 14.090 1.00 96.69 330 HIS A CA 1
ATOM 2530 C C . HIS A 1 330 ? 0.245 -3.266 15.136 1.00 96.69 330 HIS A C 1
ATOM 2532 O O . HIS A 1 330 ? 0.583 -3.415 16.314 1.00 96.69 330 HIS A O 1
ATOM 2538 N N . ASP A 1 331 ? -0.987 -3.518 14.704 1.00 95.25 331 ASP A N 1
ATOM 2539 C CA . ASP A 1 331 ? -2.119 -3.689 15.608 1.00 95.25 331 ASP A CA 1
ATOM 2540 C C . ASP A 1 331 ? -2.189 -5.079 16.272 1.00 95.25 331 ASP A C 1
ATOM 2542 O O . ASP A 1 331 ? -1.927 -6.125 15.662 1.00 95.25 331 ASP A O 1
ATOM 2546 N N . VAL A 1 332 ? -2.582 -5.072 17.550 1.00 91.81 332 VAL A N 1
ATOM 2547 C CA . VAL A 1 332 ? -2.956 -6.244 18.369 1.00 91.81 332 VAL A CA 1
ATOM 2548 C C . VAL A 1 332 ? -2.064 -7.493 18.201 1.00 91.81 332 VAL A C 1
ATOM 2550 O O . VAL A 1 332 ? -2.551 -8.584 17.888 1.00 91.81 332 VAL A O 1
ATOM 2553 N N . PRO A 1 333 ? -0.746 -7.413 18.466 1.00 88.50 333 PRO A N 1
ATOM 2554 C CA . PRO A 1 333 ? 0.220 -8.444 18.070 1.00 88.50 333 PRO A CA 1
ATOM 2555 C C . PRO A 1 333 ? -0.083 -9.853 18.603 1.00 88.50 333 PRO A C 1
ATOM 2557 O O . PRO A 1 333 ? 0.185 -10.835 17.913 1.00 88.50 333 PRO A O 1
ATOM 2560 N N . SER A 1 334 ? -0.662 -9.986 19.804 1.00 89.62 334 SER A N 1
ATOM 2561 C CA . SER A 1 334 ? -0.987 -11.312 20.355 1.00 89.62 334 SER A CA 1
ATOM 2562 C C . SER A 1 334 ? -2.226 -11.952 19.729 1.00 89.62 334 SER A C 1
ATOM 2564 O O . SER A 1 334 ? -2.355 -13.170 19.798 1.00 89.62 334 SER A O 1
ATOM 2566 N N . ALA A 1 335 ? -3.141 -11.152 19.173 1.00 93.25 335 ALA A N 1
ATOM 2567 C CA . ALA A 1 335 ? -4.272 -11.663 18.407 1.00 93.25 335 ALA A CA 1
ATOM 2568 C C . ALA A 1 335 ? -3.841 -11.943 16.964 1.00 93.25 335 ALA A C 1
ATOM 2570 O O . ALA A 1 335 ? -4.105 -13.026 16.470 1.00 93.25 335 ALA A O 1
ATOM 2571 N N . SER A 1 336 ? -3.081 -11.042 16.334 1.00 94.62 336 SER A N 1
ATOM 2572 C CA . SER A 1 336 ? -2.602 -11.192 14.950 1.00 94.62 336 SER A CA 1
ATOM 2573 C C . SER A 1 336 ? -1.634 -12.375 14.756 1.00 94.62 336 SER A C 1
ATOM 2575 O O . SER A 1 336 ? -1.684 -13.072 13.739 1.00 94.62 336 SER A O 1
ATOM 2577 N N . LYS A 1 337 ? -0.748 -12.640 15.728 1.00 93.69 337 LYS A N 1
ATOM 2578 C CA . LYS A 1 337 ? 0.223 -13.748 15.695 1.00 93.69 337 LYS A CA 1
ATOM 2579 C C . LYS A 1 337 ? 0.285 -14.450 17.060 1.00 93.69 337 LYS A C 1
ATOM 2581 O O . LYS A 1 337 ? 1.221 -14.213 17.829 1.00 93.69 337 LYS A O 1
ATOM 2586 N N . PRO A 1 338 ? -0.698 -15.308 17.381 1.00 91.44 338 PRO A N 1
ATOM 2587 C CA . PRO A 1 338 ? -0.715 -16.013 18.655 1.00 91.44 338 PRO A CA 1
ATOM 2588 C C . PRO A 1 338 ? 0.424 -17.039 18.732 1.00 91.44 338 PRO A C 1
ATOM 2590 O O . PRO A 1 338 ? 0.812 -17.634 17.726 1.00 91.44 338 PRO A O 1
ATOM 2593 N N . GLU A 1 339 ? 0.953 -17.255 19.941 1.00 88.25 339 GLU A N 1
ATOM 2594 C CA . GLU A 1 339 ? 2.048 -18.205 20.200 1.00 88.25 339 GLU A CA 1
ATOM 2595 C C . GLU A 1 339 ? 1.652 -19.644 19.841 1.00 88.25 339 GLU A C 1
ATOM 2597 O O . GLU A 1 339 ? 2.421 -20.375 19.218 1.00 88.25 339 GLU A O 1
ATOM 2602 N N . VAL A 1 340 ? 0.419 -20.024 20.184 1.00 89.44 340 VAL A N 1
ATOM 2603 C CA . VAL A 1 340 ? -0.205 -21.277 19.760 1.00 89.44 340 VAL A CA 1
ATOM 2604 C C . VAL A 1 340 ? -1.237 -20.946 18.695 1.00 89.44 340 VAL A C 1
ATOM 2606 O O . VAL A 1 340 ? -2.249 -20.308 18.979 1.00 89.44 340 VAL A O 1
ATOM 2609 N N . ASN A 1 341 ? -0.974 -21.380 17.465 1.00 91.00 341 ASN A N 1
ATOM 2610 C CA . ASN A 1 341 ? -1.841 -21.120 16.330 1.00 91.00 341 ASN A CA 1
ATOM 2611 C C . ASN A 1 341 ? -2.185 -22.419 15.600 1.00 91.00 341 ASN A C 1
ATOM 2613 O O . ASN A 1 341 ? -1.414 -22.928 14.788 1.00 91.00 341 ASN A O 1
ATOM 2617 N N . GLU A 1 342 ? -3.374 -22.942 15.880 1.00 92.56 342 GLU A N 1
ATOM 2618 C CA . GLU A 1 342 ? -3.853 -24.194 15.295 1.00 92.56 342 GLU A CA 1
ATOM 2619 C C . GLU A 1 342 ? -4.308 -24.061 13.837 1.00 92.56 342 GLU A C 1
ATOM 2621 O O . GLU A 1 342 ? -4.705 -25.062 13.241 1.00 92.56 342 GLU A O 1
ATOM 2626 N N . THR A 1 343 ? -4.325 -22.855 13.266 1.00 92.38 343 THR A N 1
ATOM 2627 C CA . THR A 1 343 ? -4.755 -22.630 11.875 1.00 92.38 343 THR A CA 1
ATOM 2628 C C . THR A 1 343 ? -3.622 -22.854 10.869 1.00 92.38 343 THR A C 1
ATOM 2630 O O . THR A 1 343 ? -3.882 -23.196 9.715 1.00 92.38 343 THR A O 1
ATOM 2633 N N . ILE A 1 344 ? -2.365 -22.771 11.318 1.00 91.38 344 ILE A N 1
ATOM 2634 C CA . ILE A 1 344 ? -1.177 -22.960 10.478 1.00 91.38 344 ILE A CA 1
ATOM 2635 C C . ILE A 1 344 ? -1.137 -24.391 9.924 1.00 91.38 344 ILE A C 1
ATOM 2637 O O . ILE A 1 344 ? -1.283 -25.369 10.656 1.00 91.38 344 ILE A O 1
ATOM 2641 N N . GLY A 1 345 ? -0.906 -24.515 8.615 1.00 81.19 345 GLY A N 1
ATOM 2642 C CA . GLY A 1 345 ? -0.797 -25.805 7.924 1.00 81.19 345 GLY A CA 1
ATOM 2643 C C . GLY A 1 345 ? -2.133 -26.515 7.676 1.00 81.19 345 GLY A C 1
ATOM 2644 O O . GLY A 1 345 ? -2.146 -27.604 7.103 1.00 81.19 345 GLY A O 1
ATOM 2645 N N . LYS A 1 346 ? -3.270 -25.913 8.056 1.00 83.62 346 LYS A N 1
ATOM 2646 C CA . LYS A 1 346 ? -4.602 -26.415 7.697 1.00 83.62 346 LYS A CA 1
ATOM 2647 C C . LYS A 1 346 ? -5.039 -25.814 6.362 1.00 83.62 346 LYS A C 1
ATOM 2649 O O . LYS A 1 346 ? -5.297 -24.622 6.266 1.00 83.62 346 LYS A O 1
ATOM 2654 N N . GLY A 1 347 ? -5.140 -26.647 5.326 1.00 76.25 347 GLY A N 1
ATOM 2655 C CA . GLY A 1 347 ? -5.692 -26.247 4.022 1.00 76.25 347 GLY A CA 1
ATOM 2656 C C . GLY A 1 347 ? -4.753 -25.442 3.115 1.00 76.25 347 GLY A C 1
ATOM 2657 O O . GLY A 1 347 ? -5.158 -25.071 2.018 1.00 76.25 347 GLY A O 1
ATOM 2658 N N . ILE A 1 348 ? -3.505 -25.213 3.530 1.00 79.94 348 ILE A N 1
ATOM 2659 C CA . ILE A 1 348 ? -2.471 -24.521 2.749 1.00 79.94 348 ILE A CA 1
ATOM 2660 C C . ILE A 1 348 ? -1.133 -25.243 2.878 1.00 79.94 348 ILE A C 1
ATOM 2662 O O . ILE A 1 348 ? -0.692 -25.576 3.978 1.00 79.94 348 ILE A O 1
ATOM 2666 N N . VAL A 1 349 ? -0.480 -25.469 1.738 1.00 82.12 349 VAL A N 1
ATOM 2667 C CA . VAL A 1 349 ? 0.894 -25.975 1.687 1.00 82.12 349 VAL A CA 1
ATOM 2668 C C . VAL A 1 349 ? 1.832 -24.802 1.933 1.00 82.12 349 VAL A C 1
ATOM 2670 O O . VAL A 1 349 ? 1.823 -23.833 1.177 1.00 82.12 349 VAL A O 1
ATOM 2673 N N . LEU A 1 350 ? 2.626 -24.883 2.998 1.00 87.62 350 LEU A N 1
ATOM 2674 C CA . LEU A 1 350 ? 3.627 -23.868 3.311 1.00 87.62 350 LEU A CA 1
ATOM 2675 C C . LEU A 1 350 ? 4.901 -24.100 2.492 1.00 87.62 350 LEU A C 1
ATOM 2677 O O . LEU A 1 350 ? 5.277 -25.240 2.216 1.00 87.62 350 LEU A O 1
ATOM 2681 N N . GLY A 1 351 ? 5.550 -23.003 2.103 1.00 89.69 351 GLY A N 1
ATOM 2682 C CA . GLY A 1 351 ? 6.859 -23.014 1.459 1.00 89.69 351 GLY A CA 1
ATOM 2683 C C . GLY A 1 351 ? 7.998 -23.150 2.471 1.00 89.69 351 GLY A C 1
ATOM 2684 O O . GLY A 1 351 ? 7.844 -23.741 3.540 1.00 89.69 351 GLY A O 1
ATOM 2685 N N . HIS A 1 352 ? 9.154 -22.576 2.140 1.00 95.94 352 HIS A N 1
ATOM 2686 C CA . HIS A 1 352 ? 10.306 -22.553 3.038 1.00 95.94 352 HIS A CA 1
ATOM 2687 C C . HIS A 1 352 ? 9.952 -21.854 4.372 1.00 95.94 352 HIS A C 1
ATOM 2689 O O . HIS A 1 352 ? 9.330 -20.790 4.344 1.00 95.94 352 HIS A O 1
ATOM 2695 N N . PRO A 1 353 ? 10.338 -22.400 5.545 1.00 94.88 353 PRO A N 1
ATOM 2696 C CA . PRO A 1 353 ? 9.935 -21.859 6.849 1.00 94.88 353 PRO A CA 1
ATOM 2697 C C . PRO A 1 353 ? 10.353 -20.397 7.063 1.00 94.88 353 PRO A C 1
ATOM 2699 O O . PRO A 1 353 ? 9.600 -19.627 7.662 1.00 94.88 353 PRO A O 1
ATOM 2702 N N . ASP A 1 354 ? 11.505 -19.995 6.520 1.00 96.38 354 ASP A N 1
ATOM 2703 C CA . ASP A 1 354 ? 12.038 -18.636 6.681 1.00 96.38 354 ASP A CA 1
ATOM 2704 C C . ASP A 1 354 ? 11.149 -17.543 6.070 1.00 96.38 354 ASP A C 1
ATOM 2706 O O . ASP A 1 354 ? 11.234 -16.392 6.495 1.00 96.38 354 ASP A O 1
ATOM 2710 N N . PHE A 1 355 ? 10.260 -17.887 5.129 1.00 97.19 355 PHE A N 1
ATOM 2711 C CA . PHE A 1 355 ? 9.298 -16.944 4.543 1.00 97.19 355 PHE A CA 1
ATOM 2712 C C . PHE A 1 355 ? 8.376 -16.321 5.596 1.00 97.19 355 PHE A C 1
ATOM 2714 O O . PHE A 1 355 ? 7.888 -15.211 5.420 1.00 97.19 355 PHE A O 1
ATOM 2721 N N . TYR A 1 356 ? 8.134 -17.027 6.701 1.00 96.06 356 TYR A N 1
ATOM 2722 C CA . TYR A 1 356 ? 7.110 -16.671 7.683 1.00 96.06 356 TYR A CA 1
ATOM 2723 C C . TYR A 1 356 ? 7.685 -16.069 8.973 1.00 96.06 356 TYR A C 1
ATOM 2725 O O . TYR A 1 356 ? 6.924 -15.685 9.867 1.00 96.06 356 TYR A O 1
ATOM 2733 N N . THR A 1 357 ? 9.015 -15.976 9.089 1.00 94.88 357 THR A N 1
ATOM 2734 C CA . THR A 1 357 ? 9.722 -15.525 10.300 1.00 94.88 357 THR A CA 1
ATOM 2735 C C . THR A 1 357 ? 9.228 -14.155 10.767 1.00 94.88 357 THR A C 1
ATOM 2737 O O . THR A 1 357 ? 8.855 -13.985 11.934 1.00 94.88 357 THR A O 1
ATOM 2740 N N . TYR A 1 358 ? 9.144 -13.202 9.836 1.00 96.50 358 TYR A N 1
ATOM 2741 C CA . TYR A 1 358 ? 8.850 -11.794 10.117 1.00 96.50 358 TYR A CA 1
ATOM 2742 C C . TYR A 1 358 ? 7.389 -11.386 9.886 1.00 96.50 358 TYR A C 1
ATOM 2744 O O . TYR A 1 358 ? 7.055 -10.221 10.087 1.00 96.50 358 TYR A O 1
ATOM 2752 N N . LEU A 1 359 ? 6.499 -12.324 9.538 1.00 97.12 359 LEU A N 1
ATOM 2753 C CA . LEU A 1 359 ? 5.061 -12.045 9.483 1.00 97.12 359 LEU A CA 1
ATOM 2754 C C . LEU A 1 359 ? 4.548 -11.557 10.841 1.00 97.12 359 LEU A C 1
ATOM 2756 O O . LEU A 1 359 ? 4.929 -12.111 11.877 1.00 97.12 359 LEU A O 1
ATOM 2760 N N . ARG A 1 360 ? 3.658 -10.561 10.830 1.00 97.31 360 ARG A N 1
ATOM 2761 C CA . ARG A 1 360 ? 2.991 -10.014 12.028 1.00 97.31 360 ARG A CA 1
ATOM 2762 C C . ARG A 1 360 ? 1.527 -10.441 12.153 1.00 97.31 360 ARG A C 1
ATOM 2764 O O . ARG A 1 360 ? 0.979 -10.383 13.247 1.00 97.31 360 ARG A O 1
ATOM 2771 N N . LEU A 1 361 ? 0.938 -10.923 11.063 1.00 97.25 361 LEU A N 1
ATOM 2772 C CA . LEU A 1 361 ? -0.354 -11.598 11.008 1.00 97.25 361 LEU A CA 1
ATOM 2773 C C . LEU A 1 361 ? -0.126 -13.028 10.512 1.00 97.25 361 LEU A C 1
ATOM 2775 O O . LEU A 1 361 ? 0.616 -13.233 9.556 1.00 97.25 361 LEU A O 1
ATOM 2779 N N . ARG A 1 362 ? -0.717 -14.027 11.169 1.00 95.94 362 ARG A N 1
ATOM 2780 C CA . ARG A 1 362 ? -0.657 -15.435 10.733 1.00 95.94 362 ARG A CA 1
ATOM 2781 C C . ARG A 1 362 ? -1.997 -16.141 10.921 1.00 95.94 362 ARG A C 1
ATOM 2783 O O . ARG A 1 362 ? -2.027 -17.285 11.347 1.00 95.94 362 ARG A O 1
ATOM 2790 N N . LEU A 1 363 ? -3.100 -15.452 10.657 1.00 95.88 363 LEU A N 1
ATOM 2791 C CA . LEU A 1 363 ? -4.454 -15.988 10.810 1.00 95.88 363 LEU A CA 1
ATOM 2792 C C . LEU A 1 363 ? -5.208 -16.021 9.471 1.00 95.88 363 LEU A C 1
ATOM 2794 O O . LEU A 1 363 ? -4.790 -15.359 8.513 1.00 95.88 363 LEU A O 1
ATOM 2798 N N . PRO A 1 364 ? -6.317 -16.781 9.389 1.00 96.75 364 PRO A N 1
ATOM 2799 C CA . PRO A 1 364 ? -7.370 -16.553 8.406 1.00 96.75 364 PRO A CA 1
ATOM 2800 C C . PRO A 1 364 ? -7.908 -15.126 8.493 1.00 96.75 364 PRO A C 1
ATOM 2802 O O . PRO A 1 364 ? -8.099 -14.596 9.584 1.00 96.75 364 PRO A O 1
ATOM 2805 N N . LEU A 1 365 ? -8.156 -14.520 7.337 1.00 98.00 365 LEU A N 1
ATOM 2806 C CA . LEU A 1 365 ? -8.769 -13.204 7.235 1.00 98.00 365 LEU A CA 1
ATOM 2807 C C . LEU A 1 365 ? -10.249 -13.267 7.615 1.00 98.00 365 LEU A C 1
ATOM 2809 O O . LEU A 1 365 ? -10.969 -14.173 7.193 1.00 98.00 365 LEU A O 1
ATOM 2813 N N . GLU A 1 366 ? -10.718 -12.274 8.358 1.00 97.94 366 GLU A N 1
ATOM 2814 C CA . GLU A 1 366 ? -12.115 -12.129 8.766 1.00 97.94 366 GLU A CA 1
ATOM 2815 C C . GLU A 1 366 ? -12.664 -10.778 8.310 1.00 97.94 366 GLU A C 1
ATOM 2817 O O . GLU A 1 366 ? -11.919 -9.812 8.148 1.00 97.94 366 GLU A O 1
ATOM 2822 N N . VAL A 1 367 ? -13.979 -10.710 8.088 1.00 98.56 367 VAL A N 1
ATOM 2823 C CA . VAL A 1 367 ? -14.657 -9.462 7.708 1.00 98.56 367 VAL A CA 1
ATOM 2824 C C . VAL A 1 367 ? -14.410 -8.397 8.777 1.00 98.56 367 VAL A C 1
ATOM 2826 O O . VAL A 1 367 ? -14.520 -8.675 9.968 1.00 98.56 367 VAL A O 1
ATOM 2829 N N . GLY A 1 368 ? -14.077 -7.181 8.347 1.00 98.25 368 GLY A N 1
ATOM 2830 C CA . GLY A 1 368 ? -13.759 -6.066 9.239 1.00 98.25 368 GLY A CA 1
ATOM 2831 C C . GLY A 1 368 ? -12.301 -6.026 9.703 1.00 98.25 368 GLY A C 1
ATOM 2832 O O . GLY A 1 368 ? -11.893 -5.028 10.291 1.00 98.25 368 GLY A O 1
ATOM 2833 N N . MET A 1 369 ? -11.475 -7.044 9.424 1.00 98.69 369 MET A N 1
ATOM 2834 C CA . MET A 1 369 ? -10.026 -6.897 9.595 1.00 98.69 369 MET A CA 1
ATOM 2835 C C . MET A 1 369 ? -9.502 -5.812 8.654 1.00 98.69 369 MET A C 1
ATOM 2837 O O . MET A 1 369 ? -9.833 -5.797 7.467 1.00 98.69 369 MET A O 1
ATOM 2841 N N . VAL A 1 370 ? -8.650 -4.938 9.182 1.00 98.81 370 VAL A N 1
ATOM 2842 C CA . VAL A 1 370 ? -7.893 -3.955 8.404 1.00 98.81 370 VAL A CA 1
ATOM 2843 C C . VAL A 1 370 ? -6.432 -4.374 8.412 1.00 98.81 370 VAL A C 1
ATOM 2845 O O . VAL A 1 370 ? -5.871 -4.610 9.485 1.00 98.81 370 VAL A O 1
ATOM 2848 N N . VAL A 1 371 ? -5.831 -4.491 7.230 1.00 98.75 371 VAL A N 1
ATOM 2849 C CA . VAL A 1 371 ? -4.451 -4.952 7.046 1.00 98.75 371 VAL A CA 1
ATOM 2850 C C . VAL A 1 371 ? -3.694 -4.079 6.051 1.00 98.75 371 VAL A C 1
ATOM 2852 O O . VAL A 1 371 ? -4.293 -3.525 5.128 1.00 98.75 371 VAL A O 1
ATOM 2855 N N . THR A 1 372 ? -2.379 -3.987 6.214 1.00 98.88 372 THR A N 1
ATOM 2856 C CA . THR A 1 372 ? -1.476 -3.485 5.173 1.00 98.88 372 THR A CA 1
ATOM 2857 C C . THR A 1 372 ? -1.164 -4.590 4.160 1.00 98.88 372 THR A C 1
ATOM 2859 O O . THR A 1 372 ? -1.150 -5.780 4.492 1.00 98.88 372 THR A O 1
ATOM 2862 N N . VAL A 1 373 ? -0.944 -4.210 2.902 1.00 98.81 373 VAL A N 1
ATOM 2863 C CA . VAL A 1 373 ? -0.420 -5.078 1.836 1.00 98.81 373 VAL A CA 1
ATOM 2864 C C . VAL A 1 373 ? 0.810 -4.401 1.253 1.00 98.81 373 VAL A C 1
ATOM 2866 O O . VAL A 1 373 ? 0.687 -3.544 0.383 1.00 98.81 373 VAL A O 1
ATOM 2869 N N . GLU A 1 374 ? 1.982 -4.798 1.732 1.00 98.75 374 GLU A N 1
ATOM 2870 C CA . GLU A 1 374 ? 3.259 -4.098 1.566 1.00 98.75 374 GLU A CA 1
ATOM 2871 C C . GLU A 1 374 ? 4.383 -4.989 1.003 1.00 98.75 374 GLU A C 1
ATOM 2873 O O . GLU A 1 374 ? 5.454 -5.098 1.597 1.00 98.75 374 GLU A O 1
ATOM 2878 N N . PRO A 1 375 ? 4.220 -5.682 -0.138 1.00 98.81 375 PRO A N 1
ATOM 2879 C CA . PRO A 1 375 ? 5.354 -6.385 -0.725 1.00 98.81 375 PRO A CA 1
ATOM 2880 C C . PRO A 1 375 ? 6.495 -5.415 -1.060 1.00 98.81 375 PRO A C 1
ATOM 2882 O O . PRO A 1 375 ? 6.284 -4.267 -1.464 1.00 98.81 375 PRO A O 1
ATOM 2885 N N . GLY A 1 376 ? 7.726 -5.909 -0.945 1.00 98.56 376 GLY A N 1
ATOM 2886 C CA . GLY A 1 376 ? 8.911 -5.140 -1.295 1.00 98.56 376 GLY A CA 1
ATOM 2887 C C . GLY A 1 376 ? 10.078 -6.008 -1.739 1.00 98.56 376 GLY A C 1
ATOM 2888 O O . GLY A 1 376 ? 10.184 -7.181 -1.378 1.00 98.56 376 GLY A O 1
ATOM 2889 N N . ILE A 1 377 ? 10.957 -5.417 -2.543 1.00 98.69 377 ILE A N 1
ATOM 2890 C CA . ILE A 1 377 ? 12.187 -6.039 -3.031 1.00 98.69 377 ILE A CA 1
ATOM 2891 C C . ILE A 1 377 ? 13.352 -5.100 -2.740 1.00 98.69 377 ILE A C 1
ATOM 2893 O O . ILE A 1 377 ? 13.335 -3.933 -3.133 1.00 98.69 377 ILE A O 1
ATOM 2897 N N . TYR A 1 378 ? 14.379 -5.627 -2.079 1.00 97.69 378 TYR A N 1
ATOM 2898 C CA . TYR A 1 378 ? 15.520 -4.858 -1.594 1.00 97.69 378 TYR A CA 1
ATOM 2899 C C . TYR A 1 378 ? 16.838 -5.525 -1.971 1.00 97.69 378 TYR A C 1
ATOM 2901 O O . TYR A 1 378 ? 16.988 -6.745 -1.927 1.00 97.69 378 TYR A O 1
ATOM 2909 N N . PHE A 1 379 ? 17.829 -4.694 -2.263 1.00 95.38 379 PHE A N 1
ATOM 2910 C CA . PHE A 1 379 ? 19.197 -5.080 -2.580 1.00 95.38 379 PHE A CA 1
ATOM 2911 C C . PHE A 1 379 ? 20.144 -4.648 -1.454 1.00 95.38 379 PHE A C 1
ATOM 2913 O O . PHE A 1 379 ? 21.148 -3.976 -1.676 1.00 95.38 379 PHE A O 1
ATOM 2920 N N . ALA A 1 380 ? 19.806 -5.010 -0.212 1.00 91.81 380 ALA A N 1
ATOM 2921 C CA . ALA A 1 380 ? 20.595 -4.651 0.965 1.00 91.81 380 ALA A CA 1
ATOM 2922 C C . ALA A 1 380 ? 21.911 -5.454 1.005 1.00 91.81 380 ALA A C 1
ATOM 2924 O O . ALA A 1 380 ? 21.858 -6.683 1.130 1.00 91.81 380 ALA A O 1
ATOM 2925 N N . PRO A 1 381 ? 23.100 -4.815 0.995 1.00 89.50 381 PRO A N 1
ATOM 2926 C CA . PRO A 1 381 ? 24.378 -5.531 0.933 1.00 89.50 381 PRO A CA 1
ATOM 2927 C C . PRO A 1 381 ? 24.558 -6.590 2.029 1.00 89.50 381 PRO A C 1
ATOM 2929 O O . PRO A 1 381 ? 25.094 -7.669 1.772 1.00 89.50 381 PRO A O 1
ATOM 2932 N N . HIS A 1 382 ? 24.069 -6.322 3.246 1.00 90.25 382 HIS A N 1
ATOM 2933 C CA . HIS A 1 382 ? 24.169 -7.272 4.352 1.00 90.25 382 HIS A CA 1
ATOM 2934 C C . HIS A 1 382 ? 23.275 -8.509 4.165 1.00 90.25 382 HIS A C 1
ATOM 2936 O O . HIS A 1 382 ? 23.689 -9.598 4.551 1.00 90.25 382 HIS A O 1
ATOM 2942 N N . LEU A 1 383 ? 22.087 -8.384 3.554 1.00 92.06 383 LEU A N 1
ATOM 2943 C CA . LEU A 1 383 ? 21.211 -9.532 3.273 1.00 92.06 383 LEU A CA 1
ATOM 2944 C C . LEU A 1 383 ? 21.751 -10.338 2.100 1.00 92.06 383 LEU A C 1
ATOM 2946 O O . LEU A 1 383 ? 21.825 -11.563 2.169 1.00 92.06 383 LEU A O 1
ATOM 2950 N N . LEU A 1 384 ? 22.209 -9.641 1.058 1.00 92.06 384 LEU A N 1
ATOM 2951 C CA . LEU A 1 384 ? 22.787 -10.280 -0.116 1.00 92.06 384 LEU A CA 1
ATOM 2952 C C . LEU A 1 384 ? 24.053 -11.069 0.223 1.00 92.06 384 LEU A C 1
ATOM 2954 O O . LEU A 1 384 ? 24.305 -12.087 -0.415 1.00 92.06 384 LEU A O 1
ATOM 2958 N N . SER A 1 385 ? 24.809 -10.659 1.252 1.00 92.00 385 SER A N 1
ATOM 2959 C CA . SER A 1 385 ? 26.000 -11.380 1.722 1.00 92.00 385 SER A CA 1
ATOM 2960 C C . SER A 1 385 ? 25.730 -12.854 2.044 1.00 92.00 385 SER A C 1
ATOM 2962 O O . SER A 1 385 ? 26.550 -13.705 1.709 1.00 92.00 385 SER A O 1
ATOM 2964 N N . ALA A 1 386 ? 24.554 -13.174 2.596 1.00 89.94 386 ALA A N 1
ATOM 2965 C CA . ALA A 1 386 ? 24.176 -14.538 2.964 1.00 89.94 386 ALA A CA 1
ATOM 2966 C C . ALA A 1 386 ? 23.886 -15.435 1.749 1.00 89.94 386 ALA A C 1
ATOM 2968 O O . ALA A 1 386 ? 23.908 -16.658 1.861 1.00 89.94 386 ALA A O 1
ATOM 2969 N N . VAL A 1 387 ? 23.627 -14.833 0.584 1.00 93.19 387 VAL A N 1
ATOM 2970 C CA . VAL A 1 387 ? 23.287 -15.533 -0.663 1.00 93.19 387 VAL A CA 1
ATOM 2971 C C . VAL A 1 387 ? 24.315 -15.292 -1.773 1.00 93.19 387 VAL A C 1
ATOM 2973 O O . VAL A 1 387 ? 24.070 -15.649 -2.924 1.00 93.19 387 VAL A O 1
ATOM 2976 N N . ARG A 1 388 ? 25.486 -14.723 -1.446 1.00 89.31 388 ARG A N 1
ATOM 2977 C CA . ARG A 1 388 ? 26.561 -14.412 -2.409 1.00 89.31 388 ARG A CA 1
ATOM 2978 C C . ARG A 1 388 ? 27.105 -15.627 -3.152 1.00 89.31 388 ARG A C 1
ATOM 2980 O O . ARG A 1 388 ? 27.508 -15.468 -4.292 1.00 89.31 388 ARG A O 1
ATOM 2987 N N . ASP A 1 389 ? 27.076 -16.805 -2.537 1.00 92.69 389 ASP A N 1
ATOM 2988 C CA . ASP A 1 389 ? 27.543 -18.054 -3.153 1.00 92.69 389 ASP A CA 1
ATOM 2989 C C . ASP A 1 389 ? 26.386 -18.887 -3.741 1.00 92.69 389 ASP A C 1
ATOM 2991 O O . ASP A 1 389 ? 26.549 -20.062 -4.085 1.00 92.69 389 ASP A O 1
ATOM 2995 N N . SER A 1 390 ? 25.178 -18.313 -3.826 1.00 94.81 390 SER A N 1
ATOM 2996 C CA . SER A 1 390 ? 24.004 -19.039 -4.302 1.00 94.81 390 SER A CA 1
ATOM 2997 C C . SER A 1 390 ? 24.125 -19.381 -5.783 1.00 94.81 390 SER A C 1
ATOM 2999 O O . SER A 1 390 ? 24.066 -18.526 -6.663 1.00 94.81 390 SER A O 1
ATOM 3001 N N . ARG A 1 391 ? 24.159 -20.682 -6.076 1.00 94.06 391 ARG A N 1
ATOM 3002 C CA . ARG A 1 391 ? 24.150 -21.220 -7.445 1.00 94.06 391 ARG A CA 1
ATOM 3003 C C . ARG A 1 391 ? 22.931 -20.807 -8.284 1.00 94.06 391 ARG A C 1
ATOM 3005 O O . ARG A 1 391 ? 22.996 -20.909 -9.510 1.00 94.06 391 ARG A O 1
ATOM 3012 N N . HIS A 1 392 ? 21.846 -20.376 -7.635 1.00 97.25 392 HIS A N 1
ATOM 3013 C CA . HIS A 1 392 ? 20.597 -19.954 -8.274 1.00 97.25 392 HIS A CA 1
ATOM 3014 C C . HIS A 1 392 ? 20.666 -18.535 -8.852 1.00 97.25 392 HIS A C 1
ATOM 3016 O O . HIS A 1 392 ? 19.826 -18.175 -9.672 1.00 97.25 392 HIS A O 1
ATOM 3022 N N . ILE A 1 393 ? 21.651 -17.734 -8.440 1.00 97.31 393 ILE A N 1
ATOM 3023 C CA . ILE A 1 393 ? 21.772 -16.324 -8.813 1.00 97.31 393 ILE A CA 1
ATOM 3024 C C . ILE A 1 393 ? 22.725 -16.178 -10.003 1.00 97.31 393 ILE A C 1
ATOM 3026 O O . ILE A 1 393 ? 23.778 -16.821 -10.073 1.00 97.31 393 ILE A O 1
ATOM 3030 N N . ASP A 1 394 ? 22.354 -15.325 -10.954 1.00 96.62 394 ASP A N 1
ATOM 3031 C CA . ASP A 1 394 ? 23.291 -14.765 -11.922 1.00 96.62 394 ASP A CA 1
ATOM 3032 C C . ASP A 1 394 ? 23.891 -13.477 -11.342 1.00 96.62 394 ASP A C 1
ATOM 3034 O O . ASP A 1 394 ? 23.240 -12.435 -11.256 1.00 96.62 394 ASP A O 1
ATOM 3038 N N . HIS A 1 395 ? 25.139 -13.565 -10.882 1.00 93.06 395 HIS A N 1
ATOM 3039 C CA . HIS A 1 395 ? 25.801 -12.458 -10.195 1.00 93.06 395 HIS A CA 1
ATOM 3040 C C . HIS A 1 395 ? 26.184 -11.304 -11.124 1.00 93.06 395 HIS A C 1
ATOM 3042 O O . HIS A 1 395 ? 26.242 -10.164 -10.665 1.00 93.06 395 HIS A O 1
ATOM 3048 N N . GLU A 1 396 ? 26.397 -11.570 -12.415 1.00 93.31 396 GLU A N 1
ATOM 3049 C CA . GLU A 1 396 ? 26.671 -10.513 -13.391 1.00 93.31 396 GLU A CA 1
ATOM 3050 C C . GLU A 1 396 ? 25.405 -9.697 -13.650 1.00 93.31 396 GLU A C 1
ATOM 3052 O O . GLU A 1 396 ? 25.450 -8.466 -13.699 1.00 93.31 396 GLU A O 1
ATOM 3057 N N . VAL A 1 397 ? 24.250 -10.366 -13.728 1.00 95.31 397 VAL A N 1
ATOM 3058 C CA . VAL A 1 397 ? 22.960 -9.679 -13.826 1.00 95.31 397 VAL A CA 1
ATOM 3059 C C . VAL A 1 397 ? 22.629 -8.940 -12.531 1.00 95.31 397 VAL A C 1
ATOM 3061 O O . VAL A 1 397 ? 22.296 -7.756 -12.601 1.00 95.31 397 VAL A O 1
ATOM 3064 N N . LEU A 1 398 ? 22.755 -9.593 -11.367 1.00 94.50 398 LEU A N 1
ATOM 3065 C CA . LEU A 1 398 ? 22.446 -9.005 -10.056 1.00 94.50 398 LEU A CA 1
ATOM 3066 C C . LEU A 1 398 ? 23.218 -7.704 -9.811 1.00 94.50 398 LEU A C 1
ATOM 3068 O O . LEU A 1 398 ? 22.638 -6.744 -9.308 1.00 94.50 398 LEU A O 1
ATOM 3072 N N . LYS A 1 399 ? 24.492 -7.640 -10.215 1.00 91.25 399 LYS A N 1
ATOM 3073 C CA . LYS A 1 399 ? 25.357 -6.464 -10.038 1.00 91.25 399 LYS A CA 1
ATOM 3074 C C . LYS A 1 399 ? 24.748 -5.165 -10.579 1.00 91.25 399 LYS A C 1
ATOM 3076 O O . LYS A 1 399 ? 25.017 -4.101 -10.030 1.00 91.25 399 LYS A O 1
ATOM 3081 N N . ARG A 1 400 ? 23.900 -5.238 -11.613 1.00 90.25 400 ARG A N 1
ATOM 3082 C CA . ARG A 1 400 ? 23.201 -4.072 -12.187 1.00 90.25 400 ARG A CA 1
ATOM 3083 C C . ARG A 1 400 ? 22.125 -3.489 -11.265 1.00 90.25 400 ARG A C 1
ATOM 3085 O O . ARG A 1 400 ? 21.801 -2.314 -11.382 1.00 90.25 400 ARG A O 1
ATOM 3092 N N . TYR A 1 401 ? 21.596 -4.289 -10.341 1.00 91.06 401 TYR A N 1
ATOM 3093 C CA . TYR A 1 401 ? 20.499 -3.908 -9.448 1.00 91.06 401 TYR A CA 1
ATOM 3094 C C . TYR A 1 401 ? 20.972 -3.464 -8.057 1.00 91.06 401 TYR A C 1
ATOM 3096 O O . TYR A 1 401 ? 20.242 -2.759 -7.365 1.00 91.06 401 TYR A O 1
ATOM 3104 N N . GLU A 1 402 ? 22.190 -3.828 -7.636 1.00 85.94 402 GLU A N 1
ATOM 3105 C CA . GLU A 1 402 ? 22.664 -3.602 -6.256 1.00 85.94 402 GLU A CA 1
ATOM 3106 C C . GLU A 1 402 ? 22.702 -2.126 -5.837 1.00 85.94 402 GLU A C 1
ATOM 3108 O O . GLU A 1 402 ? 22.547 -1.811 -4.659 1.00 85.94 402 GLU A O 1
ATOM 3113 N N . GLY A 1 403 ? 22.874 -1.215 -6.798 1.00 80.38 403 GLY A N 1
ATOM 3114 C CA . GLY A 1 403 ? 22.884 0.229 -6.554 1.00 80.38 403 GLY A CA 1
ATOM 3115 C C . GLY A 1 403 ? 21.504 0.846 -6.300 1.00 80.38 403 GLY A C 1
ATOM 3116 O O . GLY A 1 403 ? 21.427 1.939 -5.742 1.00 80.38 403 GLY A O 1
ATOM 3117 N N . MET A 1 404 ? 20.417 0.154 -6.662 1.00 83.19 404 MET A N 1
ATOM 3118 C CA . MET A 1 404 ? 19.056 0.704 -6.639 1.00 83.19 404 MET A CA 1
ATOM 3119 C C . MET A 1 404 ? 18.537 0.973 -5.223 1.00 83.19 404 MET A C 1
ATOM 3121 O O . MET A 1 404 ? 17.755 1.897 -5.019 1.00 83.19 404 MET A O 1
ATOM 3125 N N . GLY A 1 405 ? 18.951 0.165 -4.244 1.00 90.69 405 GLY A N 1
ATOM 3126 C CA . GLY A 1 405 ? 18.357 0.161 -2.910 1.00 90.69 405 GLY A CA 1
ATOM 3127 C C . GLY A 1 405 ? 17.167 -0.779 -2.829 1.00 90.69 405 GLY A C 1
ATOM 3128 O O . GLY A 1 405 ? 17.364 -1.977 -2.646 1.00 90.69 405 GLY A O 1
ATOM 3129 N N . GLY A 1 406 ? 15.945 -0.267 -2.930 1.00 94.56 406 GLY A N 1
ATOM 3130 C CA . GLY A 1 406 ? 14.754 -1.105 -2.839 1.00 94.56 406 GLY A CA 1
ATOM 3131 C C . GLY A 1 406 ? 13.466 -0.399 -3.229 1.00 94.56 406 GLY A C 1
ATOM 3132 O O . GLY A 1 406 ? 13.413 0.825 -3.331 1.00 94.56 406 GLY A O 1
ATOM 3133 N N . VAL A 1 407 ? 12.433 -1.204 -3.450 1.00 98.25 407 VAL A N 1
ATOM 3134 C CA . VAL A 1 407 ? 11.078 -0.761 -3.769 1.00 98.25 407 VAL A CA 1
ATOM 3135 C C . VAL A 1 407 ? 10.112 -1.425 -2.800 1.00 98.25 407 VAL A C 1
ATOM 3137 O O . VAL A 1 407 ? 10.162 -2.640 -2.616 1.00 98.25 407 VAL A O 1
ATOM 3140 N N . ARG A 1 408 ? 9.202 -0.631 -2.234 1.00 98.81 408 ARG A N 1
ATOM 3141 C CA . ARG A 1 408 ? 8.016 -1.095 -1.504 1.00 98.81 408 ARG A CA 1
ATOM 3142 C C . ARG A 1 408 ? 6.795 -0.331 -2.004 1.00 98.81 408 ARG A C 1
ATOM 3144 O O . ARG A 1 408 ? 6.887 0.861 -2.321 1.00 98.81 408 ARG A O 1
ATOM 3151 N N . ILE A 1 409 ? 5.675 -1.036 -2.113 1.00 98.81 409 ILE A N 1
ATOM 3152 C CA . ILE A 1 409 ? 4.363 -0.465 -2.425 1.00 98.81 409 ILE A CA 1
ATOM 3153 C C . ILE A 1 409 ? 3.401 -1.013 -1.388 1.00 98.81 409 ILE A C 1
ATOM 3155 O O . ILE A 1 409 ? 3.260 -2.226 -1.276 1.00 98.81 409 ILE A O 1
ATOM 3159 N N . GLU A 1 410 ? 2.755 -0.118 -0.653 1.00 98.94 410 GLU A N 1
ATOM 3160 C CA . GLU A 1 410 ? 1.903 -0.482 0.471 1.00 98.94 410 GLU A CA 1
ATOM 3161 C C . GLU A 1 410 ? 0.580 0.260 0.439 1.00 98.94 410 GLU A C 1
ATOM 3163 O O . GLU A 1 410 ? 0.551 1.480 0.262 1.00 98.94 410 GLU A O 1
ATOM 3168 N N . ASP A 1 411 ? -0.491 -0.504 0.629 1.00 98.88 411 ASP A N 1
ATOM 3169 C CA . ASP A 1 411 ? -1.852 -0.005 0.763 1.00 98.88 411 ASP A CA 1
ATOM 3170 C C . ASP A 1 411 ? -2.520 -0.591 2.008 1.00 98.88 411 ASP A C 1
ATOM 3172 O O . ASP A 1 411 ? -2.270 -1.740 2.382 1.00 98.88 411 ASP A O 1
ATOM 3176 N N . VAL A 1 412 ? -3.433 0.179 2.597 1.00 98.88 412 VAL A N 1
ATOM 3177 C CA . VAL A 1 412 ? -4.322 -0.270 3.670 1.00 98.88 412 VAL A CA 1
ATOM 3178 C C . VAL A 1 412 ? -5.628 -0.764 3.067 1.00 98.88 412 VAL A C 1
ATOM 3180 O O . VAL A 1 412 ? -6.306 -0.039 2.336 1.00 98.88 412 VAL A O 1
ATOM 3183 N N . VAL A 1 413 ? -6.033 -1.979 3.425 1.00 98.69 413 VAL A N 1
ATOM 3184 C CA . VAL A 1 413 ? -7.277 -2.587 2.950 1.00 98.69 413 VAL A CA 1
ATOM 3185 C C . VAL A 1 413 ? -8.117 -3.109 4.111 1.00 98.69 413 VAL A C 1
ATOM 3187 O O . VAL A 1 413 ? -7.590 -3.621 5.096 1.00 98.69 413 VAL A O 1
ATOM 3190 N N . VAL A 1 414 ? -9.439 -3.019 3.979 1.00 98.81 414 VAL A N 1
ATOM 3191 C CA . VAL A 1 414 ? -10.399 -3.692 4.865 1.00 98.81 414 VAL A CA 1
ATOM 3192 C C . VAL A 1 414 ? -10.959 -4.926 4.172 1.00 98.81 414 VAL A C 1
ATOM 3194 O O . VAL A 1 414 ? -11.305 -4.876 2.991 1.00 98.81 414 VAL A O 1
ATOM 3197 N N . ILE A 1 415 ? -11.072 -6.035 4.894 1.00 98.81 415 ILE A N 1
ATOM 3198 C CA . ILE A 1 415 ? -11.684 -7.266 4.392 1.00 98.81 415 ILE A CA 1
ATOM 3199 C C . ILE A 1 415 ? -13.210 -7.130 4.408 1.00 98.81 415 ILE A C 1
ATOM 3201 O O . ILE A 1 415 ? -13.815 -6.853 5.446 1.00 98.81 415 ILE A O 1
ATOM 3205 N N . THR A 1 416 ? -13.839 -7.350 3.254 1.00 98.31 416 THR A N 1
ATOM 3206 C CA . THR A 1 416 ? -15.298 -7.316 3.061 1.00 98.31 416 THR A CA 1
ATOM 3207 C C . THR A 1 416 ? -15.856 -8.741 2.982 1.00 98.31 416 THR A C 1
ATOM 3209 O O . THR A 1 416 ? -15.081 -9.690 2.849 1.00 98.31 416 THR A O 1
ATOM 3212 N N . PRO A 1 417 ? -17.186 -8.950 3.043 1.00 97.94 417 PRO A N 1
ATOM 3213 C CA . PRO A 1 417 ? -17.779 -10.290 2.941 1.00 97.94 417 PRO A CA 1
ATOM 3214 C C . PRO A 1 417 ? -17.387 -11.086 1.685 1.00 97.94 417 PRO A C 1
ATOM 3216 O O . PRO A 1 417 ? -17.388 -12.315 1.707 1.00 97.94 417 PRO A O 1
ATOM 3219 N N . ASP A 1 418 ? -17.053 -10.395 0.600 1.00 94.06 418 ASP A N 1
ATOM 3220 C CA . ASP A 1 418 ? -16.785 -10.933 -0.733 1.00 94.06 418 ASP A CA 1
ATOM 3221 C C . ASP A 1 418 ? -15.356 -10.662 -1.243 1.00 94.06 418 ASP A C 1
ATOM 3223 O O . ASP A 1 418 ? -15.011 -11.082 -2.349 1.00 94.06 418 ASP A O 1
ATOM 3227 N N . GLY A 1 419 ? -14.503 -10.007 -0.448 1.00 97.62 419 GLY A N 1
ATOM 3228 C CA . GLY A 1 419 ? -13.150 -9.646 -0.863 1.00 97.62 419 GLY A CA 1
ATOM 3229 C C . GLY A 1 419 ? -12.489 -8.625 0.060 1.00 97.62 419 GLY A C 1
ATOM 3230 O O . GLY A 1 419 ? -12.312 -8.870 1.254 1.00 97.62 419 GLY A O 1
ATOM 3231 N N . HIS A 1 420 ? -12.107 -7.481 -0.505 1.00 98.38 420 HIS A N 1
ATOM 3232 C CA . HIS A 1 420 ? -11.521 -6.359 0.223 1.00 98.38 420 HIS A CA 1
ATOM 3233 C C . HIS A 1 420 ? -11.928 -5.012 -0.397 1.00 98.38 420 HIS A C 1
ATOM 3235 O O . HIS A 1 420 ? -12.290 -4.931 -1.573 1.00 98.38 420 HIS A O 1
ATOM 3241 N N . LYS A 1 421 ? -11.800 -3.935 0.382 1.00 98.25 421 LYS A N 1
ATOM 3242 C CA . LYS A 1 421 ? -11.836 -2.543 -0.081 1.00 98.25 421 LYS A CA 1
ATOM 3243 C C . LYS A 1 421 ? -10.498 -1.884 0.246 1.00 98.25 421 LYS A C 1
ATOM 3245 O O . LYS A 1 421 ? -10.067 -1.910 1.394 1.00 98.25 421 LYS A O 1
ATOM 3250 N N . ASN A 1 422 ? -9.858 -1.283 -0.754 1.00 98.44 422 ASN A N 1
ATOM 3251 C CA . ASN A 1 422 ? -8.648 -0.486 -0.562 1.00 98.44 422 ASN A CA 1
ATOM 3252 C C . ASN A 1 422 ? -9.018 0.919 -0.056 1.00 98.44 422 ASN A C 1
ATOM 3254 O O . ASN A 1 422 ? -9.847 1.593 -0.670 1.00 98.44 422 ASN A O 1
ATOM 3258 N N . LEU A 1 423 ? -8.443 1.319 1.079 1.00 98.31 423 LEU A N 1
ATOM 3259 C CA . LEU A 1 423 ? -8.654 2.621 1.721 1.00 98.31 423 LEU A CA 1
ATOM 3260 C C . LEU A 1 423 ? -7.619 3.654 1.247 1.00 98.31 423 LEU A C 1
ATOM 3262 O O . LEU A 1 423 ? -7.849 4.862 1.336 1.00 98.31 423 LEU A O 1
ATOM 3266 N N . THR A 1 424 ? -6.482 3.196 0.722 1.00 98.12 424 THR A N 1
ATOM 3267 C CA . THR A 1 424 ? -5.435 4.043 0.157 1.00 98.12 424 THR A CA 1
ATOM 3268 C C . THR A 1 424 ? -5.853 4.573 -1.216 1.00 98.12 424 THR A C 1
ATOM 3270 O O . THR A 1 424 ? -6.293 3.834 -2.094 1.00 98.12 424 THR A O 1
ATOM 3273 N N . THR A 1 425 ? -5.721 5.887 -1.416 1.00 95.19 425 THR A N 1
ATOM 3274 C CA . THR A 1 425 ? -6.218 6.572 -2.627 1.00 95.19 425 THR A CA 1
ATOM 3275 C C . THR A 1 425 ? -5.115 7.153 -3.508 1.00 95.19 425 THR A C 1
ATOM 3277 O O . THR A 1 425 ? -5.370 7.492 -4.667 1.00 95.19 425 THR A O 1
ATOM 3280 N N . VAL A 1 426 ? -3.884 7.265 -2.998 1.00 96.12 426 VAL A N 1
ATOM 3281 C CA . VAL A 1 426 ? -2.733 7.683 -3.807 1.00 96.12 426 VAL A CA 1
ATOM 3282 C C . VAL A 1 426 ? -2.371 6.578 -4.798 1.00 96.12 426 VAL A C 1
ATOM 3284 O O . VAL A 1 426 ? -2.418 5.396 -4.478 1.00 96.12 426 VAL A O 1
ATOM 3287 N N . ARG A 1 427 ? -2.028 6.946 -6.031 1.00 94.69 427 ARG A N 1
ATOM 3288 C CA . ARG A 1 427 ? -1.780 5.985 -7.115 1.00 94.69 427 ARG A CA 1
ATOM 3289 C C . ARG A 1 427 ? -0.387 5.353 -7.023 1.00 94.69 427 ARG A C 1
ATOM 3291 O O . ARG A 1 427 ? 0.511 5.895 -6.381 1.00 94.69 427 ARG A O 1
ATOM 3298 N N . SER A 1 428 ? -0.232 4.201 -7.669 1.00 94.38 428 SER A N 1
ATOM 3299 C CA . SER A 1 428 ? 1.014 3.425 -7.778 1.00 94.38 428 SER A CA 1
ATOM 3300 C C . SER A 1 428 ? 1.288 2.943 -9.210 1.00 94.38 428 SER A C 1
ATOM 3302 O O . SER A 1 428 ? 2.214 2.177 -9.445 1.00 94.38 428 SER A O 1
ATOM 3304 N N . ASP A 1 429 ? 0.492 3.357 -10.200 1.00 92.94 429 ASP A N 1
ATOM 3305 C CA . ASP A 1 429 ? 0.756 2.985 -11.588 1.00 92.94 429 ASP A CA 1
ATOM 3306 C C . ASP A 1 429 ? 1.923 3.787 -12.177 1.00 92.94 429 ASP A C 1
ATOM 3308 O O . ASP A 1 429 ? 2.085 4.981 -11.911 1.00 92.94 429 ASP A O 1
ATOM 3312 N N . VAL A 1 430 ? 2.733 3.108 -12.991 1.00 92.56 430 VAL A N 1
ATOM 3313 C CA . VAL A 1 430 ? 3.999 3.643 -13.506 1.00 92.56 430 VAL A CA 1
ATOM 3314 C C . VAL A 1 430 ? 3.781 4.888 -14.363 1.00 92.56 430 VAL A C 1
ATOM 3316 O O . VAL A 1 430 ? 4.486 5.879 -14.184 1.00 92.56 430 VAL A O 1
ATOM 3319 N N . ASP A 1 431 ? 2.773 4.872 -15.235 1.00 89.00 431 ASP A N 1
ATOM 3320 C CA . ASP A 1 431 ? 2.483 5.988 -16.141 1.00 89.00 431 ASP A CA 1
ATOM 3321 C C . ASP A 1 431 ? 2.102 7.260 -15.378 1.00 89.00 431 ASP A C 1
ATOM 3323 O O . ASP A 1 431 ? 2.486 8.366 -15.763 1.00 89.00 431 ASP A O 1
ATOM 3327 N N . TRP A 1 432 ? 1.374 7.124 -14.266 1.00 89.50 432 TRP A N 1
ATOM 3328 C CA . TRP A 1 432 ? 1.085 8.259 -13.399 1.00 89.50 432 TRP A CA 1
ATOM 3329 C C . TRP A 1 432 ? 2.332 8.783 -12.701 1.00 89.50 432 TRP A C 1
ATOM 3331 O O . TRP A 1 432 ? 2.527 9.996 -12.691 1.00 89.50 432 TRP A O 1
ATOM 3341 N N . LEU A 1 433 ? 3.175 7.900 -12.153 1.00 90.75 433 LEU A N 1
ATOM 3342 C CA . LEU A 1 433 ? 4.413 8.292 -11.474 1.00 90.75 433 LEU A CA 1
ATOM 3343 C C . LEU A 1 433 ? 5.364 9.046 -12.402 1.00 90.75 433 LEU A C 1
ATOM 3345 O O . LEU A 1 433 ? 5.833 10.128 -12.050 1.00 90.75 433 LEU A O 1
ATOM 3349 N N . GLU A 1 434 ? 5.607 8.512 -13.598 1.00 88.75 434 GLU A N 1
ATOM 3350 C CA . GLU A 1 434 ? 6.481 9.147 -14.588 1.00 88.75 434 GLU A CA 1
ATOM 3351 C C . GLU A 1 434 ? 5.837 10.397 -15.222 1.00 88.75 434 GLU A C 1
ATOM 3353 O O . GLU A 1 434 ? 6.532 11.259 -15.761 1.00 88.75 434 GLU A O 1
ATOM 3358 N N . GLY A 1 435 ? 4.509 10.535 -15.119 1.00 86.19 435 GLY A N 1
ATOM 3359 C CA . GLY A 1 435 ? 3.732 11.678 -15.600 1.00 86.19 435 GLY A CA 1
ATOM 3360 C C . GLY A 1 435 ? 3.561 12.831 -14.603 1.00 86.19 435 GLY A C 1
ATOM 3361 O O . GLY A 1 435 ? 2.980 13.855 -14.963 1.00 86.19 435 GLY A O 1
ATOM 3362 N N . LEU A 1 436 ? 4.054 12.720 -13.361 1.00 82.81 436 LEU A N 1
ATOM 3363 C CA . LEU A 1 436 ? 3.814 13.710 -12.293 1.00 82.81 436 LEU A CA 1
ATOM 3364 C C . LEU A 1 436 ? 4.316 15.129 -12.606 1.00 82.81 436 LEU A C 1
ATOM 3366 O O . LEU A 1 436 ? 3.789 16.097 -12.053 1.00 82.81 436 LEU A O 1
ATOM 3370 N N . GLY A 1 437 ? 5.324 15.256 -13.472 1.00 65.50 437 GLY A N 1
ATOM 3371 C CA . GLY A 1 437 ? 5.849 16.544 -13.920 1.00 65.50 437 GLY A CA 1
ATOM 3372 C C . GLY A 1 437 ? 4.965 17.257 -14.948 1.00 65.50 437 GLY A C 1
ATOM 3373 O O . GLY A 1 437 ? 5.059 18.474 -15.082 1.00 65.50 437 GLY A O 1
ATOM 3374 N N . ASP A 1 438 ? 4.080 16.555 -15.660 1.00 66.19 438 ASP A N 1
ATOM 3375 C CA . ASP A 1 438 ? 3.268 17.168 -16.711 1.00 66.19 438 ASP A CA 1
ATOM 3376 C C . ASP A 1 438 ? 2.105 17.991 -16.124 1.00 66.19 438 ASP A C 1
ATOM 3378 O O . ASP A 1 438 ? 1.191 17.480 -15.466 1.00 66.19 438 ASP A O 1
ATOM 3382 N N . ALA A 1 439 ? 2.117 19.299 -16.397 1.00 49.59 439 ALA A N 1
ATOM 3383 C CA . ALA A 1 439 ? 1.082 20.237 -15.972 1.00 49.59 439 ALA A CA 1
ATOM 3384 C C . ALA A 1 439 ? -0.318 19.876 -16.511 1.00 49.59 439 ALA A C 1
ATOM 3386 O O . ALA A 1 439 ? -1.316 20.245 -15.886 1.00 49.59 439 ALA A O 1
ATOM 3387 N N . SER A 1 440 ? -0.411 19.126 -17.617 1.00 45.22 440 SER A N 1
ATOM 3388 C CA . SER A 1 440 ? -1.680 18.650 -18.182 1.00 45.22 440 SER A CA 1
ATOM 3389 C C . SER A 1 440 ? -2.397 17.642 -17.263 1.00 45.22 440 SER A C 1
ATOM 3391 O O . SER A 1 440 ? -3.627 17.639 -17.175 1.00 45.22 440 SER A O 1
ATOM 3393 N N . GLN A 1 441 ? -1.646 16.857 -16.478 1.00 44.19 441 GLN A N 1
ATOM 3394 C CA . GLN A 1 441 ? -2.195 15.865 -15.548 1.00 44.19 441 GLN A CA 1
ATOM 3395 C C . GLN A 1 441 ? -2.599 16.447 -14.183 1.00 44.19 441 GLN A C 1
ATOM 3397 O O . GLN A 1 441 ? -3.369 15.827 -13.440 1.00 44.19 441 GLN A O 1
ATOM 3402 N N . ALA A 1 442 ? -2.133 17.653 -13.838 1.00 40.06 442 ALA A N 1
ATOM 3403 C CA . ALA A 1 442 ? -2.473 18.321 -12.578 1.00 40.06 442 ALA A CA 1
ATOM 3404 C C . ALA A 1 442 ? -3.968 18.698 -12.486 1.00 40.06 442 ALA A C 1
ATOM 3406 O O . ALA A 1 442 ? -4.547 18.690 -11.398 1.00 40.06 442 ALA A O 1
ATOM 3407 N N . LEU A 1 443 ? -4.620 18.959 -13.625 1.00 33.50 443 LEU A N 1
ATOM 3408 C CA . LEU A 1 443 ? -6.047 19.306 -13.701 1.00 33.50 443 LEU A CA 1
ATOM 3409 C C . LEU A 1 443 ? -6.982 18.085 -13.607 1.00 33.50 443 LEU A C 1
ATOM 3411 O O . LEU A 1 443 ? -8.153 18.233 -13.255 1.00 33.50 443 LEU A O 1
ATOM 3415 N N . ILE A 1 444 ? -6.465 16.873 -13.840 1.00 36.91 444 ILE A N 1
ATOM 3416 C CA . ILE A 1 444 ? -7.254 15.629 -13.878 1.00 36.91 444 ILE A CA 1
ATOM 3417 C C . ILE A 1 444 ? -7.493 15.058 -12.458 1.00 36.91 444 ILE A C 1
ATOM 3419 O O . ILE A 1 444 ? -8.519 14.424 -12.200 1.00 36.91 444 ILE A O 1
ATOM 3423 N N . SER A 1 445 ? -6.601 15.339 -11.495 1.00 34.53 445 SER A N 1
ATOM 3424 C CA . SER A 1 445 ? -6.634 14.774 -10.126 1.00 34.53 445 SER A CA 1
ATOM 3425 C C . SER A 1 445 ? -7.734 15.348 -9.217 1.00 34.53 445 SER A C 1
ATOM 3427 O O . SER A 1 445 ? -8.256 14.643 -8.351 1.00 34.53 445 SER A O 1
ATOM 3429 N N . VAL A 1 446 ? -8.147 16.606 -9.405 1.00 31.98 446 VAL A N 1
ATOM 3430 C CA . VAL A 1 446 ? -9.195 17.218 -8.559 1.00 31.98 446 VAL A CA 1
ATOM 3431 C C . VAL A 1 446 ? -10.603 16.791 -8.998 1.00 31.98 446 VAL A C 1
ATOM 3433 O O . VAL A 1 446 ? -11.502 16.717 -8.167 1.00 31.98 446 VAL A O 1
ATOM 3436 N N . HIS A 1 447 ? -10.799 16.433 -10.274 1.00 28.22 447 HIS A N 1
ATOM 3437 C CA . HIS A 1 447 ? -12.124 16.084 -10.801 1.00 28.22 447 HIS A CA 1
ATOM 3438 C C . HIS A 1 447 ? -12.501 14.601 -10.644 1.00 28.22 447 HIS A C 1
ATOM 3440 O O . HIS A 1 447 ? -13.682 14.315 -10.493 1.00 28.22 447 HIS A O 1
ATOM 3446 N N . ARG A 1 448 ? -11.554 13.647 -10.583 1.00 31.22 448 ARG A N 1
ATOM 3447 C CA . ARG A 1 448 ? -11.882 12.213 -10.367 1.00 31.22 448 ARG A CA 1
ATOM 3448 C C . ARG A 1 448 ? -12.274 11.848 -8.921 1.00 31.22 448 ARG A C 1
ATOM 3450 O O . ARG A 1 448 ? -12.818 10.770 -8.695 1.00 31.22 448 ARG A O 1
ATOM 3457 N N . ARG A 1 449 ? -12.044 12.737 -7.945 1.00 35.53 449 ARG A N 1
ATOM 3458 C CA . ARG A 1 449 ? -12.117 12.459 -6.492 1.00 35.53 449 ARG A CA 1
ATOM 3459 C C . ARG A 1 449 ? -13.514 12.258 -5.877 1.00 35.53 449 ARG A C 1
ATOM 3461 O O . ARG A 1 449 ? -13.592 11.984 -4.689 1.00 35.53 449 ARG A O 1
ATOM 3468 N N . LYS A 1 450 ? -14.607 12.339 -6.643 1.00 27.73 450 LYS A N 1
ATOM 3469 C CA . LYS A 1 450 ? -15.969 12.011 -6.152 1.00 27.73 450 LYS A CA 1
ATOM 3470 C C . LYS A 1 450 ? -16.546 10.697 -6.706 1.00 27.73 450 LYS A C 1
ATOM 3472 O O . LYS A 1 450 ? -17.704 10.400 -6.451 1.00 27.73 450 LYS A O 1
ATOM 3477 N N . CYS A 1 451 ? -15.780 9.916 -7.477 1.00 26.14 451 CYS A N 1
ATOM 3478 C CA . CYS A 1 451 ? -16.331 8.780 -8.234 1.00 26.14 451 CYS A CA 1
ATOM 3479 C C . CYS A 1 451 ? -16.116 7.381 -7.645 1.00 26.14 451 CYS A C 1
ATOM 3481 O O . CYS A 1 451 ? -16.626 6.429 -8.230 1.00 26.14 451 CYS A O 1
ATOM 3483 N N . ILE A 1 452 ? -15.387 7.224 -6.540 1.00 30.52 452 ILE A N 1
ATOM 3484 C CA . ILE A 1 452 ? -15.055 5.900 -5.997 1.00 30.52 452 ILE A CA 1
ATOM 3485 C C . ILE A 1 452 ? -15.594 5.803 -4.573 1.00 30.52 452 ILE A C 1
ATOM 3487 O O . ILE A 1 452 ? -14.841 5.851 -3.617 1.00 30.52 452 ILE A O 1
ATOM 3491 N N . ASP A 1 453 ? -16.914 5.738 -4.444 1.00 28.12 453 ASP A N 1
ATOM 3492 C CA . ASP A 1 453 ? -17.569 5.028 -3.347 1.00 28.12 453 ASP A CA 1
ATOM 3493 C C . ASP A 1 453 ? -19.019 4.722 -3.754 1.00 28.12 453 ASP A C 1
ATOM 3495 O O . ASP A 1 453 ? -19.703 5.542 -4.366 1.00 28.12 453 ASP A O 1
ATOM 3499 N N . SER A 1 454 ? -19.455 3.501 -3.443 1.00 30.22 454 SER A N 1
ATOM 3500 C CA . SER A 1 454 ? -20.698 2.821 -3.854 1.00 30.22 454 SER A CA 1
ATOM 3501 C C . SER A 1 454 ? -20.761 2.287 -5.299 1.00 30.22 454 SER A C 1
ATOM 3503 O O . SER A 1 454 ? -21.409 2.831 -6.185 1.00 30.22 454 SER A O 1
ATOM 3505 N N . ALA A 1 455 ? -20.137 1.129 -5.517 1.00 26.22 455 ALA A N 1
ATOM 3506 C CA . ALA A 1 455 ? -20.757 0.051 -6.290 1.00 26.22 455 ALA A CA 1
ATOM 3507 C C . ALA A 1 455 ? -20.080 -1.272 -5.912 1.00 26.22 455 ALA A C 1
ATOM 3509 O O . ALA A 1 455 ? -18.892 -1.467 -6.171 1.00 26.22 455 ALA A O 1
ATOM 3510 N N . ALA A 1 456 ? -20.842 -2.170 -5.285 1.00 28.52 456 ALA A N 1
ATOM 3511 C CA . ALA A 1 456 ? -20.500 -3.582 -5.208 1.00 28.52 456 ALA A CA 1
ATOM 3512 C C . ALA A 1 456 ? -20.180 -4.074 -6.628 1.00 28.52 456 ALA A C 1
ATOM 3514 O O . ALA A 1 456 ? -20.976 -3.863 -7.544 1.00 28.52 456 ALA A O 1
ATOM 3515 N N . ARG A 1 457 ? -19.006 -4.678 -6.833 1.00 27.80 457 ARG A N 1
ATOM 3516 C CA . ARG A 1 457 ? -18.684 -5.328 -8.106 1.00 27.80 457 ARG A CA 1
ATOM 3517 C C . ARG A 1 457 ? -19.325 -6.713 -8.085 1.00 27.80 457 ARG A C 1
ATOM 3519 O O . ARG A 1 457 ? -18.931 -7.515 -7.242 1.00 27.80 457 ARG A O 1
ATOM 3526 N N . PRO A 1 458 ? -20.257 -7.042 -8.993 1.00 26.08 458 PRO A N 1
ATOM 3527 C CA . PRO A 1 458 ? -20.601 -8.431 -9.215 1.00 26.08 458 PRO A CA 1
ATOM 3528 C C . PRO A 1 458 ? -19.375 -9.129 -9.805 1.00 26.08 458 PRO A C 1
ATOM 3530 O O . PRO A 1 458 ? -18.727 -8.638 -10.730 1.00 26.08 458 PRO A O 1
ATOM 3533 N N . SER A 1 459 ? -19.058 -10.283 -9.243 1.00 29.69 459 SER A N 1
ATOM 3534 C CA . SER A 1 459 ? -18.120 -11.251 -9.779 1.00 29.69 459 SER A CA 1
ATOM 3535 C C . SER A 1 459 ? -18.625 -11.802 -11.116 1.00 29.69 459 SER A C 1
ATOM 3537 O O . SER A 1 459 ? -19.641 -12.485 -11.179 1.00 29.69 459 SER A O 1
ATOM 3539 N N . SER A 1 460 ? -17.927 -11.481 -12.202 1.00 28.91 460 SER A N 1
ATOM 3540 C CA . SER A 1 460 ? -17.792 -12.234 -13.467 1.00 28.91 460 SER A CA 1
ATOM 3541 C C . SER A 1 460 ? -17.214 -11.288 -14.525 1.00 28.91 460 SER A C 1
ATOM 3543 O O . SER A 1 460 ? -17.219 -10.076 -14.329 1.00 28.91 460 SER A O 1
ATOM 3545 N N . LEU A 1 461 ? -16.640 -11.824 -15.606 1.00 35.56 461 LEU A N 1
ATOM 3546 C CA . LEU A 1 461 ? -16.154 -11.076 -16.775 1.00 35.56 461 LEU A CA 1
ATOM 3547 C C . LEU A 1 461 ? -17.160 -9.978 -17.203 1.00 35.56 461 LEU A C 1
ATOM 3549 O O . LEU A 1 461 ? -18.108 -10.250 -17.930 1.00 35.56 461 LEU A O 1
ATOM 3553 N N . GLY A 1 462 ? -16.956 -8.742 -16.744 1.00 31.61 462 GLY A N 1
ATOM 3554 C CA . GLY A 1 462 ? -17.864 -7.615 -16.956 1.00 31.61 462 GLY A CA 1
ATOM 3555 C C . GLY A 1 462 ? -17.119 -6.443 -17.584 1.00 31.61 462 GLY A C 1
ATOM 3556 O O . GLY A 1 462 ? -16.305 -5.799 -16.931 1.00 31.61 462 GLY A O 1
ATOM 3557 N N . SER A 1 463 ? -17.377 -6.252 -18.874 1.00 40.31 463 SER A N 1
ATOM 3558 C CA . SER A 1 463 ? -16.831 -5.287 -19.837 1.00 40.31 463 SER A CA 1
ATOM 3559 C C . SER A 1 463 ? -16.157 -4.005 -19.298 1.00 40.31 463 SER A C 1
ATOM 3561 O O . SER A 1 463 ? -16.795 -3.193 -18.629 1.00 40.31 463 SER A O 1
ATOM 3563 N N . ARG A 1 464 ? -14.881 -3.779 -19.668 1.00 59.88 464 ARG A N 1
ATOM 3564 C CA . ARG A 1 464 ? -14.107 -2.545 -19.393 1.00 59.88 464 ARG A CA 1
ATOM 3565 C C . ARG A 1 464 ? -14.329 -1.438 -20.450 1.00 59.88 464 ARG A C 1
ATOM 3567 O O . ARG A 1 464 ? -13.728 -0.375 -20.321 1.00 59.88 464 ARG A O 1
ATOM 3574 N N . MET A 1 465 ? -15.242 -1.644 -21.412 1.00 76.00 465 MET A N 1
ATOM 3575 C CA . MET A 1 465 ? -15.493 -0.729 -22.542 1.00 76.00 465 MET A CA 1
ATOM 3576 C C . MET A 1 465 ? -16.334 0.506 -22.183 1.00 76.00 465 MET A C 1
ATOM 3578 O O . MET A 1 465 ? -16.493 1.425 -22.991 1.00 76.00 465 MET A O 1
ATOM 3582 N N . PHE A 1 466 ? -16.915 0.518 -20.980 1.00 85.44 466 PHE A N 1
ATOM 3583 C CA . PHE A 1 466 ? -17.705 1.632 -20.471 1.00 85.44 466 PHE A CA 1
ATOM 3584 C C . PHE A 1 466 ? -16.963 2.359 -19.355 1.00 85.44 466 PHE A C 1
ATOM 3586 O O . PHE A 1 466 ? -16.515 1.755 -18.380 1.00 85.44 466 PHE A O 1
ATOM 3593 N N . VAL A 1 467 ? -16.899 3.680 -19.469 1.00 85.62 467 VAL A N 1
ATOM 3594 C CA . VAL A 1 467 ? -16.287 4.572 -18.486 1.00 85.62 467 VAL A CA 1
ATOM 3595 C C . VAL A 1 467 ? -17.323 5.543 -17.936 1.00 85.62 467 VAL A C 1
ATOM 3597 O O . VAL A 1 467 ? -18.265 5.932 -18.625 1.00 85.62 467 VAL A O 1
ATOM 3600 N N . LEU A 1 468 ? -17.142 5.975 -16.689 1.00 88.31 468 LEU A N 1
ATOM 3601 C CA . LEU A 1 468 ? -17.934 7.066 -16.128 1.00 88.31 468 LEU A CA 1
ATOM 3602 C C . LEU A 1 468 ? -17.266 8.406 -16.447 1.00 88.31 468 LEU A C 1
ATOM 3604 O O . LEU A 1 468 ? -16.145 8.658 -16.004 1.00 88.31 468 LEU A O 1
ATOM 3608 N N . SER A 1 469 ? -17.952 9.275 -17.191 1.00 86.25 469 SER A N 1
ATOM 3609 C CA . SER A 1 469 ? -17.493 10.644 -17.469 1.00 86.25 469 SER A CA 1
ATOM 3610 C C . SER A 1 469 ? -18.288 11.669 -16.678 1.00 86.25 469 SER A C 1
ATOM 3612 O O . SER A 1 469 ? -19.516 11.676 -16.709 1.00 86.25 469 SER A O 1
ATOM 3614 N N . ILE A 1 470 ? -17.580 12.545 -15.966 1.00 90.56 470 ILE A N 1
ATOM 3615 C CA . ILE A 1 470 ? -18.187 13.612 -15.169 1.00 90.56 470 ILE A CA 1
ATOM 3616 C C . ILE A 1 470 ? -18.429 14.818 -16.067 1.00 90.56 470 ILE A C 1
ATOM 3618 O O . ILE A 1 470 ? -17.491 15.339 -16.670 1.00 90.56 470 ILE A O 1
ATOM 3622 N N . ILE A 1 471 ? -19.667 15.300 -16.104 1.00 88.94 471 ILE A N 1
ATOM 3623 C CA . ILE A 1 471 ? -20.047 16.495 -16.854 1.00 88.94 471 ILE A CA 1
ATOM 3624 C C . ILE A 1 471 ? -20.668 17.515 -15.912 1.00 88.94 471 ILE A C 1
ATOM 3626 O O . ILE A 1 471 ? -21.446 17.191 -15.014 1.00 88.94 471 ILE A O 1
ATOM 3630 N N . LYS A 1 472 ? -20.308 18.779 -16.135 1.00 93.31 472 LYS A N 1
ATOM 3631 C CA . LYS A 1 472 ? -20.924 19.931 -15.488 1.00 93.31 472 LYS A CA 1
ATOM 3632 C C . LYS A 1 472 ? -21.736 20.695 -16.515 1.00 93.31 472 LYS A C 1
ATOM 3634 O O . LYS A 1 472 ? -21.192 21.157 -17.514 1.00 93.31 472 LYS A O 1
ATOM 3639 N N . ASP A 1 473 ? -23.020 20.864 -16.242 1.00 92.25 473 ASP A N 1
ATOM 3640 C CA . ASP A 1 473 ? -23.938 21.525 -17.161 1.00 92.25 473 ASP A CA 1
ATOM 3641 C C . ASP A 1 473 ? -25.024 22.302 -16.407 1.00 92.25 473 ASP A C 1
ATOM 3643 O O . ASP A 1 473 ? -25.194 22.175 -15.192 1.00 92.25 473 ASP A O 1
ATOM 3647 N N . THR A 1 474 ? -25.747 23.159 -17.128 1.00 92.31 474 THR A N 1
ATOM 3648 C CA . THR A 1 474 ? -26.967 23.787 -16.620 1.00 92.31 474 THR A CA 1
ATOM 3649 C C . THR A 1 474 ? -28.178 23.200 -17.335 1.00 92.31 474 THR A C 1
ATOM 3651 O O . THR A 1 474 ? -28.327 23.353 -18.546 1.00 92.31 474 THR A O 1
ATOM 3654 N N . VAL A 1 475 ? -29.064 22.574 -16.565 1.00 92.44 475 VAL A N 1
ATOM 3655 C CA . VAL A 1 475 ? -30.248 21.869 -17.066 1.00 92.44 475 VAL A CA 1
ATOM 3656 C C . VAL A 1 475 ? -31.496 22.682 -16.768 1.00 92.44 475 VAL A C 1
ATOM 3658 O O . VAL A 1 475 ? -31.668 23.173 -15.651 1.00 92.44 475 VAL A O 1
ATOM 3661 N N . ALA A 1 476 ? -32.367 22.818 -17.764 1.00 93.00 476 ALA A N 1
ATOM 3662 C CA . ALA A 1 476 ? -33.666 23.460 -17.620 1.00 93.00 476 ALA A CA 1
ATOM 3663 C C . ALA A 1 476 ? -34.752 22.396 -17.433 1.00 93.00 476 ALA A C 1
ATOM 3665 O O . ALA A 1 476 ? -34.955 21.558 -18.308 1.00 93.00 476 ALA A O 1
ATOM 3666 N N . VAL A 1 477 ? -35.472 22.449 -16.315 1.00 92.25 477 VAL A N 1
ATOM 3667 C CA . VAL A 1 477 ? -36.625 21.585 -16.040 1.00 92.25 477 VAL A CA 1
ATOM 3668 C C . VAL A 1 477 ? -37.907 22.351 -16.359 1.00 92.25 477 VAL A C 1
ATOM 3670 O O . VAL A 1 477 ? -38.157 23.426 -15.806 1.00 92.25 477 VAL A O 1
ATOM 3673 N N . HIS A 1 478 ? -38.720 21.797 -17.263 1.00 89.81 478 HIS A N 1
ATOM 3674 C CA . HIS A 1 478 ? -40.001 22.376 -17.675 1.00 89.81 478 HIS A CA 1
ATOM 3675 C C . HIS A 1 478 ? -41.038 22.345 -16.528 1.00 89.81 478 HIS A C 1
ATOM 3677 O O . HIS A 1 478 ? -41.088 21.344 -15.808 1.00 89.81 478 HIS A O 1
ATOM 3683 N N . PRO A 1 479 ? -41.929 23.353 -16.390 1.00 88.25 479 PRO A N 1
ATOM 3684 C CA . PRO A 1 479 ? -42.962 23.401 -15.342 1.00 88.25 479 PRO A CA 1
ATOM 3685 C C . PRO A 1 479 ? -43.833 22.152 -15.194 1.00 88.25 479 PRO A C 1
ATOM 3687 O O . PRO A 1 479 ? -44.205 21.772 -14.088 1.00 88.25 479 PRO A O 1
ATOM 3690 N N . THR A 1 480 ? -44.127 21.465 -16.298 1.00 88.12 480 THR A N 1
ATOM 3691 C CA . THR A 1 480 ? -44.889 20.200 -16.298 1.00 88.12 480 THR A CA 1
ATOM 3692 C C . THR A 1 480 ? -44.219 19.096 -15.471 1.00 88.12 480 THR A C 1
ATOM 3694 O O . THR A 1 480 ? -44.904 18.204 -14.983 1.00 88.12 480 THR A O 1
ATOM 3697 N N . ASN A 1 481 ? -42.901 19.171 -15.268 1.00 87.25 481 ASN A N 1
ATOM 3698 C CA . ASN A 1 481 ? -42.129 18.186 -14.511 1.00 87.25 481 ASN A CA 1
ATOM 3699 C C . ASN A 1 481 ? -41.946 18.572 -13.032 1.00 87.25 481 ASN A C 1
ATOM 3701 O O . ASN A 1 481 ? -41.304 17.828 -12.300 1.00 87.25 481 ASN A O 1
ATOM 3705 N N . PHE A 1 482 ? -42.513 19.692 -12.561 1.00 85.75 482 PHE A N 1
ATOM 3706 C CA . PHE A 1 482 ? -42.368 20.132 -11.161 1.00 85.75 482 PHE A CA 1
ATOM 3707 C C . PHE A 1 482 ? -43.069 19.210 -10.155 1.00 85.75 482 PHE A C 1
ATOM 3709 O O . PHE A 1 482 ? -42.791 19.282 -8.963 1.00 85.75 482 PHE A O 1
ATOM 3716 N N . GLY A 1 483 ? -43.979 18.348 -10.622 1.00 81.88 483 GLY A N 1
ATOM 3717 C CA . GLY A 1 483 ? -44.619 17.326 -9.791 1.00 81.88 483 GLY A CA 1
ATOM 3718 C C . GLY A 1 483 ? -43.742 16.099 -9.518 1.00 81.88 483 GLY A C 1
ATOM 3719 O O . GLY A 1 483 ? -44.122 15.266 -8.700 1.00 81.88 483 GLY A O 1
ATOM 3720 N N . LEU A 1 484 ? -42.597 15.968 -10.198 1.00 86.31 484 LEU A N 1
ATOM 3721 C CA . LEU A 1 484 ? -41.625 14.903 -9.957 1.00 86.31 484 LEU A CA 1
ATOM 3722 C C . LEU A 1 484 ? -40.586 15.353 -8.918 1.00 86.31 484 LEU A C 1
ATOM 3724 O O . LEU A 1 484 ? -40.281 16.547 -8.838 1.00 86.31 484 LEU A O 1
ATOM 3728 N N . PRO A 1 485 ? -39.982 14.420 -8.160 1.00 89.75 485 PRO A N 1
ATOM 3729 C CA . PRO A 1 485 ? -38.792 14.715 -7.370 1.00 89.75 485 PRO A CA 1
ATOM 3730 C C . PRO A 1 485 ? -37.719 15.393 -8.231 1.00 89.75 485 PRO A C 1
ATOM 3732 O O . PRO A 1 485 ? -37.473 14.974 -9.364 1.00 89.75 485 PRO A O 1
ATOM 3735 N N . ALA A 1 486 ? -37.075 16.437 -7.699 1.00 84.25 486 ALA A N 1
ATOM 3736 C CA . ALA A 1 486 ? -36.146 17.274 -8.463 1.00 84.25 486 ALA A CA 1
ATOM 3737 C C . ALA A 1 486 ? -35.023 16.457 -9.120 1.00 84.25 486 ALA A C 1
ATOM 3739 O O . ALA A 1 486 ? -34.731 16.649 -10.295 1.00 84.25 486 ALA A O 1
ATOM 3740 N N . GLU A 1 487 ? -34.457 15.496 -8.392 1.00 85.69 487 GLU A N 1
ATOM 3741 C CA . GLU A 1 487 ? -33.432 14.581 -8.896 1.00 85.69 487 GLU A CA 1
ATOM 3742 C C . GLU A 1 487 ? -33.915 13.790 -10.122 1.00 85.69 487 GLU A C 1
ATOM 3744 O O . GLU A 1 487 ? -33.253 13.763 -11.156 1.00 85.69 487 GLU A O 1
ATOM 3749 N N . GLN A 1 488 ? -35.127 13.233 -10.062 1.00 88.62 488 GLN A N 1
ATOM 3750 C CA . GLN A 1 488 ? -35.715 12.484 -11.172 1.00 88.62 488 GLN A CA 1
ATOM 3751 C C . GLN A 1 488 ? -36.005 13.384 -12.381 1.00 88.62 488 GLN A C 1
ATOM 3753 O O . GLN A 1 488 ? -35.746 13.002 -13.524 1.00 88.62 488 GLN A O 1
ATOM 3758 N N . ALA A 1 489 ? -36.520 14.594 -12.147 1.00 90.62 489 ALA A N 1
ATOM 3759 C CA . ALA A 1 489 ? -36.792 15.555 -13.212 1.00 90.62 489 ALA A CA 1
ATOM 3760 C C . ALA A 1 489 ? -35.503 15.990 -13.929 1.00 90.62 489 ALA A C 1
ATOM 3762 O O . ALA A 1 489 ? -35.471 16.044 -15.159 1.00 90.62 489 ALA A O 1
ATOM 3763 N N . ILE A 1 490 ? -34.432 16.245 -13.173 1.00 90.81 490 ILE A N 1
ATOM 3764 C CA . ILE A 1 490 ? -33.116 16.611 -13.706 1.00 90.81 490 ILE A CA 1
ATOM 3765 C C . ILE A 1 490 ? -32.518 15.445 -14.502 1.00 90.81 490 ILE A C 1
ATOM 3767 O O . ILE A 1 490 ? -32.095 15.645 -15.639 1.00 90.81 490 ILE A O 1
ATOM 3771 N N . THR A 1 491 ? -32.522 14.227 -13.953 1.00 89.88 491 THR A N 1
ATOM 3772 C CA . THR A 1 491 ? -31.984 13.032 -14.624 1.00 89.88 491 THR A CA 1
ATOM 3773 C C . THR A 1 491 ? -32.702 12.739 -15.941 1.00 89.88 491 THR A C 1
ATOM 3775 O O . THR A 1 491 ? -32.061 12.376 -16.928 1.00 89.88 491 THR A O 1
ATOM 3778 N N . ASN A 1 492 ? -34.020 12.948 -16.007 1.00 89.94 492 ASN A N 1
ATOM 3779 C CA . ASN A 1 492 ? -34.783 12.789 -17.245 1.00 89.94 492 ASN A CA 1
ATOM 3780 C C . ASN A 1 492 ? -34.358 13.797 -18.322 1.00 89.94 492 ASN A C 1
ATOM 3782 O O . ASN A 1 492 ? -34.188 13.421 -19.481 1.00 89.94 492 ASN A O 1
ATOM 3786 N N . GLU A 1 493 ? -34.170 15.067 -17.960 1.00 92.88 493 GLU A N 1
ATOM 3787 C CA . GLU A 1 493 ? -33.719 16.094 -18.908 1.00 92.88 493 GLU A CA 1
ATOM 3788 C C . GLU A 1 493 ? -32.260 15.884 -19.338 1.00 92.88 493 GLU A C 1
ATOM 3790 O O . GLU A 1 493 ? -31.927 16.060 -20.511 1.00 92.88 493 GLU A O 1
ATOM 3795 N N . LEU A 1 494 ? -31.398 15.421 -18.431 1.00 91.94 494 LEU A N 1
ATOM 3796 C CA . LEU A 1 494 ? -30.024 15.044 -18.755 1.00 91.94 494 LEU A CA 1
ATOM 3797 C C . LEU A 1 494 ? -29.956 13.854 -19.712 1.00 91.94 494 LEU A C 1
ATOM 3799 O O . LEU A 1 494 ? -29.235 13.923 -20.704 1.00 91.94 494 LEU A O 1
ATOM 3803 N N . ASN A 1 495 ? -30.736 12.795 -19.480 1.00 89.25 495 ASN A N 1
ATOM 3804 C CA . ASN A 1 495 ? -30.800 11.664 -20.406 1.00 89.25 495 ASN A CA 1
ATOM 3805 C C . ASN A 1 495 ? -31.309 12.102 -21.787 1.00 89.25 495 ASN A C 1
ATOM 3807 O O . ASN A 1 495 ? -30.709 11.738 -22.790 1.00 89.25 495 ASN A O 1
ATOM 3811 N N . LYS A 1 496 ? -32.335 12.961 -21.873 1.00 90.38 496 LYS A N 1
ATOM 3812 C CA . LYS A 1 496 ? -32.778 13.530 -23.165 1.00 90.38 496 LYS A CA 1
ATOM 3813 C C . LYS A 1 496 ? -31.677 14.327 -23.872 1.00 90.38 496 LYS A C 1
ATOM 3815 O O . LYS A 1 496 ? -31.610 14.339 -25.104 1.00 90.38 496 LYS A O 1
ATOM 3820 N N . LYS A 1 497 ? -30.845 15.035 -23.102 1.00 91.94 497 LYS A N 1
ATOM 3821 C CA . LYS A 1 497 ? -29.772 15.876 -23.635 1.00 91.94 497 LYS A CA 1
ATOM 3822 C C . LYS A 1 497 ? -28.552 15.067 -24.073 1.00 91.94 497 LYS A C 1
ATOM 3824 O O . LYS A 1 497 ? -27.968 15.422 -25.090 1.00 91.94 497 LYS A O 1
ATOM 3829 N N . TYR A 1 498 ? -28.184 14.016 -23.344 1.00 91.69 498 TYR A N 1
ATOM 3830 C CA . TYR A 1 498 ? -26.899 13.335 -23.510 1.00 91.69 498 TYR A CA 1
ATOM 3831 C C . TYR A 1 498 ? -26.991 11.887 -23.993 1.00 91.69 498 TYR A C 1
ATOM 3833 O O . TYR A 1 498 ? -26.090 11.463 -24.706 1.00 91.69 498 TYR A O 1
ATOM 3841 N N . ALA A 1 499 ? -28.035 11.126 -23.656 1.00 87.94 499 ALA A N 1
ATOM 3842 C CA . ALA A 1 499 ? -28.122 9.721 -24.057 1.00 87.94 499 ALA A CA 1
ATOM 3843 C C . ALA A 1 499 ? -28.135 9.573 -25.588 1.00 87.94 499 ALA A C 1
ATOM 3845 O O . ALA A 1 499 ? -28.765 10.361 -26.301 1.00 87.94 499 ALA A O 1
ATOM 3846 N N . ASN A 1 500 ? -27.433 8.554 -26.080 1.00 86.44 500 ASN A N 1
ATOM 3847 C CA . ASN A 1 500 ? -27.196 8.255 -27.492 1.00 86.44 500 ASN A CA 1
ATOM 3848 C C . ASN A 1 500 ? -26.539 9.397 -28.285 1.00 86.44 500 ASN A C 1
ATOM 3850 O O . ASN A 1 500 ? -26.728 9.500 -29.498 1.00 86.44 500 ASN A O 1
ATOM 3854 N N . ARG A 1 501 ? -25.774 10.274 -27.620 1.00 89.81 501 ARG A N 1
ATOM 3855 C CA . ARG A 1 501 ? -24.984 11.317 -28.288 1.00 89.81 501 ARG A CA 1
ATOM 3856 C C . ARG A 1 501 ? -23.497 11.075 -28.114 1.00 89.81 501 ARG A C 1
ATOM 3858 O O . ARG A 1 501 ? -23.033 10.744 -27.026 1.00 89.81 501 ARG A O 1
ATOM 3865 N N . VAL A 1 502 ? -22.754 11.304 -29.188 1.00 88.38 502 VAL A N 1
ATOM 3866 C CA . VAL A 1 502 ? -21.299 11.397 -29.133 1.00 88.38 502 VAL A CA 1
ATOM 3867 C C . VAL A 1 502 ? -20.934 12.773 -28.600 1.00 88.38 502 VAL A C 1
ATOM 3869 O O . VAL A 1 502 ? -21.356 13.796 -29.141 1.00 88.38 502 VAL A O 1
ATOM 3872 N N . LEU A 1 503 ? -20.149 12.787 -27.533 1.00 87.94 503 LEU A N 1
ATOM 3873 C CA . LEU A 1 503 ? -19.467 13.982 -27.072 1.00 87.94 503 LEU A CA 1
ATOM 3874 C C . LEU A 1 503 ? -18.010 13.903 -27.529 1.00 87.94 503 LEU A C 1
ATOM 3876 O O . LEU A 1 503 ? -17.332 12.906 -27.271 1.00 87.94 503 LEU A O 1
ATOM 3880 N N . HIS A 1 504 ? -17.552 14.948 -28.221 1.00 85.69 504 HIS A N 1
ATOM 3881 C CA . HIS A 1 504 ? -16.186 15.040 -28.732 1.00 85.69 504 HIS A CA 1
ATOM 3882 C C . HIS A 1 504 ? -15.175 14.863 -27.591 1.00 85.69 504 HIS A C 1
ATOM 3884 O O . HIS A 1 504 ? -15.367 15.427 -26.513 1.00 85.69 504 HIS A O 1
ATOM 3890 N N . GLU A 1 505 ? -14.141 14.045 -27.812 1.00 82.81 505 GLU A N 1
ATOM 3891 C CA . GLU A 1 505 ? -13.134 13.652 -26.810 1.00 82.81 505 GLU A CA 1
ATOM 3892 C C . GLU A 1 505 ? -13.679 12.968 -25.542 1.00 82.81 505 GLU A C 1
ATOM 3894 O O . GLU A 1 505 ? -12.924 12.739 -24.596 1.00 82.81 505 GLU A O 1
ATOM 3899 N N . VAL A 1 506 ? -14.962 12.597 -25.502 1.00 87.75 506 VAL A N 1
ATOM 3900 C CA . VAL A 1 506 ? -15.590 11.909 -24.363 1.00 87.75 506 VAL A CA 1
ATOM 3901 C C . VAL A 1 506 ? -16.038 10.504 -24.755 1.00 87.75 506 VAL A C 1
ATOM 3903 O O . VAL A 1 506 ? -15.675 9.564 -24.058 1.00 87.75 506 VAL A O 1
ATOM 3906 N N . GLY A 1 507 ? -16.765 10.346 -25.863 1.00 89.75 507 GLY A N 1
ATOM 3907 C CA . GLY A 1 507 ? -17.265 9.055 -26.361 1.00 89.75 507 GLY A CA 1
ATOM 3908 C C . GLY A 1 507 ? -18.782 9.040 -26.566 1.00 89.75 507 GLY A C 1
ATOM 3909 O O . GLY A 1 507 ? -19.447 10.081 -26.494 1.00 89.75 507 GLY A O 1
ATOM 3910 N N . LEU A 1 508 ? -19.346 7.856 -26.822 1.00 92.00 508 LEU A N 1
ATOM 3911 C CA . LEU A 1 508 ? -20.793 7.679 -26.972 1.00 92.00 508 LEU A CA 1
ATOM 3912 C C . LEU A 1 508 ? -21.461 7.608 -25.594 1.00 92.00 508 LEU A C 1
ATOM 3914 O O . LEU A 1 508 ? -21.268 6.661 -24.836 1.00 92.00 508 LEU A O 1
ATOM 3918 N N . CYS A 1 509 ? -22.285 8.596 -25.271 1.00 91.81 509 CYS A N 1
ATOM 3919 C CA . CYS A 1 509 ? -23.016 8.645 -24.011 1.00 91.81 509 CYS A CA 1
ATOM 3920 C C . CYS A 1 509 ? -24.205 7.678 -24.044 1.00 91.81 509 CYS A C 1
ATOM 3922 O O . CYS A 1 509 ? -25.084 7.808 -24.891 1.00 91.81 509 CYS A O 1
ATOM 3924 N N . ILE A 1 510 ? -24.259 6.738 -23.102 1.00 89.38 510 ILE A N 1
ATOM 3925 C CA . ILE A 1 510 ? -25.309 5.718 -23.011 1.00 89.38 510 ILE A CA 1
ATOM 3926 C C . ILE A 1 510 ? -26.470 6.232 -22.163 1.00 89.38 510 ILE A C 1
ATOM 3928 O O . ILE A 1 510 ? -27.596 6.344 -22.639 1.00 89.38 510 ILE A O 1
ATOM 3932 N N . CYS A 1 511 ? -26.192 6.590 -20.912 1.00 90.06 511 CYS A N 1
ATOM 3933 C CA . CYS A 1 511 ? -27.183 7.114 -19.980 1.00 90.06 511 CYS A CA 1
ATOM 3934 C C . CYS A 1 511 ? -26.519 7.886 -18.834 1.00 90.06 511 CYS A C 1
ATOM 3936 O O . CYS A 1 511 ? -25.309 7.807 -18.615 1.00 90.06 511 CYS A O 1
ATOM 3938 N N . VAL A 1 512 ? -27.322 8.640 -18.089 1.00 88.62 512 VAL A N 1
ATOM 3939 C CA . VAL A 1 512 ? -26.924 9.225 -16.805 1.00 88.62 512 VAL A CA 1
ATOM 3940 C C . VAL A 1 512 ? -26.838 8.114 -15.768 1.00 88.62 512 VAL A C 1
ATOM 3942 O O . VAL A 1 512 ? -27.812 7.398 -15.554 1.00 88.62 512 VAL A O 1
ATOM 3945 N N . PHE A 1 513 ? -25.675 7.998 -15.132 1.00 88.06 513 PHE A N 1
ATOM 3946 C CA . PHE A 1 513 ? -25.437 7.076 -14.030 1.00 88.06 513 PHE A CA 1
ATOM 3947 C C . PHE A 1 513 ? -26.033 7.631 -12.735 1.00 88.06 513 PHE A C 1
ATOM 3949 O O . PHE A 1 513 ? -26.883 6.994 -12.122 1.00 88.06 513 PHE A O 1
ATOM 3956 N N . ASP A 1 514 ? -25.631 8.845 -12.352 1.00 86.81 514 ASP A N 1
ATOM 3957 C CA . ASP A 1 514 ? -26.138 9.539 -11.170 1.00 86.81 514 ASP A CA 1
ATOM 3958 C C . ASP A 1 514 ? -25.928 11.064 -11.237 1.00 86.81 514 ASP A C 1
ATOM 3960 O O . ASP A 1 514 ? -25.213 11.598 -12.094 1.00 86.81 514 ASP A O 1
ATOM 3964 N N . LEU A 1 515 ? -26.552 11.768 -10.290 1.00 86.38 515 LEU A N 1
ATOM 3965 C CA . LEU A 1 515 ? -26.360 13.192 -10.031 1.00 86.38 515 LEU A CA 1
ATOM 3966 C C . LEU A 1 515 ? -25.404 13.380 -8.847 1.00 86.38 515 LEU A C 1
ATOM 3968 O O . LEU A 1 515 ? -25.774 13.157 -7.701 1.00 86.38 515 LEU A O 1
ATOM 3972 N N . SER A 1 516 ? -24.178 13.832 -9.110 1.00 82.50 516 SER A N 1
ATOM 3973 C CA . SER A 1 516 ? -23.158 14.045 -8.070 1.00 82.50 516 SER A CA 1
ATOM 3974 C C . SER A 1 516 ? -23.341 15.355 -7.293 1.00 82.50 516 SER A C 1
ATOM 3976 O O . SER A 1 516 ? -22.942 15.461 -6.135 1.00 82.50 516 SER A O 1
ATOM 3978 N N . GLU A 1 517 ? -23.890 16.385 -7.937 1.00 87.75 517 GLU A N 1
ATOM 3979 C CA . GLU A 1 517 ? -24.221 17.670 -7.321 1.00 87.75 517 GLU A CA 1
ATOM 3980 C C . GLU A 1 517 ? -25.391 18.310 -8.071 1.00 87.75 517 GLU A C 1
ATOM 3982 O O . GLU A 1 517 ? -25.384 18.377 -9.301 1.00 87.75 517 GLU A O 1
ATOM 3987 N N . ALA A 1 518 ? -26.372 18.837 -7.340 1.00 87.44 518 ALA A N 1
ATOM 3988 C CA . ALA A 1 518 ? -27.440 19.654 -7.899 1.00 87.44 518 ALA A CA 1
ATOM 3989 C C . ALA A 1 518 ? -27.608 20.917 -7.050 1.00 87.44 518 ALA A C 1
ATOM 3991 O O . ALA A 1 518 ? -27.955 20.848 -5.873 1.00 87.44 518 ALA A O 1
ATOM 3992 N N . GLY A 1 519 ? -27.329 22.080 -7.642 1.00 85.56 519 GLY A N 1
ATOM 3993 C CA . GLY A 1 519 ? -27.579 23.368 -6.999 1.00 85.56 519 GLY A CA 1
ATOM 3994 C C . GLY A 1 519 ? -29.073 23.690 -6.913 1.00 85.56 519 GLY A C 1
ATOM 3995 O O . GLY A 1 519 ? -29.903 23.027 -7.527 1.00 85.56 519 GLY A O 1
ATOM 3996 N N . GLU A 1 520 ? -29.427 24.756 -6.198 1.00 86.69 520 GLU A N 1
ATOM 3997 C CA . GLU A 1 520 ? -30.821 25.205 -6.114 1.00 86.69 520 GLU A CA 1
ATOM 3998 C C . GLU A 1 520 ? -31.378 25.600 -7.491 1.00 86.69 520 GLU A C 1
ATOM 4000 O O . GLU A 1 520 ? -30.740 26.343 -8.248 1.00 86.69 520 GLU A O 1
ATOM 4005 N N . GLY A 1 521 ? -32.589 25.128 -7.798 1.00 85.44 521 GLY A N 1
ATOM 4006 C CA . GLY A 1 521 ? -33.301 25.473 -9.025 1.00 85.44 521 GLY A CA 1
ATOM 4007 C C . GLY A 1 521 ? -33.671 26.953 -9.034 1.00 85.44 521 GLY A C 1
ATOM 4008 O O . GLY A 1 521 ? -34.413 27.421 -8.172 1.00 85.44 521 GLY A O 1
ATOM 4009 N N . ARG A 1 522 ? -33.163 27.704 -10.014 1.00 87.69 522 ARG A N 1
ATOM 4010 C CA . ARG A 1 522 ? -33.457 29.137 -10.162 1.00 87.69 522 ARG A CA 1
ATOM 4011 C C . ARG A 1 522 ? -34.348 29.375 -11.365 1.00 87.69 522 ARG A C 1
ATOM 4013 O O . ARG A 1 522 ? -34.036 28.926 -12.465 1.00 87.69 522 ARG A O 1
ATOM 4020 N N . VAL A 1 523 ? -35.416 30.139 -11.172 1.00 86.56 523 VAL A N 1
ATOM 4021 C CA . VAL A 1 523 ? -36.251 30.604 -12.283 1.00 86.56 523 VAL A CA 1
ATOM 4022 C C . VAL A 1 523 ? -35.533 31.746 -12.996 1.00 86.56 523 VAL A C 1
ATOM 4024 O O . VAL A 1 523 ? -35.114 32.715 -12.358 1.00 86.56 523 VAL A O 1
ATOM 4027 N N . ARG A 1 524 ? -35.364 31.637 -14.316 1.00 78.12 524 ARG A N 1
ATOM 4028 C CA . ARG A 1 524 ? -34.858 32.738 -15.148 1.00 78.12 524 ARG A CA 1
ATOM 4029 C C . ARG A 1 524 ? -36.026 33.559 -15.692 1.00 78.12 524 ARG A C 1
ATOM 4031 O O . ARG A 1 524 ? -37.136 33.063 -15.866 1.00 78.12 524 ARG A O 1
ATOM 4038 N N . TYR A 1 525 ? -35.783 34.844 -15.935 1.00 72.12 525 TYR A N 1
ATOM 4039 C CA . TYR A 1 525 ? -36.803 35.737 -16.477 1.00 72.12 525 TYR A CA 1
ATOM 4040 C C . TYR A 1 525 ? -37.136 35.346 -17.925 1.00 72.12 525 TYR A C 1
ATOM 4042 O O . TYR A 1 525 ? -36.249 35.368 -18.776 1.00 72.12 525 TYR A O 1
ATOM 4050 N N . GLY A 1 526 ? -38.402 35.020 -18.202 1.00 73.69 526 GLY A N 1
ATOM 4051 C CA . GLY A 1 526 ? -38.937 34.885 -19.564 1.00 73.69 526 GLY A CA 1
ATOM 4052 C C . GLY A 1 526 ? -39.382 33.485 -20.001 1.00 73.69 526 GLY A C 1
ATOM 4053 O O . GLY A 1 526 ? -40.158 33.407 -20.947 1.00 73.69 526 GLY A O 1
ATOM 4054 N N . ASP A 1 527 ? -38.965 32.404 -19.329 1.00 83.00 527 ASP A N 1
ATOM 4055 C CA . ASP A 1 527 ? -39.322 31.027 -19.728 1.00 83.00 527 ASP A CA 1
ATOM 4056 C C . ASP A 1 527 ? -40.140 30.256 -18.669 1.00 83.00 527 ASP A C 1
ATOM 4058 O O . ASP A 1 527 ? -40.923 29.376 -19.021 1.00 83.00 527 ASP A O 1
ATOM 4062 N N . GLY A 1 528 ? -40.013 30.603 -17.383 1.00 81.19 528 GLY A N 1
ATOM 4063 C CA . GLY A 1 528 ? -40.694 29.916 -16.280 1.00 81.19 528 GLY A CA 1
ATOM 4064 C C . GLY A 1 528 ? -40.082 28.560 -15.899 1.00 81.19 528 GLY A C 1
ATOM 4065 O O . GLY A 1 528 ? -40.655 27.856 -15.072 1.00 81.19 528 GLY A O 1
ATOM 4066 N N . PHE A 1 529 ? -38.930 28.188 -16.464 1.00 90.88 529 PHE A N 1
ATOM 4067 C CA . PHE A 1 529 ? -38.246 26.924 -16.178 1.00 90.88 529 PHE A CA 1
ATOM 4068 C C . PHE A 1 529 ? -37.451 27.030 -14.876 1.00 90.88 529 PHE A C 1
ATOM 4070 O O . PHE A 1 529 ? -36.968 28.105 -14.508 1.00 90.88 529 PHE A O 1
ATOM 4077 N N . LEU A 1 530 ? -37.247 25.894 -14.206 1.00 91.00 530 LEU A N 1
ATOM 4078 C CA . LEU A 1 530 ? -36.259 25.795 -13.133 1.00 91.00 530 LEU A CA 1
ATOM 4079 C C . LEU A 1 530 ? -34.912 25.387 -13.721 1.00 91.00 530 LEU A C 1
ATOM 4081 O O . LEU A 1 530 ? -34.768 24.303 -14.284 1.00 91.00 530 LEU A O 1
ATOM 4085 N N . TRP A 1 531 ? -33.922 26.265 -13.586 1.00 91.88 531 TRP A N 1
ATOM 4086 C CA . TRP A 1 531 ? -32.565 26.032 -14.059 1.00 91.88 531 TRP A CA 1
ATOM 4087 C C . TRP A 1 531 ? -31.682 25.537 -12.919 1.00 91.88 531 TRP A C 1
ATOM 4089 O O . TRP A 1 531 ? -31.455 26.260 -11.945 1.00 91.88 531 TRP A O 1
ATOM 4099 N N . TYR A 1 532 ? -31.142 24.333 -13.076 1.00 91.81 532 TYR A N 1
ATOM 4100 C CA . TYR A 1 532 ? -30.248 23.691 -12.120 1.00 91.81 532 TYR A CA 1
ATOM 4101 C C . TYR A 1 532 ? -28.827 23.690 -12.671 1.00 91.81 532 TYR A C 1
ATOM 4103 O O . TYR A 1 532 ? -28.594 23.274 -13.805 1.00 91.81 532 TYR A O 1
ATOM 4111 N N . LYS A 1 533 ? -27.861 24.142 -11.869 1.00 92.25 533 LYS A N 1
ATOM 4112 C CA . LYS A 1 533 ? -26.444 23.861 -12.132 1.00 92.25 533 LYS A CA 1
ATOM 4113 C C . LYS A 1 533 ? -26.141 22.497 -11.540 1.00 92.25 533 LYS A C 1
ATOM 4115 O O . LYS A 1 533 ? -26.310 22.328 -10.334 1.00 92.25 533 LYS A O 1
ATOM 4120 N N . VAL A 1 534 ? -25.726 21.557 -12.376 1.00 89.94 534 VAL A N 1
ATOM 4121 C CA . VAL A 1 534 ? -25.566 20.159 -11.981 1.00 89.94 534 VAL A CA 1
ATOM 4122 C C . VAL A 1 534 ? -24.193 19.634 -12.369 1.00 89.94 534 VAL A C 1
ATOM 4124 O O . VAL A 1 534 ? -23.609 20.054 -13.372 1.00 89.94 534 VAL A O 1
ATOM 4127 N N . VAL A 1 535 ? -23.684 18.719 -11.555 1.00 90.94 535 VAL A N 1
ATOM 4128 C CA . VAL A 1 535 ? -22.537 17.864 -11.856 1.00 90.94 535 VAL A CA 1
ATOM 4129 C C . VAL A 1 535 ? -23.049 16.433 -11.799 1.00 90.94 535 VAL A C 1
ATOM 4131 O O . VAL A 1 535 ? -23.666 16.043 -10.812 1.00 90.94 535 VAL A O 1
ATOM 4134 N N . PHE A 1 536 ? -22.845 15.663 -12.858 1.00 89.75 536 PHE A N 1
ATOM 4135 C CA . PHE A 1 536 ? -23.406 14.319 -13.004 1.00 89.75 536 PHE A CA 1
ATOM 4136 C C . PHE A 1 536 ? -22.423 13.404 -13.722 1.00 89.75 536 PHE A C 1
ATOM 4138 O O . PHE A 1 536 ? -21.505 13.879 -14.399 1.00 89.75 536 PHE A O 1
ATOM 4145 N N . ARG A 1 537 ? -22.613 12.093 -13.573 1.00 91.50 537 ARG A N 1
ATOM 4146 C CA . ARG A 1 537 ? -21.799 11.079 -14.248 1.00 91.50 537 ARG A CA 1
ATOM 4147 C C . ARG A 1 537 ? -22.610 10.441 -15.365 1.00 91.50 537 ARG A C 1
ATOM 4149 O O . ARG A 1 537 ? -23.756 10.051 -15.159 1.00 91.50 537 ARG A O 1
ATOM 4156 N N . LEU A 1 538 ? -22.017 10.329 -16.547 1.00 89.19 538 LEU A N 1
ATOM 4157 C CA . LEU A 1 538 ? -22.557 9.569 -17.670 1.00 89.19 538 LEU A CA 1
ATOM 4158 C C . LEU A 1 538 ? -21.853 8.222 -17.764 1.00 89.19 538 LEU A C 1
ATOM 4160 O O . LEU A 1 538 ? -20.631 8.169 -17.647 1.00 89.19 538 LEU A O 1
ATOM 4164 N N . VAL A 1 539 ? -22.609 7.165 -18.048 1.00 90.25 539 VAL A N 1
ATOM 4165 C CA . VAL A 1 539 ? -22.057 5.933 -18.615 1.00 90.25 539 VAL A CA 1
ATOM 4166 C C . VAL A 1 539 ? -21.717 6.229 -20.071 1.00 90.25 539 VAL A C 1
ATOM 4168 O O . VAL A 1 539 ? -22.599 6.579 -20.855 1.00 90.25 539 VAL A O 1
ATOM 4171 N N . VAL A 1 540 ? -20.442 6.126 -20.428 1.00 91.50 540 VAL A N 1
ATOM 4172 C CA . VAL A 1 540 ? -19.932 6.439 -21.764 1.00 91.50 540 VAL A CA 1
ATOM 4173 C C . VAL A 1 540 ? -19.244 5.210 -22.333 1.00 91.50 540 VAL A C 1
ATOM 4175 O O . VAL A 1 540 ? -18.360 4.644 -21.697 1.00 91.50 540 VAL A O 1
ATOM 4178 N N . PHE A 1 541 ? -19.642 4.798 -23.531 1.00 93.06 541 PHE A N 1
ATOM 4179 C CA . PHE A 1 541 ? -18.892 3.830 -24.315 1.00 93.06 541 PHE A CA 1
ATOM 4180 C C . PHE A 1 541 ? -17.668 4.521 -24.909 1.00 93.06 541 PHE A C 1
ATOM 4182 O O . PHE A 1 541 ? -17.791 5.416 -25.755 1.00 93.06 541 PHE A O 1
ATOM 4189 N N . ARG A 1 542 ? -16.501 4.118 -24.412 1.00 91.44 542 ARG A N 1
ATOM 4190 C CA . ARG A 1 542 ? -15.197 4.559 -24.890 1.00 91.44 542 ARG A CA 1
ATOM 4191 C C . ARG A 1 542 ? -14.169 3.474 -24.560 1.00 91.44 542 ARG A C 1
ATOM 4193 O O . ARG A 1 542 ? -13.556 3.538 -23.491 1.00 91.44 542 ARG A O 1
ATOM 4200 N N . PRO A 1 543 ? -14.019 2.458 -25.421 1.00 89.94 543 PRO A N 1
ATOM 4201 C CA . PRO A 1 543 ? -13.004 1.441 -25.208 1.00 89.94 543 PRO A CA 1
ATOM 4202 C C . PRO A 1 543 ? -11.601 2.055 -25.284 1.00 89.94 543 PRO A C 1
ATOM 4204 O O . PRO A 1 543 ? -11.391 3.052 -25.977 1.00 89.94 543 PRO A O 1
ATOM 4207 N N . PHE A 1 544 ? -10.639 1.473 -24.569 1.00 85.69 544 PHE A N 1
ATOM 4208 C CA . PHE A 1 544 ? -9.254 1.959 -24.560 1.00 85.69 544 PHE A CA 1
ATOM 4209 C C . PHE A 1 544 ? -8.359 1.141 -25.500 1.00 85.69 544 PHE A C 1
ATOM 4211 O O . PHE A 1 544 ? -8.642 -0.017 -25.807 1.00 85.69 544 PHE A O 1
ATOM 4218 N N . ALA A 1 545 ? -7.252 1.732 -25.952 1.00 86.06 545 ALA A N 1
ATOM 4219 C CA . ALA A 1 545 ? -6.275 1.021 -26.773 1.00 86.06 545 ALA A CA 1
ATOM 4220 C C . ALA A 1 545 ? -5.744 -0.226 -26.043 1.00 86.06 545 ALA A C 1
ATOM 4222 O O . ALA A 1 545 ? -5.437 -0.185 -24.856 1.00 86.06 545 ALA A O 1
ATOM 4223 N N . SER A 1 546 ? -5.585 -1.327 -26.768 1.00 85.88 546 SER A N 1
ATOM 4224 C CA . SER A 1 546 ? -5.284 -2.679 -26.277 1.00 85.88 546 SER A CA 1
ATOM 4225 C C . SER A 1 546 ? -6.426 -3.426 -25.575 1.00 85.88 546 SER A C 1
ATOM 4227 O O . SER A 1 546 ? -6.233 -4.572 -25.166 1.00 85.88 546 SER A O 1
ATOM 4229 N N . GLU A 1 547 ? -7.623 -2.848 -25.455 1.00 86.19 547 GLU A N 1
ATOM 4230 C CA . GLU A 1 547 ? -8.782 -3.574 -24.933 1.00 86.19 547 GLU A CA 1
ATOM 4231 C C . GLU A 1 547 ? -9.266 -4.642 -25.924 1.00 86.19 547 GLU A C 1
ATOM 4233 O O . GLU A 1 547 ? -9.362 -4.385 -27.122 1.00 86.19 547 GLU A O 1
ATOM 4238 N N . VAL A 1 548 ? -9.598 -5.840 -25.436 1.00 90.00 548 VAL A N 1
ATOM 4239 C CA . VAL A 1 548 ? -10.157 -6.918 -26.265 1.00 90.00 548 VAL A CA 1
ATOM 4240 C C . VAL A 1 548 ? -11.669 -6.981 -26.080 1.00 90.00 548 VAL A C 1
ATOM 4242 O O . VAL A 1 548 ? -12.151 -7.207 -24.970 1.00 90.00 548 VAL A O 1
ATOM 4245 N N . ILE A 1 549 ? -12.411 -6.828 -27.175 1.00 90.50 549 ILE A N 1
ATOM 4246 C CA . ILE A 1 549 ? -13.875 -6.805 -27.201 1.00 90.50 549 ILE A CA 1
ATOM 4247 C C . ILE A 1 549 ? -14.421 -7.824 -28.205 1.00 90.50 549 ILE A C 1
ATOM 4249 O O . ILE A 1 549 ? -13.777 -8.167 -29.197 1.00 90.50 549 ILE A O 1
ATOM 4253 N N . LEU A 1 550 ? -15.618 -8.341 -27.929 1.00 92.19 550 LEU A N 1
ATOM 4254 C CA . LEU A 1 550 ? -16.361 -9.172 -28.873 1.00 92.19 550 LEU A CA 1
ATOM 4255 C C . LEU A 1 550 ? -17.254 -8.264 -29.713 1.00 92.19 550 LEU A C 1
ATOM 4257 O O . LEU A 1 550 ? -18.070 -7.530 -29.161 1.00 92.19 550 LEU A O 1
ATOM 4261 N N . ALA A 1 551 ? -17.110 -8.329 -31.033 1.00 93.50 551 ALA A N 1
ATOM 4262 C CA . ALA A 1 551 ? -17.917 -7.556 -31.965 1.00 93.50 551 ALA A CA 1
ATOM 4263 C C . ALA A 1 551 ? -18.434 -8.445 -33.097 1.00 93.50 551 ALA A C 1
ATOM 4265 O O . ALA A 1 551 ? -17.806 -9.432 -33.477 1.00 93.50 551 ALA A O 1
ATOM 4266 N N . LYS A 1 552 ? -19.599 -8.095 -33.634 1.00 95.38 552 LYS A N 1
ATOM 4267 C CA . LYS A 1 552 ? -20.233 -8.790 -34.748 1.00 95.38 552 LYS A CA 1
ATOM 4268 C C . LYS A 1 552 ? -19.804 -8.167 -36.070 1.00 95.38 552 LYS A C 1
ATOM 4270 O O . LYS A 1 552 ? -19.874 -6.948 -36.221 1.00 95.38 552 LYS A O 1
ATOM 4275 N N . VAL A 1 553 ? -19.425 -8.987 -37.046 1.00 95.12 553 VAL A N 1
ATOM 4276 C CA . VAL A 1 553 ? -19.142 -8.517 -38.408 1.00 95.12 553 VAL A CA 1
ATOM 4277 C C . VAL A 1 553 ? -20.434 -8.031 -39.049 1.00 95.12 553 VAL A C 1
ATOM 4279 O O . VAL A 1 553 ? -21.391 -8.790 -39.206 1.00 95.12 553 VAL A O 1
ATOM 4282 N N . LYS A 1 554 ? -20.466 -6.757 -39.438 1.00 93.25 554 LYS A N 1
ATOM 4283 C CA . LYS A 1 554 ? -21.596 -6.156 -40.151 1.00 93.25 554 LYS A CA 1
ATOM 4284 C C . LYS A 1 554 ? -21.432 -6.345 -41.653 1.00 93.25 554 LYS A C 1
ATOM 4286 O O . LYS A 1 554 ? -22.340 -6.833 -42.323 1.00 93.25 554 LYS A O 1
ATOM 4291 N N . SER A 1 555 ? -20.262 -5.996 -42.175 1.00 93.00 555 SER A N 1
ATOM 4292 C CA . SER A 1 555 ? -19.934 -6.130 -43.593 1.00 93.00 555 SER A CA 1
ATOM 4293 C C . SER A 1 555 ? -18.427 -6.162 -43.805 1.00 93.00 555 SER A C 1
ATOM 4295 O O . SER A 1 555 ? -17.679 -5.601 -43.008 1.00 93.00 555 SER A O 1
ATOM 4297 N N . SER A 1 556 ? -18.008 -6.741 -44.922 1.00 93.38 556 SER A N 1
ATOM 4298 C CA . SER A 1 556 ? -16.636 -6.705 -45.415 1.00 93.38 556 SER A CA 1
ATOM 4299 C C . SER A 1 556 ? -16.634 -6.109 -46.824 1.00 93.38 556 SER A C 1
ATOM 4301 O O . SER A 1 556 ? -17.553 -6.357 -47.609 1.00 93.38 556 SER A O 1
ATOM 4303 N N . ASP A 1 557 ? -15.622 -5.311 -47.134 1.00 92.12 557 ASP A N 1
ATOM 4304 C CA . ASP A 1 557 ? -15.362 -4.744 -48.461 1.00 92.12 557 ASP A CA 1
ATOM 4305 C C . ASP A 1 557 ? -13.865 -4.856 -48.792 1.00 92.12 557 ASP A C 1
ATOM 4307 O O . ASP A 1 557 ? -13.140 -5.518 -48.059 1.00 92.12 557 ASP A O 1
ATOM 4311 N N . GLU A 1 558 ? -13.405 -4.285 -49.907 1.00 90.06 558 GLU A N 1
ATOM 4312 C CA . GLU A 1 558 ? -11.993 -4.360 -50.320 1.00 90.06 558 GLU A CA 1
ATOM 4313 C C . GLU A 1 558 ? -11.047 -3.584 -49.386 1.00 90.06 558 GLU A C 1
ATOM 4315 O O . GLU A 1 558 ? -9.846 -3.840 -49.398 1.00 90.06 558 GLU A O 1
ATOM 4320 N N . ASP A 1 559 ? -11.569 -2.663 -48.570 1.00 88.31 559 ASP A N 1
ATOM 4321 C CA . ASP A 1 559 ? -10.768 -1.790 -47.711 1.00 88.31 559 ASP A CA 1
ATOM 4322 C C . ASP A 1 559 ? -10.631 -2.345 -46.279 1.00 88.31 559 ASP A C 1
ATOM 4324 O O . ASP A 1 559 ? -9.738 -1.920 -45.528 1.00 88.31 559 ASP A O 1
ATOM 4328 N N . GLY A 1 560 ? -11.518 -3.256 -45.856 1.00 92.44 560 GLY A N 1
ATOM 4329 C CA . GLY A 1 560 ? -11.493 -3.846 -44.515 1.00 92.44 560 GLY A CA 1
ATOM 4330 C C . GLY A 1 560 ? -12.820 -4.447 -44.041 1.00 92.44 560 GLY A C 1
ATOM 4331 O O . GLY A 1 560 ? -13.671 -4.873 -44.826 1.00 92.44 560 GLY A O 1
ATOM 4332 N N . ILE A 1 561 ? -12.984 -4.528 -42.716 1.00 95.69 561 ILE A N 1
ATOM 4333 C CA . ILE A 1 561 ? -14.132 -5.183 -42.064 1.00 95.69 561 ILE A CA 1
ATOM 4334 C C . ILE A 1 561 ? -14.823 -4.215 -41.101 1.00 95.69 561 ILE A C 1
ATOM 4336 O O . ILE A 1 561 ? -14.202 -3.688 -40.181 1.00 95.69 561 ILE A O 1
ATOM 4340 N N . ARG A 1 562 ? -16.133 -4.011 -41.272 1.00 95.00 562 ARG A N 1
ATOM 4341 C CA . ARG A 1 562 ? -16.977 -3.212 -40.370 1.00 95.00 562 ARG A CA 1
ATOM 4342 C C . ARG A 1 562 ? -17.586 -4.083 -39.285 1.00 95.00 562 ARG A C 1
ATOM 4344 O O . ARG A 1 562 ? -18.138 -5.149 -39.570 1.00 95.00 562 ARG A O 1
ATOM 4351 N N . LEU A 1 563 ? -17.552 -3.588 -38.057 1.00 95.38 563 LEU A N 1
ATOM 4352 C CA . LEU A 1 563 ? -17.987 -4.300 -36.863 1.00 95.38 563 LEU A CA 1
ATOM 4353 C C . LEU A 1 563 ? -19.092 -3.538 -36.128 1.00 95.38 563 LEU A C 1
ATOM 4355 O O . LEU A 1 563 ? -19.262 -2.334 -36.299 1.00 95.38 563 LEU A O 1
ATOM 4359 N N . SER A 1 564 ? -19.832 -4.250 -35.286 1.00 92.81 564 SER A N 1
ATOM 4360 C CA . SER A 1 564 ? -20.836 -3.678 -34.393 1.00 92.81 564 SER A CA 1
ATOM 4361 C C . SER A 1 564 ? -20.850 -4.411 -33.057 1.00 92.81 564 SER A C 1
ATOM 4363 O O . SER A 1 564 ? -20.741 -5.636 -33.010 1.00 92.81 564 SER A O 1
ATOM 4365 N N . VAL A 1 565 ? -21.048 -3.671 -31.968 1.00 90.31 565 VAL A N 1
ATOM 4366 C CA . VAL A 1 565 ? -21.355 -4.222 -30.632 1.00 90.31 565 VAL A CA 1
ATOM 4367 C C . VAL A 1 565 ? -22.850 -4.113 -30.300 1.00 90.31 565 VAL A C 1
ATOM 4369 O O . VAL A 1 565 ? -23.256 -4.155 -29.142 1.00 90.31 565 VAL A O 1
ATOM 4372 N N . GLY A 1 566 ? -23.695 -3.942 -31.319 1.00 88.62 566 GLY A N 1
ATOM 4373 C CA . GLY A 1 566 ? -25.151 -3.851 -31.206 1.00 88.62 566 GLY A CA 1
ATOM 4374 C C . GLY A 1 566 ? -25.663 -2.425 -31.006 1.00 88.62 566 GLY A C 1
ATOM 4375 O O . GLY A 1 566 ? -26.536 -1.990 -31.749 1.00 88.62 566 GLY A O 1
ATOM 4376 N N . PHE A 1 567 ? -25.121 -1.681 -30.036 1.00 86.12 567 PHE A N 1
ATOM 4377 C CA . PHE A 1 567 ? -25.498 -0.276 -29.790 1.00 86.12 567 PHE A CA 1
ATOM 4378 C C . PHE A 1 567 ? -24.532 0.745 -30.424 1.00 86.12 567 PHE A C 1
ATOM 4380 O O . PHE A 1 567 ? -24.815 1.942 -30.409 1.00 86.12 567 PHE A O 1
ATOM 4387 N N . PHE A 1 568 ? -23.400 0.286 -30.966 1.00 91.06 568 PHE A N 1
ATOM 4388 C CA . PHE A 1 568 ? -22.396 1.105 -31.645 1.00 91.06 568 PHE A CA 1
ATOM 4389 C C . PHE A 1 568 ? -21.876 0.369 -32.885 1.00 91.06 568 PHE A C 1
ATOM 4391 O O . PHE A 1 568 ? -21.479 -0.794 -32.793 1.00 91.06 568 PHE A O 1
ATOM 4398 N N . ASP A 1 569 ? -21.900 1.058 -34.028 1.00 90.88 569 ASP A N 1
ATOM 4399 C CA . ASP A 1 569 ? -21.681 0.490 -35.368 1.00 90.88 569 ASP A CA 1
ATOM 4400 C C . ASP A 1 569 ? -20.443 1.055 -36.084 1.00 90.88 569 ASP A C 1
ATOM 4402 O O . ASP A 1 569 ? -20.078 0.576 -37.159 1.00 90.88 569 ASP A O 1
ATOM 4406 N N . ASP A 1 570 ? -19.805 2.081 -35.521 1.00 91.69 570 ASP A N 1
ATOM 4407 C CA . ASP A 1 570 ? -18.685 2.788 -36.147 1.00 91.69 570 ASP A CA 1
ATOM 4408 C C . ASP A 1 570 ? -17.344 2.168 -35.720 1.00 91.69 570 ASP A C 1
ATOM 4410 O O . ASP A 1 570 ? -16.432 2.839 -35.237 1.00 91.69 570 ASP A O 1
ATOM 4414 N N . MET A 1 571 ? -17.242 0.844 -35.870 1.00 93.38 571 MET A N 1
ATOM 4415 C CA . MET A 1 571 ? -16.041 0.058 -35.585 1.00 93.38 571 MET A CA 1
ATOM 4416 C C . MET A 1 571 ? -15.479 -0.562 -36.864 1.00 93.38 571 MET A C 1
ATOM 4418 O O . MET A 1 571 ? -16.238 -1.055 -37.705 1.00 93.38 571 MET A O 1
ATOM 4422 N N . TYR A 1 572 ? -14.154 -0.572 -37.011 1.00 95.06 572 TYR A N 1
ATOM 4423 C CA . TYR A 1 572 ? -13.522 -0.965 -38.269 1.00 95.06 572 TYR A CA 1
ATOM 4424 C C . TYR A 1 572 ? -12.161 -1.649 -38.098 1.00 95.06 572 TYR A C 1
ATOM 4426 O O . TYR A 1 572 ? -11.341 -1.194 -37.307 1.00 95.06 572 TYR A O 1
ATOM 4434 N N . ILE A 1 573 ? -11.904 -2.702 -38.880 1.00 96.00 573 ILE A N 1
ATOM 4435 C CA . ILE A 1 573 ? -10.592 -3.350 -39.026 1.00 96.00 573 ILE A CA 1
ATOM 4436 C C . ILE A 1 573 ? -10.022 -3.016 -40.416 1.00 96.00 573 ILE A C 1
ATOM 4438 O O . ILE A 1 573 ? -10.494 -3.572 -41.412 1.00 96.00 573 ILE A O 1
ATOM 4442 N N . PRO A 1 574 ? -9.016 -2.130 -40.501 1.00 94.50 574 PRO A N 1
ATOM 4443 C CA . PRO A 1 574 ? -8.213 -1.913 -41.705 1.00 94.50 574 PRO A CA 1
ATOM 4444 C C . PRO A 1 574 ? -7.439 -3.162 -42.154 1.00 94.50 574 PRO A C 1
ATOM 4446 O O . PRO A 1 574 ? -7.028 -3.962 -41.315 1.00 94.50 574 PRO A O 1
ATOM 4449 N N . LEU A 1 575 ? -7.126 -3.269 -43.454 1.00 91.88 575 LEU A N 1
ATOM 4450 C CA . LEU A 1 575 ? -6.350 -4.391 -44.022 1.00 91.88 575 LEU A CA 1
ATOM 4451 C C . LEU A 1 575 ? -5.035 -4.678 -43.286 1.00 91.88 575 LEU A C 1
ATOM 4453 O O . LEU A 1 575 ? -4.688 -5.833 -43.074 1.00 91.88 575 LEU A O 1
ATOM 4457 N N . ILE A 1 576 ? -4.327 -3.626 -42.863 1.00 92.19 576 ILE A N 1
ATOM 4458 C CA . ILE A 1 576 ? -3.042 -3.730 -42.150 1.00 92.19 576 ILE A CA 1
ATOM 4459 C C . ILE A 1 576 ? -3.151 -4.424 -40.785 1.00 92.19 576 ILE A C 1
ATOM 4461 O O . ILE A 1 576 ? -2.139 -4.774 -40.189 1.00 92.19 576 ILE A O 1
ATOM 4465 N N . TYR A 1 577 ? -4.372 -4.581 -40.274 1.00 95.12 577 TYR A N 1
ATOM 4466 C CA . TYR A 1 577 ? -4.667 -5.206 -38.993 1.00 95.12 577 TYR A CA 1
ATOM 4467 C C . TYR A 1 577 ? -5.422 -6.536 -39.144 1.00 95.12 577 TYR A C 1
ATOM 4469 O O . TYR A 1 577 ? -5.955 -7.067 -38.163 1.00 95.12 577 TYR A O 1
ATOM 4477 N N . LEU A 1 578 ? -5.456 -7.085 -40.361 1.00 93.50 578 LEU A N 1
ATOM 4478 C CA . LEU A 1 578 ? -5.842 -8.468 -40.621 1.00 93.50 578 LEU A CA 1
ATOM 4479 C C . LEU A 1 578 ? -4.633 -9.400 -40.425 1.00 93.50 578 LEU A C 1
ATOM 4481 O O . LEU A 1 578 ? -3.492 -8.972 -40.598 1.00 93.50 578 LEU A O 1
ATOM 4485 N N . PRO A 1 579 ? -4.851 -10.675 -40.065 1.00 91.25 579 PRO A N 1
ATOM 4486 C CA . PRO A 1 579 ? -3.768 -11.648 -39.988 1.00 91.25 579 PRO A CA 1
ATOM 4487 C C . PRO A 1 579 ? -3.167 -11.899 -41.376 1.00 91.25 579 PRO A C 1
ATOM 4489 O O . PRO A 1 579 ? -3.886 -11.991 -42.367 1.00 91.25 579 PRO A O 1
ATOM 4492 N N . GLU A 1 580 ? -1.851 -12.053 -41.469 1.00 88.69 580 GLU A N 1
ATOM 4493 C CA . GLU A 1 580 ? -1.188 -12.350 -42.742 1.00 88.69 580 GLU A CA 1
ATOM 4494 C C . GLU A 1 580 ? -0.975 -13.871 -42.923 1.00 88.69 580 GLU A C 1
ATOM 4496 O O . GLU A 1 580 ? -0.682 -14.570 -41.946 1.00 88.69 580 GLU A O 1
ATOM 4501 N N . PRO A 1 581 ? -1.116 -14.420 -44.147 1.00 91.44 581 PRO A N 1
ATOM 4502 C CA . PRO A 1 581 ? -1.622 -13.769 -45.358 1.00 91.44 581 PRO A CA 1
ATOM 4503 C C . PRO A 1 581 ? -3.166 -13.793 -45.438 1.00 91.44 581 PRO A C 1
ATOM 4505 O O . PRO A 1 581 ? -3.788 -14.846 -45.274 1.00 91.44 581 PRO A O 1
ATOM 4508 N N . SER A 1 582 ? -3.781 -12.641 -45.737 1.00 91.56 582 SER A N 1
ATOM 4509 C CA . SER A 1 582 ? -5.232 -12.494 -45.960 1.00 91.56 582 SER A CA 1
ATOM 4510 C C . SER A 1 582 ? -5.545 -11.845 -47.309 1.00 91.56 582 SER A C 1
ATOM 4512 O O . SER A 1 582 ? -4.754 -11.058 -47.830 1.00 91.56 582 SER A O 1
ATOM 4514 N N . ALA A 1 583 ? -6.718 -12.147 -47.866 1.00 92.12 583 ALA A N 1
ATOM 4515 C CA . ALA A 1 583 ? -7.235 -11.506 -49.077 1.00 92.12 583 ALA A CA 1
ATOM 4516 C C . ALA A 1 583 ? -8.761 -11.337 -49.021 1.00 92.12 583 ALA A C 1
ATOM 4518 O O . ALA A 1 583 ? -9.452 -12.052 -48.294 1.00 92.12 583 ALA A O 1
ATOM 4519 N N . PHE A 1 584 ? -9.284 -10.388 -49.800 1.00 94.12 584 PHE A N 1
ATOM 4520 C CA . PHE A 1 584 ? -10.719 -10.219 -50.026 1.00 94.12 584 PHE A CA 1
ATOM 4521 C C . PHE A 1 584 ? -11.174 -11.101 -51.193 1.00 94.12 584 PHE A C 1
ATOM 4523 O O . PHE A 1 584 ? -10.569 -11.060 -52.265 1.00 94.12 584 PHE A O 1
ATOM 4530 N N . ASP A 1 585 ? -12.240 -11.878 -50.999 1.00 92.12 585 ASP A N 1
ATOM 4531 C CA . ASP A 1 585 ? -12.896 -12.655 -52.053 1.00 92.12 585 ASP A CA 1
ATOM 4532 C C . ASP A 1 585 ? -14.125 -11.893 -52.581 1.00 92.12 585 ASP A C 1
ATOM 4534 O O . ASP A 1 585 ? -15.132 -11.794 -51.872 1.00 92.12 585 ASP A O 1
ATOM 4538 N N . PRO A 1 586 ? -14.100 -11.366 -53.821 1.00 88.62 586 PRO A N 1
ATOM 4539 C CA . PRO A 1 586 ? -15.224 -10.611 -54.371 1.00 88.62 586 PRO A CA 1
ATOM 4540 C C . PRO A 1 586 ? -16.502 -11.435 -54.564 1.00 88.62 586 PRO A C 1
ATOM 4542 O O . PRO A 1 586 ? -17.587 -10.853 -54.618 1.00 88.62 586 PRO A O 1
ATOM 4545 N N . ASN A 1 587 ? -16.397 -12.765 -54.688 1.00 88.94 587 ASN A N 1
ATOM 4546 C CA . ASN A 1 587 ? -17.562 -13.629 -54.892 1.00 88.94 587 ASN A CA 1
ATOM 4547 C C . ASN A 1 587 ? -18.327 -13.835 -53.582 1.00 88.94 587 ASN A C 1
ATOM 4549 O O . ASN A 1 587 ? -19.551 -13.714 -53.567 1.00 88.94 587 ASN A O 1
ATOM 4553 N N . GLU A 1 588 ? -17.599 -14.080 -52.491 1.00 88.06 588 GLU A N 1
ATOM 4554 C CA . GLU A 1 588 ? -18.167 -14.261 -51.147 1.00 88.06 588 GLU A CA 1
ATOM 4555 C C . GLU A 1 588 ? -18.371 -12.927 -50.408 1.00 88.06 588 GLU A C 1
ATOM 4557 O O . GLU A 1 588 ? -19.107 -12.848 -49.426 1.00 88.06 588 GLU A O 1
ATOM 4562 N N . ARG A 1 589 ? -17.759 -11.843 -50.906 1.00 92.00 589 ARG A N 1
ATOM 4563 C CA . ARG A 1 589 ? -17.755 -10.505 -50.293 1.00 92.00 589 ARG A CA 1
ATOM 4564 C C . ARG A 1 589 ? -17.246 -10.520 -48.849 1.00 92.00 589 ARG A C 1
ATOM 4566 O O . ARG A 1 589 ? -17.768 -9.803 -47.992 1.00 92.00 589 ARG A O 1
ATOM 4573 N N . ALA A 1 590 ? -16.219 -11.324 -48.602 1.00 92.69 590 ALA A N 1
ATOM 4574 C CA . ALA A 1 590 ? -15.632 -11.549 -47.292 1.00 92.69 590 ALA A CA 1
ATOM 4575 C C . ALA A 1 590 ? -14.104 -11.621 -47.386 1.00 92.69 590 ALA A C 1
ATOM 4577 O O . ALA A 1 590 ? -13.542 -12.069 -48.389 1.00 92.69 590 ALA A O 1
ATOM 4578 N N . HIS A 1 591 ? -13.433 -11.184 -46.323 1.00 95.19 591 HIS A N 1
ATOM 4579 C CA . HIS A 1 591 ? -12.012 -11.448 -46.135 1.00 95.19 591 HIS A CA 1
ATOM 4580 C C . HIS A 1 591 ? -11.802 -12.875 -45.632 1.00 95.19 591 HIS A C 1
ATOM 4582 O O . HIS A 1 591 ? -12.579 -13.368 -44.814 1.00 95.19 591 HIS A O 1
ATOM 4588 N N . PHE A 1 592 ? -10.726 -13.515 -46.079 1.00 93.62 592 PHE A N 1
ATOM 4589 C CA . PHE A 1 592 ? -10.289 -14.804 -45.556 1.00 93.62 592 PHE A CA 1
ATOM 4590 C C . PHE A 1 592 ? -8.807 -14.781 -45.196 1.00 93.62 592 PHE A C 1
ATOM 4592 O O . PHE A 1 592 ? -8.008 -14.104 -45.845 1.00 93.62 592 PHE A O 1
ATOM 4599 N N . TRP A 1 593 ? -8.458 -15.567 -44.182 1.00 92.75 593 TRP A N 1
ATOM 4600 C CA . TRP A 1 593 ? -7.086 -15.837 -43.768 1.00 92.75 593 TRP A CA 1
ATOM 4601 C C . TRP A 1 593 ? -6.669 -17.238 -44.223 1.00 92.75 593 TRP A C 1
ATOM 4603 O O . TRP A 1 593 ? -7.460 -18.182 -44.146 1.00 92.75 593 TRP A O 1
ATOM 4613 N N . LEU A 1 594 ? -5.433 -17.383 -44.709 1.00 89.56 594 LEU A N 1
ATOM 4614 C CA . LEU A 1 594 ? -4.880 -18.668 -45.141 1.00 89.56 594 LEU A CA 1
ATOM 4615 C C . LEU A 1 594 ? -3.613 -18.999 -44.328 1.00 89.56 594 LEU A C 1
ATOM 4617 O O . LEU A 1 594 ? -2.501 -18.663 -44.751 1.00 89.56 594 LEU A O 1
ATOM 4621 N N . PRO A 1 595 ? -3.749 -19.629 -43.146 1.00 84.06 595 PRO A N 1
ATOM 4622 C CA . PRO A 1 595 ? -2.624 -19.857 -42.246 1.00 84.06 595 PRO A CA 1
ATOM 4623 C C . PRO A 1 595 ? -1.545 -20.741 -42.886 1.00 84.06 595 PRO A C 1
ATOM 4625 O O . PRO A 1 595 ? -1.826 -21.829 -43.383 1.00 84.06 595 PRO A O 1
ATOM 4628 N N . GLY A 1 596 ? -0.288 -20.292 -42.831 1.00 78.50 596 GLY A N 1
ATOM 4629 C CA . GLY A 1 596 ? 0.868 -21.066 -43.302 1.00 78.50 596 GLY A CA 1
ATOM 4630 C C . GLY A 1 596 ? 1.090 -21.069 -44.819 1.00 78.50 596 GLY A C 1
ATOM 4631 O O . GLY A 1 596 ? 1.933 -21.826 -45.295 1.00 78.50 596 GLY A O 1
ATOM 4632 N N . SER A 1 597 ? 0.368 -20.239 -45.577 1.00 84.25 597 SER A N 1
ATOM 4633 C CA . SER A 1 597 ? 0.630 -20.037 -47.005 1.00 84.25 597 SER A CA 1
ATOM 4634 C C . SER A 1 597 ? 1.868 -19.162 -47.241 1.00 84.25 597 SER A C 1
ATOM 4636 O O . SER A 1 597 ? 2.070 -18.166 -46.551 1.00 84.25 597 SER A O 1
ATOM 4638 N N . GLU A 1 598 ? 2.672 -19.510 -48.250 1.00 82.00 598 GLU A N 1
ATOM 4639 C CA . GLU A 1 598 ? 3.808 -18.702 -48.731 1.00 82.00 598 GLU A CA 1
ATOM 4640 C C . GLU A 1 598 ? 3.417 -17.747 -49.878 1.00 82.00 598 GLU A C 1
ATOM 4642 O O . GLU A 1 598 ? 4.282 -17.114 -50.483 1.00 82.00 598 GLU A O 1
ATOM 4647 N N . ALA A 1 599 ? 2.125 -17.655 -50.212 1.00 81.06 599 ALA A N 1
ATOM 4648 C CA . ALA A 1 599 ? 1.637 -16.784 -51.279 1.00 81.06 599 ALA A CA 1
ATOM 4649 C C . ALA A 1 599 ? 1.952 -15.309 -50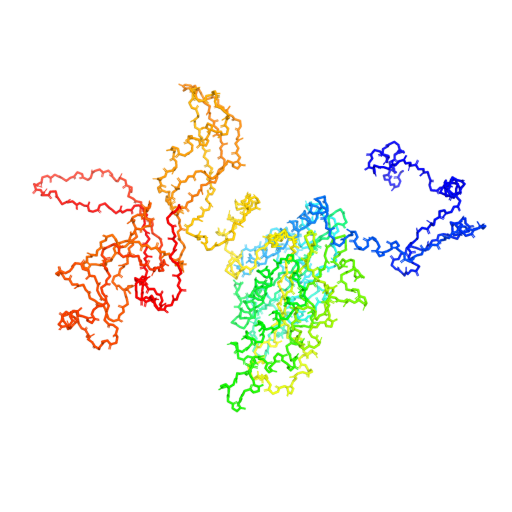.986 1.00 81.06 599 ALA A C 1
ATOM 4651 O O . ALA A 1 599 ? 1.762 -14.821 -49.872 1.00 81.06 599 ALA A O 1
ATOM 4652 N N . THR A 1 600 ? 2.399 -14.588 -52.014 1.00 74.19 600 THR A N 1
ATOM 4653 C CA . THR A 1 600 ? 2.884 -13.201 -51.891 1.00 74.19 600 THR A CA 1
ATOM 4654 C C . THR A 1 600 ? 1.947 -12.174 -52.521 1.00 74.19 600 THR A C 1
ATOM 4656 O O . THR A 1 600 ? 2.159 -10.971 -52.374 1.00 74.19 600 THR A O 1
ATOM 4659 N N . SER A 1 601 ? 0.897 -12.627 -53.215 1.00 83.56 601 SER A N 1
ATOM 4660 C CA . SER A 1 601 ? -0.098 -11.757 -53.843 1.00 83.56 601 SER A CA 1
ATOM 4661 C C . SER A 1 601 ? -1.532 -12.226 -53.597 1.00 83.56 601 SER A C 1
ATOM 4663 O O . SER A 1 601 ? -1.806 -13.416 -53.447 1.00 83.56 601 SER A O 1
ATOM 4665 N N . SER A 1 602 ? -2.480 -11.285 -53.624 1.00 81.31 602 SER A N 1
ATOM 4666 C CA . SER A 1 602 ? -3.909 -11.587 -53.471 1.00 81.31 602 SER A CA 1
ATOM 4667 C C . SER A 1 602 ? -4.440 -12.524 -54.563 1.00 81.31 602 SER A C 1
ATOM 4669 O O . SER A 1 602 ? -5.334 -13.315 -54.291 1.00 81.31 602 SER A O 1
ATOM 4671 N N . HIS A 1 603 ? -3.875 -12.487 -55.777 1.00 84.50 603 HIS A N 1
ATOM 4672 C CA . HIS A 1 603 ? -4.258 -13.404 -56.859 1.00 84.50 603 HIS A CA 1
ATOM 4673 C C . HIS A 1 603 ? -3.861 -14.851 -56.540 1.00 84.50 603 HIS A C 1
ATOM 4675 O O . HIS A 1 603 ? -4.666 -15.756 -56.714 1.00 84.50 603 HIS A O 1
ATOM 4681 N N . GLU A 1 604 ? -2.652 -15.069 -56.013 1.00 84.94 604 GLU A N 1
ATOM 4682 C CA . GLU A 1 604 ? -2.197 -16.401 -55.586 1.00 84.94 604 GLU A CA 1
ATOM 4683 C C . GLU A 1 604 ? -3.047 -16.944 -54.428 1.00 84.94 604 GLU A C 1
ATOM 4685 O O . GLU A 1 604 ? -3.367 -18.132 -54.392 1.00 84.94 604 GLU A O 1
ATOM 4690 N N . LEU A 1 605 ? -3.471 -16.074 -53.504 1.00 87.38 605 LEU A N 1
ATOM 4691 C CA . LEU A 1 605 ? -4.381 -16.445 -52.418 1.00 87.38 605 LEU A CA 1
ATOM 4692 C C . LEU A 1 605 ? -5.775 -16.830 -52.939 1.00 87.38 605 LEU A C 1
ATOM 4694 O O . LEU A 1 605 ? -6.368 -17.786 -52.440 1.00 87.38 605 LEU A O 1
ATOM 4698 N N . LEU A 1 606 ? -6.284 -16.140 -53.964 1.00 88.44 606 LEU A N 1
ATOM 4699 C CA . LEU A 1 606 ? -7.577 -16.426 -54.602 1.00 88.44 606 LEU A CA 1
ATOM 4700 C C . LEU A 1 606 ? -7.577 -17.675 -55.495 1.00 88.44 606 LEU A C 1
ATOM 4702 O O . LEU A 1 606 ? -8.657 -18.152 -55.847 1.00 88.44 606 LEU A O 1
ATOM 4706 N N . ASP A 1 607 ? -6.412 -18.232 -55.817 1.00 86.19 607 ASP A N 1
ATOM 4707 C CA . ASP A 1 607 ? -6.284 -19.501 -56.545 1.00 86.19 607 ASP A CA 1
ATOM 4708 C C . ASP A 1 607 ? -6.236 -20.725 -55.601 1.00 86.19 607 ASP A C 1
ATOM 4710 O O . ASP A 1 607 ? -6.303 -21.870 -56.055 1.00 86.19 607 ASP A O 1
ATOM 4714 N N . SER A 1 608 ? -6.154 -20.511 -54.279 1.00 86.88 608 SER A N 1
ATOM 4715 C CA . SER A 1 608 ? -6.157 -21.587 -53.271 1.00 86.88 608 SER A CA 1
ATOM 4716 C C . SER A 1 608 ? -7.492 -22.355 -53.226 1.00 86.88 608 SER A C 1
ATOM 4718 O O . SER A 1 608 ? -8.537 -21.777 -53.530 1.00 86.88 608 SER A O 1
ATOM 4720 N N . PRO A 1 609 ? -7.527 -23.640 -52.826 1.00 86.50 609 PRO A N 1
ATOM 4721 C CA . PRO A 1 609 ? -8.787 -24.354 -52.620 1.00 86.50 609 PRO A CA 1
ATOM 4722 C C . PRO A 1 609 ? -9.686 -23.633 -51.604 1.00 86.50 609 PRO A C 1
ATOM 4724 O O . PRO A 1 609 ? -9.242 -23.277 -50.516 1.00 86.50 609 PRO A O 1
ATOM 4727 N N . THR A 1 610 ? -10.970 -23.447 -51.925 1.00 84.31 610 THR A N 1
ATOM 4728 C CA . THR A 1 610 ? -11.923 -22.739 -51.046 1.00 84.31 610 THR A CA 1
ATOM 4729 C C . THR A 1 610 ? -12.113 -23.411 -49.685 1.00 84.31 610 THR A C 1
ATOM 4731 O O . THR A 1 610 ? -12.474 -22.742 -48.725 1.00 84.31 610 THR A O 1
ATOM 4734 N N . THR A 1 611 ? -11.833 -24.713 -49.578 1.00 83.50 611 THR A N 1
ATOM 4735 C CA . THR A 1 611 ? -11.892 -25.485 -48.327 1.00 83.50 611 THR A CA 1
ATOM 4736 C C . THR A 1 611 ? -10.826 -25.100 -47.310 1.00 83.50 611 THR A C 1
ATOM 4738 O O . THR A 1 611 ? -11.011 -25.366 -46.126 1.00 83.50 611 THR A O 1
ATOM 4741 N N . ASP A 1 612 ? -9.727 -24.500 -47.764 1.00 84.88 612 ASP A N 1
ATOM 4742 C CA . ASP A 1 612 ? -8.572 -24.194 -46.918 1.00 84.88 612 ASP A CA 1
ATOM 4743 C C . ASP A 1 612 ? -8.628 -22.746 -46.399 1.00 84.88 612 ASP A C 1
ATOM 4745 O O . ASP A 1 612 ? -7.881 -22.365 -45.501 1.00 84.88 612 ASP A O 1
ATOM 4749 N N . ARG A 1 613 ? -9.541 -21.936 -46.949 1.00 89.94 613 ARG A N 1
ATOM 4750 C CA . ARG A 1 613 ? -9.715 -20.518 -46.627 1.00 89.94 613 ARG A CA 1
ATOM 4751 C C . ARG A 1 613 ? -10.545 -20.350 -45.359 1.00 89.94 613 ARG A C 1
ATOM 4753 O O . ARG A 1 613 ? -11.687 -20.800 -45.287 1.00 89.94 613 ARG A O 1
ATOM 4760 N N . MET A 1 614 ? -9.997 -19.643 -44.375 1.00 92.00 614 MET A N 1
ATOM 4761 C CA . MET A 1 614 ? -10.718 -19.293 -43.153 1.00 92.00 614 MET A CA 1
ATOM 4762 C C . MET A 1 614 ? -11.421 -17.949 -43.345 1.00 92.00 614 MET A C 1
ATOM 4764 O O . MET A 1 614 ? -10.822 -16.895 -43.130 1.00 92.00 614 MET A O 1
ATOM 4768 N N . TYR A 1 615 ? -12.677 -17.986 -43.791 1.00 92.75 615 TYR A N 1
ATOM 4769 C CA . TYR A 1 615 ? -13.490 -16.789 -44.015 1.00 92.75 615 TYR A CA 1
ATOM 4770 C C . TYR A 1 615 ? -13.880 -16.089 -42.701 1.00 92.75 615 TYR A C 1
ATOM 4772 O O . TYR A 1 615 ? -13.994 -16.717 -41.643 1.00 92.75 615 TYR A O 1
ATOM 4780 N N . ILE A 1 616 ? -14.041 -14.768 -42.791 1.00 94.69 616 ILE A N 1
ATOM 4781 C CA . ILE A 1 616 ? -14.586 -13.885 -41.757 1.00 94.69 616 ILE A CA 1
ATOM 4782 C C . ILE A 1 616 ? -15.926 -13.369 -42.286 1.00 94.69 616 ILE A C 1
ATOM 4784 O O . ILE A 1 616 ? -15.985 -12.358 -42.995 1.00 94.69 616 ILE A O 1
ATOM 4788 N N . ASP A 1 617 ? -16.997 -14.095 -41.985 1.00 91.69 617 ASP A N 1
ATOM 4789 C CA . ASP A 1 617 ? -18.289 -13.894 -42.632 1.00 91.69 617 ASP A CA 1
ATOM 4790 C C . ASP A 1 617 ? -19.126 -12.809 -41.949 1.00 91.69 617 ASP A C 1
ATOM 4792 O O . ASP A 1 617 ? -19.011 -12.530 -40.751 1.00 91.69 617 ASP A O 1
ATOM 4796 N N . SER A 1 618 ? -20.034 -12.191 -42.712 1.00 91.50 618 SER A N 1
ATOM 4797 C CA . SER A 1 618 ? -21.037 -11.297 -42.127 1.00 91.50 618 SER A CA 1
ATOM 4798 C C . SER A 1 618 ? -21.877 -12.058 -41.102 1.00 91.50 618 SER A C 1
ATOM 4800 O O . SER A 1 618 ? -22.454 -13.106 -41.386 1.00 91.50 618 SER A O 1
ATOM 4802 N N . GLY A 1 619 ? -21.972 -11.501 -39.898 1.00 89.50 619 GLY A N 1
ATOM 4803 C CA . GLY A 1 619 ? -22.666 -12.108 -38.775 1.00 89.50 619 GLY A CA 1
ATOM 4804 C C . GLY A 1 619 ? -21.774 -12.861 -37.791 1.00 89.50 619 GLY A C 1
ATOM 4805 O O . GLY A 1 619 ? -22.254 -13.128 -36.687 1.00 89.50 619 GLY A O 1
ATOM 4806 N N . ASP A 1 620 ? -20.508 -13.126 -38.127 1.00 92.56 620 ASP A N 1
ATOM 4807 C CA . ASP A 1 620 ? -19.569 -13.769 -37.210 1.00 92.56 620 ASP A CA 1
ATOM 4808 C C . ASP A 1 620 ? -19.301 -12.913 -35.973 1.00 92.56 620 ASP A C 1
ATOM 4810 O O . ASP A 1 620 ? -19.213 -11.683 -36.039 1.00 92.56 620 ASP A O 1
ATOM 4814 N N . ILE A 1 621 ? -19.136 -13.584 -34.831 1.00 93.75 621 ILE A N 1
ATOM 4815 C CA . ILE A 1 621 ? -18.634 -12.964 -33.605 1.00 93.75 621 ILE A CA 1
ATOM 4816 C C . ILE A 1 621 ? -17.116 -13.064 -33.619 1.00 93.75 621 ILE A C 1
ATOM 4818 O O . ILE A 1 621 ? -16.549 -14.158 -33.609 1.00 93.75 621 ILE A O 1
ATOM 4822 N N . VAL A 1 622 ? -16.467 -11.909 -33.624 1.00 93.06 622 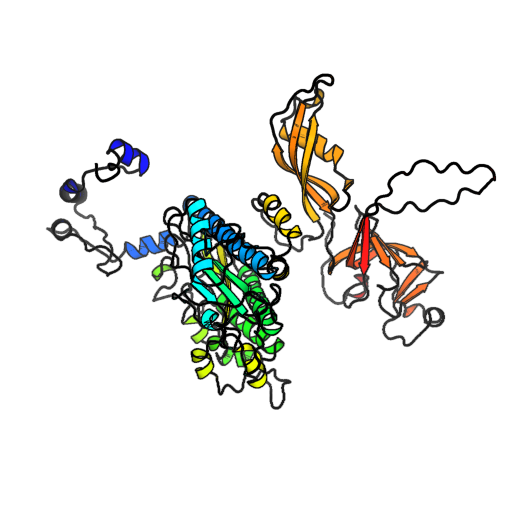VAL A N 1
ATOM 4823 C CA . VAL A 1 622 ? -15.022 -11.761 -33.756 1.00 93.06 622 VAL A CA 1
ATOM 4824 C C . VAL A 1 622 ? -14.479 -11.168 -32.468 1.00 93.06 622 VAL A C 1
ATOM 4826 O O . VAL A 1 622 ? -15.005 -10.185 -31.941 1.00 93.06 622 VAL A O 1
ATOM 4829 N N . ARG A 1 623 ? -13.415 -11.778 -31.947 1.00 94.88 623 ARG A N 1
ATOM 4830 C CA . ARG A 1 623 ? -12.630 -11.219 -30.852 1.00 94.88 623 ARG A CA 1
ATOM 4831 C C . ARG A 1 623 ? -11.613 -10.252 -31.440 1.00 94.88 623 ARG A C 1
ATOM 4833 O O . ARG A 1 623 ? -10.714 -10.676 -32.160 1.00 94.88 623 ARG A O 1
ATOM 4840 N N . VAL A 1 624 ? -11.765 -8.972 -31.134 1.00 94.25 624 VAL A N 1
ATOM 4841 C CA . VAL A 1 624 ? -10.951 -7.898 -31.706 1.00 94.25 624 VAL A CA 1
ATOM 4842 C C . VAL A 1 624 ? -10.251 -7.130 -30.604 1.00 94.25 624 VAL A C 1
ATOM 4844 O O . VAL A 1 624 ? -10.800 -6.963 -29.516 1.00 94.25 624 VAL A O 1
ATOM 4847 N N . ARG A 1 625 ? -9.044 -6.650 -30.882 1.00 94.12 625 ARG A N 1
ATOM 4848 C CA . ARG A 1 625 ? -8.355 -5.700 -30.015 1.00 94.12 625 ARG A CA 1
ATOM 4849 C C . ARG A 1 625 ? -8.570 -4.287 -30.532 1.00 94.12 625 ARG A C 1
ATOM 4851 O O . ARG A 1 625 ? -8.487 -4.057 -31.731 1.00 94.12 625 ARG A O 1
ATOM 4858 N N . VAL A 1 626 ? -8.834 -3.343 -29.647 1.00 94.31 626 VAL A N 1
ATOM 4859 C CA . VAL A 1 626 ? -8.942 -1.922 -29.979 1.00 94.31 626 VAL A CA 1
ATOM 4860 C C . VAL A 1 626 ? -7.541 -1.347 -30.149 1.00 94.31 626 VAL A C 1
ATOM 4862 O O . VAL A 1 626 ? -6.712 -1.472 -29.257 1.00 94.31 626 VAL A O 1
ATOM 4865 N N . GLU A 1 627 ? -7.267 -0.726 -31.289 1.00 91.75 627 GLU A N 1
ATOM 4866 C CA . GLU A 1 627 ? -5.981 -0.079 -31.579 1.00 91.75 627 GLU A CA 1
ATOM 4867 C C . GLU A 1 627 ? -6.044 1.419 -31.271 1.00 91.75 627 GLU A C 1
ATOM 4869 O O . GLU A 1 627 ? -5.138 1.969 -30.649 1.00 91.75 627 GLU A O 1
ATOM 4874 N N . ALA A 1 628 ? -7.137 2.076 -31.667 1.00 89.75 628 ALA A N 1
ATOM 4875 C CA . ALA A 1 628 ? -7.333 3.507 -31.467 1.00 89.75 628 ALA A CA 1
ATOM 4876 C C . ALA A 1 628 ? -8.820 3.886 -31.472 1.00 89.75 628 ALA A C 1
ATOM 4878 O O . ALA A 1 628 ? -9.643 3.203 -32.086 1.00 89.75 628 ALA A O 1
ATOM 4879 N N . ASP A 1 629 ? -9.145 5.008 -30.834 1.00 89.50 629 ASP A N 1
ATOM 4880 C CA . ASP A 1 629 ? -10.427 5.693 -30.951 1.00 89.50 629 ASP A CA 1
ATOM 4881 C C . ASP A 1 629 ? -10.215 7.106 -31.518 1.00 89.50 629 ASP A C 1
ATOM 4883 O O . ASP A 1 629 ? -9.296 7.824 -31.129 1.00 89.50 629 ASP A O 1
ATOM 4887 N N . GLU A 1 630 ? -11.037 7.503 -32.485 1.00 88.50 630 GLU A N 1
ATOM 4888 C CA . GLU A 1 630 ? -10.870 8.752 -33.230 1.00 88.50 630 GLU A CA 1
ATOM 4889 C C . GLU A 1 630 ? -12.167 9.559 -33.228 1.00 88.50 630 GLU A C 1
ATOM 4891 O O . GLU A 1 630 ? -13.258 9.018 -33.429 1.00 88.50 630 GLU A O 1
ATOM 4896 N N . PHE A 1 631 ? -12.043 10.871 -33.029 1.00 87.44 631 PHE A N 1
ATOM 4897 C CA . PHE A 1 631 ? -13.152 11.819 -33.090 1.00 87.44 631 PHE A CA 1
ATOM 4898 C C . PHE A 1 631 ? -13.003 12.715 -34.316 1.00 87.44 631 PHE A C 1
ATOM 4900 O O . PHE A 1 631 ? -11.899 13.144 -34.653 1.00 87.44 631 PHE A O 1
ATOM 4907 N N . TYR A 1 632 ? -14.128 13.012 -34.961 1.00 82.38 632 TYR A N 1
ATOM 4908 C CA . TYR A 1 632 ? -14.185 13.888 -36.125 1.00 82.38 632 TYR A CA 1
ATOM 4909 C C . TYR A 1 632 ? -15.165 15.027 -35.860 1.00 82.38 632 TYR A C 1
ATOM 4911 O O . TYR A 1 632 ? -16.346 14.788 -35.607 1.00 82.38 632 TYR A O 1
ATOM 4919 N N . ASP A 1 633 ? -14.662 16.259 -35.915 1.00 67.06 633 ASP A N 1
ATOM 4920 C CA . ASP A 1 633 ? -15.470 17.472 -35.815 1.00 67.06 633 ASP A CA 1
ATOM 4921 C C . ASP A 1 633 ? -15.754 18.012 -37.223 1.00 67.06 633 ASP A C 1
ATOM 4923 O O . ASP A 1 633 ? -14.920 18.682 -37.837 1.00 67.06 633 ASP A O 1
ATOM 4927 N N . ASP A 1 634 ? -16.924 17.677 -37.766 1.00 57.72 634 ASP A N 1
ATOM 4928 C CA . ASP A 1 634 ? -17.441 18.330 -38.969 1.00 57.72 634 ASP A CA 1
ATOM 4929 C C . ASP A 1 634 ? -18.062 19.675 -38.552 1.00 57.72 634 ASP A C 1
ATOM 4931 O O . ASP A 1 634 ? -19.283 19.799 -38.403 1.00 57.72 634 ASP A O 1
ATOM 4935 N N . GLU A 1 635 ? -17.236 20.709 -38.360 1.00 50.09 635 GLU A N 1
ATOM 4936 C CA . GLU A 1 635 ? -17.760 22.073 -38.267 1.00 50.09 635 GLU A CA 1
ATOM 4937 C C . GLU A 1 635 ? -18.510 22.398 -39.576 1.00 50.09 635 GLU A C 1
ATOM 4939 O O . GLU A 1 635 ? -17.923 22.319 -40.664 1.00 50.09 635 GLU A O 1
ATOM 4944 N N . PRO A 1 636 ? -19.795 22.804 -39.538 1.00 47.97 636 PRO A N 1
ATOM 4945 C CA . PRO A 1 636 ? -20.480 23.260 -40.736 1.00 47.97 636 PRO A CA 1
ATOM 4946 C C . PRO A 1 636 ? -19.889 24.610 -41.162 1.00 47.97 636 PRO A C 1
ATOM 4948 O O . PRO A 1 636 ? -20.319 25.674 -40.717 1.00 47.97 636 PRO A O 1
ATOM 4951 N N . GLY A 1 637 ? -18.888 24.574 -42.040 1.00 44.22 637 GLY A N 1
ATOM 4952 C CA . GLY A 1 637 ? -18.388 25.765 -42.716 1.00 44.22 637 GLY A CA 1
ATOM 4953 C C . GLY A 1 637 ? -19.491 26.436 -43.555 1.00 44.22 637 GLY A C 1
ATOM 4954 O O . GLY A 1 637 ? -20.425 25.768 -44.011 1.00 44.22 637 GLY A O 1
ATOM 4955 N N . PRO A 1 638 ? -19.419 27.761 -43.788 1.00 41.03 638 PRO A N 1
ATOM 4956 C CA . PRO A 1 638 ? -20.397 28.456 -44.618 1.00 41.03 638 PRO A CA 1
ATOM 4957 C C . PRO A 1 638 ? -20.402 27.870 -46.041 1.00 41.03 638 PRO A C 1
ATOM 4959 O O . PRO A 1 638 ? -19.338 27.502 -46.552 1.00 41.03 638 PRO A O 1
ATOM 4962 N N . PRO A 1 639 ? -21.569 27.788 -46.709 1.00 40.22 639 PRO A N 1
ATOM 4963 C CA . PRO A 1 639 ? -21.666 27.175 -48.025 1.00 40.22 639 PRO A CA 1
ATOM 4964 C C . PRO A 1 639 ? -20.752 27.916 -49.004 1.00 40.22 639 PRO A C 1
ATOM 4966 O O . PRO A 1 639 ? -20.912 29.117 -49.237 1.00 40.22 639 PRO A O 1
ATOM 4969 N N . LYS A 1 640 ? -19.775 27.204 -49.576 1.00 38.09 640 LYS A N 1
ATOM 4970 C CA . LYS A 1 640 ? -18.932 27.738 -50.648 1.00 38.09 640 LYS A CA 1
ATOM 4971 C C . LYS A 1 640 ? -19.817 27.993 -51.865 1.00 38.09 640 LYS A C 1
ATOM 4973 O O . LYS A 1 640 ? -20.198 27.064 -52.572 1.00 38.09 640 LYS A O 1
ATOM 4978 N N . ALA A 1 641 ? -20.136 29.260 -52.114 1.00 40.12 641 ALA A N 1
ATOM 4979 C CA . ALA A 1 641 ? -20.723 29.682 -53.374 1.00 40.12 641 ALA A CA 1
ATOM 4980 C C . ALA A 1 641 ? -19.726 29.371 -54.500 1.00 40.12 641 ALA A C 1
ATOM 4982 O O . ALA A 1 641 ? -18.652 29.965 -54.571 1.00 40.12 641 ALA A O 1
ATOM 4983 N N . THR A 1 642 ? -20.073 28.423 -55.363 1.00 37.69 642 THR A N 1
ATOM 4984 C CA . THR A 1 642 ? -19.415 28.235 -56.656 1.00 37.69 642 THR A CA 1
ATOM 4985 C C . THR A 1 642 ? -20.442 28.517 -57.740 1.00 37.69 642 THR A C 1
ATOM 4987 O O . THR A 1 642 ? -21.477 27.861 -57.845 1.00 37.69 642 THR A O 1
ATOM 4990 N N . GLU A 1 643 ? -20.183 29.582 -58.494 1.00 36.16 643 GLU A N 1
ATOM 4991 C CA . GLU A 1 643 ? -20.931 29.938 -59.690 1.00 36.16 643 GLU A CA 1
ATOM 4992 C C . GLU A 1 643 ? -20.720 28.870 -60.768 1.00 36.16 643 GLU A C 1
ATOM 4994 O O . GLU A 1 643 ? -19.587 28.522 -61.083 1.00 36.16 643 GLU A O 1
ATOM 4999 N N . GLY A 1 644 ? -21.825 28.405 -61.356 1.00 42.62 644 GLY A N 1
ATOM 5000 C CA . GLY A 1 644 ? -21.878 27.858 -62.711 1.00 42.62 644 GLY A CA 1
ATOM 5001 C C . GLY A 1 644 ? -21.063 26.593 -62.990 1.00 42.62 644 GLY A C 1
ATOM 5002 O O . GLY A 1 644 ? -19.903 26.671 -63.369 1.00 42.62 644 GLY A O 1
ATOM 5003 N N . VAL A 1 645 ? -21.735 25.440 -62.938 1.00 33.50 645 VAL A N 1
ATOM 5004 C CA . VAL A 1 645 ? -21.815 24.380 -63.973 1.00 33.50 645 VAL A CA 1
ATOM 5005 C C . VAL A 1 645 ? -22.312 23.103 -63.285 1.00 33.50 645 VAL A C 1
ATOM 5007 O O . VAL A 1 645 ? -21.844 22.728 -62.217 1.00 33.50 645 VAL A O 1
ATOM 5010 N N . GLN A 1 646 ? -23.304 22.458 -63.901 1.00 40.69 646 GLN A N 1
ATOM 5011 C CA . GLN A 1 646 ? -23.909 21.191 -63.486 1.00 40.69 646 GLN A CA 1
ATOM 5012 C C . GLN A 1 646 ? -22.840 20.136 -63.145 1.00 40.69 646 GLN A C 1
ATOM 5014 O O . GLN A 1 646 ? -22.232 19.553 -64.040 1.00 40.69 646 GLN A O 1
ATOM 5019 N N . GLN A 1 647 ? -22.643 19.869 -61.853 1.00 31.23 647 GLN A N 1
ATOM 5020 C CA . GLN A 1 647 ? -21.948 18.683 -61.366 1.00 31.23 647 GLN A CA 1
ATOM 5021 C C . GLN A 1 647 ? -22.951 17.789 -60.638 1.00 31.23 647 GLN A C 1
ATOM 5023 O O . GLN A 1 647 ? -23.667 18.207 -59.730 1.00 31.23 647 GLN A O 1
ATOM 5028 N N . THR A 1 648 ? -23.023 16.553 -61.119 1.00 28.47 648 THR A N 1
ATOM 5029 C CA . THR A 1 648 ? -23.614 15.383 -60.474 1.00 28.47 648 THR A CA 1
ATOM 5030 C C . THR A 1 648 ? -23.334 15.378 -58.976 1.00 28.47 648 THR A C 1
ATOM 5032 O O . THR A 1 648 ? -22.179 15.472 -58.571 1.00 28.47 648 THR A O 1
ATOM 5035 N N . ILE A 1 649 ? -24.395 15.235 -58.180 1.00 30.73 649 ILE A N 1
ATOM 5036 C CA . ILE A 1 649 ? -24.351 15.041 -56.728 1.00 30.73 649 ILE A CA 1
ATOM 5037 C C . ILE A 1 649 ? -23.519 13.780 -56.453 1.00 30.73 649 ILE A C 1
ATOM 5039 O O . ILE A 1 649 ? -24.025 12.663 -56.544 1.00 30.73 649 ILE A O 1
ATOM 5043 N N . GLN A 1 650 ? -22.226 13.949 -56.178 1.00 29.45 650 GLN A N 1
ATOM 5044 C CA . GLN A 1 650 ? -21.436 12.931 -55.502 1.00 29.45 650 GLN A CA 1
ATOM 5045 C C . GLN A 1 650 ? -21.899 12.929 -54.046 1.00 29.45 650 GLN A C 1
ATOM 5047 O O . GLN A 1 650 ? -21.869 13.959 -53.376 1.00 29.45 650 GLN A O 1
ATOM 5052 N N . HIS A 1 651 ? -22.393 11.783 -53.583 1.00 30.78 651 HIS A N 1
ATOM 5053 C CA . HIS A 1 651 ? -22.613 11.521 -52.167 1.00 30.78 651 HIS A CA 1
ATOM 5054 C C . HIS A 1 651 ? -21.262 11.667 -51.450 1.00 30.78 651 HIS A C 1
ATOM 5056 O O . HIS A 1 651 ? -20.443 10.753 -51.487 1.00 30.78 651 HIS A O 1
ATOM 5062 N N . GLU A 1 652 ? -20.997 12.819 -50.832 1.00 37.72 652 GLU A N 1
ATOM 5063 C CA . GLU A 1 652 ? -19.911 12.933 -49.861 1.00 37.72 652 GLU A CA 1
ATOM 5064 C C . GLU A 1 652 ? -20.226 11.970 -48.706 1.00 37.72 652 GLU A C 1
ATOM 5066 O O . GLU A 1 652 ? -21.257 12.091 -48.036 1.00 37.72 652 GLU A O 1
ATOM 5071 N N . ASN A 1 653 ? -19.368 10.964 -48.519 1.00 45.50 653 ASN A N 1
ATOM 5072 C CA . ASN A 1 653 ? -19.412 10.053 -47.379 1.00 45.50 653 ASN A CA 1
ATOM 5073 C C . ASN A 1 653 ? -19.241 10.877 -46.096 1.00 45.50 653 ASN A C 1
ATOM 5075 O O . ASN A 1 653 ? -18.124 11.244 -45.738 1.00 45.50 653 ASN A O 1
ATOM 5079 N N . ARG A 1 654 ? -20.347 11.173 -45.403 1.00 56.00 654 ARG A N 1
ATOM 5080 C CA . ARG A 1 654 ? -20.314 11.742 -44.050 1.00 56.00 654 ARG A CA 1
ATOM 5081 C C . ARG A 1 654 ? -19.534 10.797 -43.141 1.00 56.00 654 ARG A C 1
ATOM 5083 O O . ARG A 1 654 ? -19.939 9.649 -42.959 1.00 56.00 654 ARG A O 1
ATOM 5090 N N . ARG A 1 655 ? -18.416 11.276 -42.602 1.00 69.62 655 ARG A N 1
ATOM 5091 C CA . ARG A 1 655 ? -17.584 10.533 -41.656 1.00 69.62 655 ARG A CA 1
ATOM 5092 C C . ARG A 1 655 ? -18.307 10.462 -40.310 1.00 69.62 655 ARG A C 1
ATOM 5094 O O . ARG A 1 655 ? -18.973 11.418 -39.919 1.00 69.62 655 ARG A O 1
ATOM 5101 N N . ALA A 1 656 ? -18.229 9.325 -39.622 1.00 81.44 656 ALA A N 1
ATOM 5102 C CA . ALA A 1 656 ? -18.829 9.200 -38.298 1.00 81.44 656 ALA A CA 1
ATOM 5103 C C . ALA A 1 656 ? -18.086 10.111 -37.297 1.00 81.44 656 ALA A C 1
ATOM 5105 O O . ALA A 1 656 ? -16.859 10.187 -37.356 1.00 81.44 656 ALA A O 1
ATOM 5106 N N . PRO A 1 657 ? -18.790 10.785 -36.369 1.00 85.69 657 PRO A N 1
ATOM 5107 C CA . PRO A 1 657 ? -18.169 11.705 -35.409 1.00 85.69 657 PRO A CA 1
ATOM 5108 C C . PRO A 1 657 ? -17.304 10.991 -34.357 1.00 85.69 657 PRO A C 1
ATOM 5110 O O . PRO A 1 657 ? -16.505 11.632 -33.677 1.00 85.69 657 PRO A O 1
ATOM 5113 N N . TYR A 1 658 ? -17.471 9.674 -34.211 1.00 91.94 658 TYR A N 1
ATOM 5114 C CA . TYR A 1 658 ? -16.653 8.808 -33.372 1.00 91.94 658 TYR A CA 1
ATOM 5115 C C . TYR A 1 658 ? -16.448 7.474 -34.082 1.00 91.94 658 TYR A C 1
ATOM 5117 O O . TYR A 1 658 ? -17.409 6.895 -34.582 1.00 91.94 658 TYR A O 1
ATOM 5125 N N . THR A 1 659 ? -15.209 7.004 -34.172 1.00 92.12 659 THR A N 1
ATOM 5126 C CA . THR A 1 659 ? -14.856 5.732 -34.816 1.00 92.12 659 THR A CA 1
ATOM 5127 C C . THR A 1 659 ? -13.849 4.983 -33.955 1.00 92.12 659 THR A C 1
ATOM 5129 O O . THR A 1 659 ? -12.969 5.596 -33.357 1.00 92.12 659 THR A O 1
ATOM 5132 N N . VAL A 1 660 ? -13.968 3.658 -33.896 1.00 93.94 660 VAL A N 1
ATOM 5133 C CA . VAL A 1 660 ? -13.024 2.788 -33.183 1.00 93.94 660 VAL A CA 1
ATOM 5134 C C . VAL A 1 660 ? -12.326 1.872 -34.184 1.00 93.94 660 VAL A C 1
ATOM 5136 O O . VAL A 1 660 ? -12.971 1.092 -34.889 1.00 93.94 660 VAL A O 1
ATOM 5139 N N . THR A 1 661 ? -11.002 1.955 -34.230 1.00 95.56 661 THR A N 1
ATOM 5140 C CA . THR A 1 661 ? -10.151 1.113 -35.072 1.00 95.56 661 THR A CA 1
ATOM 5141 C C . THR A 1 661 ? -9.736 -0.127 -34.292 1.00 95.56 661 THR A C 1
ATOM 5143 O O . THR A 1 661 ? -9.283 -0.036 -33.149 1.00 95.56 661 THR A O 1
ATOM 5146 N N . CYS A 1 662 ? -9.885 -1.294 -34.908 1.00 96.25 662 CYS A N 1
ATOM 5147 C CA . CYS A 1 662 ? -9.636 -2.588 -34.290 1.00 96.25 662 CYS A CA 1
ATOM 5148 C C . CYS A 1 662 ? -8.634 -3.429 -35.091 1.00 96.25 662 CYS A C 1
ATOM 5150 O O . CYS A 1 662 ? -8.416 -3.203 -36.280 1.00 96.25 662 CYS A O 1
ATOM 5152 N N . SER A 1 663 ? -8.075 -4.440 -34.430 1.00 95.44 663 SER A N 1
ATOM 5153 C CA . SER A 1 663 ? -7.132 -5.403 -34.982 1.00 95.44 663 SER A CA 1
ATOM 5154 C C . SER A 1 663 ? -7.493 -6.835 -34.625 1.00 95.44 663 SER A C 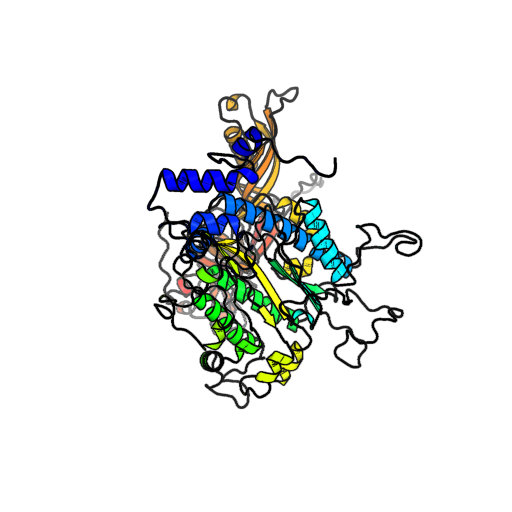1
ATOM 5156 O O . SER A 1 663 ? -8.016 -7.120 -33.542 1.00 95.44 663 SER A O 1
ATOM 5158 N N . ILE A 1 664 ? -7.182 -7.734 -35.555 1.00 95.31 664 ILE A N 1
ATOM 5159 C CA . ILE A 1 664 ? -7.200 -9.187 -35.376 1.00 95.31 664 ILE A CA 1
ATOM 5160 C C . ILE A 1 664 ? -5.894 -9.839 -35.854 1.00 95.31 664 ILE A C 1
ATOM 5162 O O . ILE A 1 664 ? -5.853 -11.046 -36.067 1.00 95.31 664 ILE A O 1
ATOM 5166 N N . ALA A 1 665 ? -4.828 -9.052 -36.032 1.00 90.38 665 ALA A N 1
ATOM 5167 C CA . ALA A 1 665 ? -3.553 -9.536 -36.563 1.00 90.38 665 ALA A CA 1
ATOM 5168 C C . ALA A 1 665 ? -2.782 -10.441 -35.582 1.00 90.38 665 ALA A C 1
ATOM 5170 O O . ALA A 1 665 ? -1.894 -11.188 -35.988 1.00 90.38 665 ALA A O 1
ATOM 5171 N N . GLU A 1 666 ? -3.098 -10.377 -34.288 1.00 86.31 666 GLU A N 1
ATOM 5172 C CA . GLU A 1 666 ? -2.398 -11.138 -33.253 1.00 86.31 666 GLU A CA 1
ATOM 5173 C C . GLU A 1 666 ? -3.044 -12.485 -32.927 1.00 86.31 666 GLU A C 1
ATOM 5175 O O . GLU A 1 666 ? -4.235 -12.722 -33.139 1.00 86.31 666 GLU A O 1
ATOM 5180 N N . GLN A 1 667 ? -2.236 -13.377 -32.352 1.00 80.62 667 GLN A N 1
ATOM 5181 C CA . GLN A 1 667 ? -2.679 -14.707 -31.952 1.00 80.62 667 GLN A CA 1
ATOM 5182 C C . GLN A 1 667 ? -3.812 -14.643 -30.919 1.00 80.62 667 GLN A C 1
ATOM 5184 O O . GLN A 1 667 ? -3.759 -13.888 -29.950 1.00 80.62 667 GLN A O 1
ATOM 5189 N N . GLY A 1 668 ? -4.829 -15.487 -31.108 1.00 81.44 668 GLY A N 1
ATOM 5190 C CA . GLY A 1 668 ? -5.991 -15.571 -30.220 1.00 81.44 668 GLY A CA 1
ATOM 5191 C C . GLY A 1 668 ? -7.095 -14.541 -30.495 1.00 81.44 668 GLY A C 1
ATOM 5192 O O . GLY A 1 668 ? -8.082 -14.528 -29.751 1.00 81.44 668 GLY A O 1
ATOM 5193 N N . LEU A 1 669 ? -6.949 -13.714 -31.539 1.00 90.62 669 LEU A N 1
ATOM 5194 C CA . LEU A 1 669 ? -7.971 -12.810 -32.082 1.00 90.62 669 LEU A CA 1
ATOM 5195 C C . LEU A 1 669 ? -8.638 -13.410 -33.339 1.00 90.62 669 LEU A C 1
ATOM 5197 O O . LEU A 1 669 ? -8.269 -14.488 -33.799 1.00 90.62 669 LEU A O 1
ATOM 5201 N N . GLY A 1 670 ? -9.656 -12.741 -33.879 1.00 91.69 670 GLY A N 1
ATOM 5202 C CA . GLY A 1 670 ? -10.424 -13.214 -35.039 1.00 91.69 670 GLY A CA 1
ATOM 5203 C C . GLY A 1 670 ? -11.754 -13.887 -34.663 1.00 91.69 670 GLY A C 1
ATOM 5204 O O . GLY A 1 670 ? -12.163 -13.838 -33.495 1.00 91.69 670 GLY A O 1
ATOM 5205 N N . PRO A 1 671 ? -12.482 -14.462 -35.640 1.00 93.19 671 PRO A N 1
ATOM 5206 C CA . PRO A 1 671 ? -13.720 -15.196 -35.403 1.00 93.19 671 PRO A CA 1
ATOM 5207 C C . PRO A 1 671 ? -13.588 -16.214 -34.271 1.00 93.19 671 PRO A C 1
ATOM 5209 O O . PRO A 1 671 ? -12.692 -17.055 -34.255 1.00 93.19 671 PRO A O 1
ATOM 5212 N N . VAL A 1 672 ? -14.513 -16.171 -33.313 1.00 88.62 672 VAL A N 1
ATOM 5213 C CA . VAL A 1 672 ? -14.516 -17.089 -32.159 1.00 88.62 672 VAL A CA 1
ATOM 5214 C C . VAL A 1 672 ? -14.663 -18.548 -32.616 1.00 88.62 672 VAL A C 1
ATOM 5216 O O . VAL A 1 672 ? -14.179 -19.464 -31.953 1.00 88.62 672 VAL A O 1
ATOM 5219 N N . SER A 1 673 ? -15.280 -18.769 -33.781 1.00 83.75 673 SER A N 1
ATOM 5220 C CA . SER A 1 673 ? -15.390 -20.072 -34.445 1.00 83.75 673 SER A CA 1
ATOM 5221 C C . SER A 1 673 ? -14.038 -20.730 -34.734 1.00 83.75 673 SER A C 1
ATOM 5223 O O . SER A 1 673 ? -13.968 -21.956 -34.678 1.00 83.75 673 SER A O 1
ATOM 5225 N N . TRP A 1 674 ? -12.973 -19.955 -34.961 1.00 83.69 674 TRP A N 1
ATOM 5226 C CA . TRP A 1 674 ? -11.625 -20.472 -35.224 1.00 83.69 674 TRP A CA 1
ATOM 5227 C C . TRP A 1 674 ? -10.990 -21.155 -34.006 1.00 83.69 674 TRP A C 1
ATOM 5229 O O . TRP A 1 674 ? -10.050 -21.930 -34.152 1.00 83.69 674 TRP A O 1
ATOM 5239 N N . TRP A 1 675 ? -11.514 -20.903 -32.804 1.00 76.88 675 TRP A N 1
ATOM 5240 C CA . TRP A 1 675 ? -10.886 -21.287 -31.536 1.00 76.88 675 TRP A CA 1
ATOM 5241 C C . TRP A 1 675 ? -11.702 -22.320 -30.734 1.00 76.88 675 TRP A C 1
ATOM 5243 O O . TRP A 1 675 ? -11.430 -22.541 -29.555 1.00 76.88 675 TRP A O 1
ATOM 5253 N N . LYS A 1 676 ? -12.707 -22.961 -31.353 1.00 56.88 676 LYS A N 1
ATOM 5254 C CA . LYS A 1 676 ? -13.718 -23.810 -30.684 1.00 56.88 676 LYS A CA 1
ATOM 5255 C C . LYS A 1 676 ? -13.212 -25.104 -30.018 1.00 56.88 676 LYS A C 1
ATOM 5257 O O . LYS A 1 676 ? -13.985 -25.708 -29.282 1.00 56.88 676 LYS A O 1
ATOM 5262 N N . ASP A 1 677 ? -11.943 -25.482 -30.170 1.00 50.06 677 ASP A N 1
ATOM 5263 C CA . ASP A 1 677 ? -11.336 -26.588 -29.402 1.00 50.06 677 ASP A CA 1
ATOM 5264 C C . ASP A 1 677 ? -10.755 -26.151 -28.036 1.00 50.06 677 ASP A C 1
ATOM 5266 O O . ASP A 1 677 ? -10.302 -26.984 -27.249 1.00 50.06 677 ASP A O 1
ATOM 5270 N N . ALA A 1 678 ? -10.808 -24.855 -27.701 1.00 44.44 678 ALA A N 1
ATOM 5271 C CA . ALA A 1 678 ? -10.445 -24.321 -26.389 1.00 44.44 678 ALA A CA 1
ATOM 5272 C C . ALA A 1 678 ? -11.715 -23.930 -25.607 1.00 44.44 678 ALA A C 1
ATOM 5274 O O . ALA A 1 678 ? -12.283 -22.859 -25.810 1.00 44.44 678 ALA A O 1
ATOM 5275 N N . GLY A 1 679 ? -12.184 -24.831 -24.736 1.00 40.94 679 GLY A N 1
ATOM 5276 C CA . GLY A 1 679 ? -13.482 -24.768 -24.052 1.00 40.94 679 GLY A CA 1
ATOM 5277 C C . GLY A 1 679 ? -13.822 -23.445 -23.352 1.00 40.94 679 GLY A C 1
ATOM 5278 O O . GLY A 1 679 ? -13.352 -23.175 -22.249 1.00 40.94 679 GLY A O 1
ATOM 5279 N N . VAL A 1 680 ? -14.733 -22.679 -23.956 1.00 37.75 680 VAL A N 1
ATOM 5280 C CA . VAL A 1 680 ? -15.441 -21.562 -23.319 1.00 37.75 680 VAL A CA 1
ATOM 5281 C C . VAL A 1 680 ? -16.935 -21.732 -23.597 1.00 37.75 680 VAL A C 1
ATOM 5283 O O . VAL A 1 680 ? -17.358 -21.767 -24.753 1.00 37.75 680 VAL A O 1
ATOM 5286 N N . GLU A 1 681 ? -17.712 -21.900 -22.526 1.00 34.72 681 GLU A N 1
ATOM 5287 C CA . GLU A 1 681 ? -19.171 -22.030 -22.548 1.00 34.72 681 GLU A CA 1
ATOM 5288 C C . GLU A 1 681 ? -19.832 -20.769 -23.124 1.00 34.72 681 GLU A C 1
ATOM 5290 O O . GLU A 1 681 ? -19.413 -19.641 -22.860 1.00 34.72 681 GLU A O 1
ATOM 5295 N N . ALA A 1 682 ? -20.869 -20.979 -23.937 1.00 32.53 682 ALA A N 1
ATOM 5296 C CA . ALA A 1 682 ? -21.666 -19.921 -24.537 1.00 32.53 682 ALA A CA 1
ATOM 5297 C C . ALA A 1 682 ? -22.429 -19.140 -23.455 1.00 32.53 682 ALA A C 1
ATOM 5299 O O . ALA A 1 682 ? -23.114 -19.735 -22.625 1.00 32.53 682 ALA A O 1
ATOM 5300 N N . MET A 1 683 ? -22.326 -17.809 -23.485 1.00 32.09 683 MET A N 1
ATOM 5301 C CA . MET A 1 683 ? -23.207 -16.929 -22.720 1.00 32.09 683 MET A CA 1
ATOM 5302 C C . MET A 1 683 ? -24.605 -16.948 -23.344 1.00 32.09 683 MET A C 1
ATOM 5304 O O . MET A 1 683 ? -24.768 -16.646 -24.525 1.00 32.09 683 MET A O 1
ATOM 5308 N N . ASP A 1 684 ? -25.572 -17.343 -22.522 1.00 30.48 684 ASP A N 1
ATOM 5309 C CA . ASP A 1 684 ? -27.011 -17.335 -22.780 1.00 30.48 684 ASP A CA 1
ATOM 5310 C C . ASP A 1 684 ? -27.535 -15.886 -22.830 1.00 30.48 684 ASP A C 1
ATOM 5312 O O . ASP A 1 684 ? -27.031 -15.013 -22.119 1.00 30.48 684 ASP A O 1
ATOM 5316 N N . GLU A 1 685 ? -28.523 -15.627 -23.687 1.00 31.95 685 GLU A N 1
ATOM 5317 C CA . GLU A 1 685 ? -29.118 -14.301 -23.891 1.00 31.95 685 GLU A CA 1
ATOM 5318 C C . GLU A 1 685 ? -29.921 -13.855 -22.654 1.00 31.95 685 GLU A C 1
ATOM 5320 O O . GLU A 1 685 ? -30.915 -14.487 -22.283 1.00 31.95 685 GLU A O 1
ATOM 5325 N N . GLY A 1 686 ? -29.512 -12.738 -22.042 1.00 28.81 686 GLY A N 1
ATOM 5326 C CA . GLY A 1 686 ? -30.214 -12.058 -20.949 1.00 28.81 686 GLY A CA 1
ATOM 5327 C C . GLY A 1 686 ? -29.951 -10.563 -20.941 1.00 28.81 686 GLY A C 1
ATOM 5328 O O . GLY A 1 686 ? -28.763 -10.191 -20.807 1.00 28.81 686 GLY A O 1
#

pLDDT: mean 85.05, std 17.87, range [26.08, 98.94]

Radius of gyration: 32.49 Å; chains: 1; bounding box: 79×66×116 Å

Sequence (686 aa):
MWSVPPPTREEASSMYEVTRVENTESLIGAIKEQFQAYPDAIFHVLPNKPLFPIIPTDVLSVVAPGGALATDKYLLAALHQARLTKDEFELAEIQKANEISSRAHETVMRVLGQGVIGAIKKGKGAGVDRPLLPSEWLIEKEAEAEALFVASCRREGAVHQAYLPIVASASRASTLHYCCNDKEFAWGPVGKHDHKNEGDLAHDHARDLNPQVLLIDAGCEWNCYASDITRTMPVGNGGKFTPEARGIYELVLEMQQLSMQALKPGLHWDAIQLLCHQTLVKGFQRLGIFKTPESPQSGSWNSAEAILASGVSTAFFPHGVGHSLGMDVHDVPSASKPEVNETIGKGIVLGHPDFYTYLRLRLPLEVGMVVTVEPGIYFAPHLLSAVRDSRHIDHEVLKRYEGMGGVRIEDVVVITPDGHKNLTTVRSDVDWLEGLGDASQALISVHRRKCIDSAARPSSLGSRMFVLSIIKDTVAVHPTNFGLPAEQAITNELNKKYANRVLHEVGLCICVFDLSEAGEGRVRYGDGFLWYKVVFRLVVFRPFASEVILAKVKSSDEDGIRLSVGFFDDMYIPLIYLPEPSAFDPNERAHFWLPGSEATSSHELLDSPTTDRMYIDSGDIVRVRVEADEFYDDEPGPPKATEGVQQTIQHENRRAPYTVTCSIAEQGLGPVSWWKDAGVEAMDEG

InterPro domains:
  IPR000994 Peptidase M24 [PF00557] (93-416)
  IPR001131 Peptidase M24B, X-Pro dipeptidase/aminopeptidase P, conserved site [PS00491] (319-331)
  IPR005576 RNA polymerase Rpb7-like , N-terminal [PF03876] (472-528)
  IPR012340 Nucleic acid-binding, OB-fold [G3DSA:2.40.50.140] (544-676)
  IPR012340 Nucleic acid-binding, OB-fold [SSF50249] (543-671)
  IPR013238 RNA polymerase III, subunit Rpc25 [PF08292] (547-675)
  IPR036005 Creatinase/aminopeptidase-like [G3DSA:3.90.230.10] (86-447)
  IPR036005 Creatinase/aminopeptidase-like [SSF55920] (87-433)
  IPR036898 RNA polymerase Rpb7-like, N-terminal domain superfamily [G3DSA:3.30.1490.120] (465-543)
  IPR036898 RNA polymerase Rpb7-like, N-terminal domain superfamily [SSF88798] (465-542)
  IPR052433 Xaa-Pro dipeptidase-like [PTHR43226] (1-435)

Organism: NCBI:txid2056292